Protein AF-A0A428RW57-F1 (afdb_monomer)

InterPro domains:
  IPR002110 Ankyrin repeat [PF12796] (314-396)
  IPR002110 Ankyrin repeat [PR01415] (310-325)
  IPR002110 Ankyrin repeat [PR01415] (358-372)
  IPR002110 Ankyrin repeat [PS50088] (309-341)
  IPR002110 Ankyrin repeat [PS50088] (342-374)
  IPR002110 Ankyrin repeat [SM00248] (273-304)
  IPR002110 Ankyrin repeat [SM00248] (309-338)
  IPR002110 Ankyrin repeat [SM00248] (342-371)
  IPR002110 Ankyrin repeat [SM00248] (376-405)
  IPR036770 Ankyrin repeat-containing domain superfamily [G3DSA:1.25.40.20] (219-417)
  IPR036770 Ankyrin repeat-containing domain superfamily [SSF48403] (271-395)
  IPR054471 GPI inositol-deacylase, winged helix domain [PF22939] (86-164)

Nearest PDB structures (foldseek):
  6zob-assembly1_D  TM=7.916E-01  e=6.480E-07  synthetic construct
  5y4e-assembly1_A  TM=6.966E-01  e=1.399E-05  Homo sapiens
  6urq-assembly2_B  TM=6.949E-01  e=9.694E-05  Homo sapiens
  5ybu-assembly1_A  TM=5.557E-01  e=2.043E-05  Homo sapiens
  6z4s-assembly1_AAA  TM=2.542E-01  e=5.034E-07  Rattus norvegicus

Foldseek 3Di:
DDPDDQDAAEQDDPPVPDDVVLVVLLFVLCVVQCPQPPLLNVLLSLVLSPDPDSVSNVVSSVVRDNDDLVSLLVQLLPADPVCLVLLLLLCLCQLQQLDFAFLVLSQQLSQQDFPDQARPPVPGDPDSCVSCVRCPSQWDADPVRTIHGNDNVSSVSLQDVSLCVDPSRNSSRDDLQASLVSLLSSLLSLLNHPVQQVAADPDLVRVVVVCVVNVNLLSSLQCSLVSVVSHDDDPSSVVSLVVCQDPSNVRSVRNSQLSNPPPDSVCSPPGDPPAHSLLVCLLSLVLVNNVVCCVVPLCPQLQAQRGPQRDGSLLSNLLVLNQSSNVVSVVSPRDQQDATNQRHGSLLSNLLNVNPSSNLSSVLSPHDQCRATNPPGDGSLRSNVVSVNNVSSCCSVVDDNVVSVVVVVVVPDDDDDDDDDDDDDDDDPPPPPDDDDDDSGDRPVVVVPPPPDNGNQWHHYPPDIDGDDDPPPDPDPDDDDDD

Sequence (483 aa):
MFVGSLSSITFRKSTKTSNADVHSLVSSSLSSKSTGSFQWAACQLDSLSHCRTIRGIKKSLETLPQGLSETYAKLLVQCSPTDVVLVRKIMTWLAFSSVPLTLHQLWEALAIEKGQKVIDGENRLRSPQDILLLGSSLLSASSDGHVALSHLSVRDYLVSSEIRNNPATAPYALDPSMSHKELAQDCLTYLLLSNLSAGPSDTEEEHLSRLEQFPLLQYATKYWFYHARKAAADDELRSLTMNLFAPDARDNFMSWVQVLNADSPFKWNVFPRHATPIYYAASLGLDEAVESLLALTWGEEINAPGSRFGGTPIHAAAIRGHVTIIKKLIAAGADPGKADFNKVTPLHSAASRRRMETIRVLLEHGAPREAKDGMDGKTPADWARLSGHEDVAKMIETFSEKAARDKEYEGGSRRGASPPETFSDSIPHTIDVWQPGVCFFPDFYEKRSGLDCSRIVGITVGEESCTFDNDFTSEEQDGGSAQ

Radius of gyration: 28.81 Å; Cα contacts (8 Å, |Δi|>4): 651; chains: 1; bounding box: 57×72×80 Å

Structure (mmCIF, N/CA/C/O backbone):
data_AF-A0A428RW57-F1
#
_entry.id   AF-A0A428RW57-F1
#
loop_
_atom_site.group_PDB
_atom_site.id
_atom_site.type_symbol
_atom_site.label_atom_id
_atom_site.label_alt_id
_atom_site.label_comp_id
_atom_site.label_asym_id
_atom_site.label_entity_id
_atom_site.label_seq_id
_atom_site.pdbx_PDB_ins_code
_atom_site.Cartn_x
_atom_site.Cartn_y
_atom_site.Cartn_z
_atom_site.occupancy
_atom_site.B_iso_or_equiv
_atom_site.auth_seq_id
_atom_site.auth_comp_id
_atom_site.auth_asym_id
_atom_site.auth_atom_id
_atom_site.pdbx_PDB_model_num
ATOM 1 N N . MET A 1 1 ? 17.774 -12.254 24.991 1.00 23.25 1 MET A N 1
ATOM 2 C CA . MET A 1 1 ? 17.488 -12.367 26.435 1.00 23.25 1 MET A CA 1
ATOM 3 C C . MET A 1 1 ? 16.978 -11.023 26.923 1.00 23.25 1 MET A C 1
ATOM 5 O O . MET A 1 1 ? 17.781 -10.130 27.138 1.00 23.25 1 MET A O 1
ATOM 9 N N . PHE A 1 2 ? 15.663 -10.850 27.027 1.00 20.45 2 PHE A N 1
ATOM 10 C CA . PHE A 1 2 ? 15.082 -9.751 27.796 1.00 20.45 2 PHE A CA 1
ATOM 11 C C . PHE A 1 2 ? 14.362 -10.386 28.978 1.00 20.45 2 PHE A C 1
ATOM 13 O O . PHE A 1 2 ? 13.513 -11.254 28.801 1.00 20.45 2 PHE A O 1
ATOM 20 N N . VAL A 1 3 ? 14.817 -10.020 30.171 1.00 21.48 3 VAL A N 1
ATOM 21 C CA . VAL A 1 3 ? 14.301 -10.467 31.462 1.00 21.48 3 VAL A CA 1
ATOM 22 C C . VAL A 1 3 ? 12.840 -10.028 31.571 1.00 21.48 3 VAL A C 1
ATOM 24 O O . VAL A 1 3 ? 12.530 -8.865 31.311 1.00 21.48 3 VAL A O 1
ATOM 27 N N . GLY A 1 4 ? 11.951 -10.965 31.913 1.00 23.03 4 GLY A N 1
ATOM 28 C CA . GLY A 1 4 ? 10.529 -10.700 32.116 1.00 23.03 4 GLY A CA 1
ATOM 29 C C . GLY A 1 4 ? 10.322 -9.574 33.128 1.00 23.03 4 GLY A C 1
ATOM 30 O O . GLY A 1 4 ? 10.855 -9.610 34.236 1.00 23.03 4 GLY A O 1
ATOM 31 N N . SER A 1 5 ? 9.575 -8.548 32.728 1.00 24.30 5 SER A N 1
ATOM 32 C CA . SER A 1 5 ? 9.225 -7.431 33.600 1.00 24.30 5 SER A CA 1
ATOM 33 C C . SER A 1 5 ? 8.150 -7.878 34.593 1.00 24.30 5 SER A C 1
ATOM 35 O O . SER A 1 5 ? 7.007 -8.138 34.217 1.00 24.30 5 SER A O 1
ATOM 37 N N . LEU A 1 6 ? 8.521 -7.961 35.874 1.00 26.30 6 LEU A N 1
ATOM 38 C CA . LEU A 1 6 ? 7.580 -8.036 36.991 1.00 26.30 6 LEU A CA 1
ATOM 39 C C . LEU A 1 6 ? 6.726 -6.763 36.986 1.00 26.30 6 LEU A C 1
ATOM 41 O O . LEU A 1 6 ? 7.201 -5.681 37.324 1.00 26.30 6 LEU A O 1
ATOM 45 N N . SER A 1 7 ? 5.472 -6.890 36.566 1.00 32.97 7 SER A N 1
ATOM 46 C CA . SER A 1 7 ? 4.526 -5.777 36.503 1.00 32.97 7 SER A CA 1
ATOM 47 C C . SER A 1 7 ? 3.666 -5.786 37.771 1.00 32.97 7 SER A C 1
ATOM 49 O O . SER A 1 7 ? 3.006 -6.788 38.043 1.00 32.97 7 SER A O 1
ATOM 51 N N . SER A 1 8 ? 3.658 -4.703 38.559 1.00 30.41 8 SER A N 1
ATOM 52 C CA . SER A 1 8 ? 2.696 -4.517 39.659 1.00 30.41 8 SER A CA 1
ATOM 53 C C . SER A 1 8 ? 1.572 -3.579 39.209 1.00 30.41 8 SER A C 1
ATOM 55 O O . SER A 1 8 ? 1.822 -2.557 38.566 1.00 30.41 8 SER A O 1
ATOM 57 N N . ILE A 1 9 ? 0.314 -3.928 39.502 1.00 38.72 9 ILE A N 1
ATOM 58 C CA . ILE A 1 9 ? -0.842 -3.070 39.200 1.00 38.72 9 ILE A CA 1
ATOM 59 C C . ILE A 1 9 ? -1.162 -2.263 40.459 1.00 38.72 9 ILE A C 1
ATOM 61 O O . ILE A 1 9 ? -1.437 -2.840 41.510 1.00 38.72 9 ILE A O 1
ATOM 65 N N . THR A 1 10 ? -1.115 -0.930 40.358 1.00 35.53 10 THR A N 1
ATOM 66 C CA . THR A 1 10 ? -1.382 -0.022 41.486 1.00 35.53 10 THR A CA 1
ATOM 67 C C . THR A 1 10 ? -2.718 0.694 41.297 1.00 35.53 10 THR A C 1
ATOM 69 O O . THR A 1 10 ? -2.858 1.544 40.418 1.00 35.53 10 THR A O 1
ATOM 72 N N . PHE A 1 11 ? -3.703 0.403 42.145 1.00 38.28 11 PHE A N 1
ATOM 73 C CA . PHE A 1 11 ? -4.992 1.097 42.144 1.00 38.28 11 PHE A CA 1
ATOM 74 C C . PHE A 1 11 ? -4.898 2.390 42.972 1.00 38.28 11 PHE A C 1
ATOM 76 O O . PHE A 1 11 ? -4.871 2.353 44.203 1.00 38.28 11 PHE A O 1
ATOM 83 N N . ARG A 1 12 ? -4.840 3.555 42.309 1.00 36.59 12 ARG A N 1
ATOM 84 C CA . ARG A 1 12 ? -4.810 4.883 42.955 1.00 36.59 12 ARG A CA 1
ATOM 85 C C . ARG A 1 12 ? -6.145 5.612 42.804 1.00 36.59 12 ARG A C 1
ATOM 87 O O . ARG A 1 12 ? -6.243 6.600 42.085 1.00 36.59 12 ARG A O 1
ATOM 94 N N . LYS A 1 13 ? -7.175 5.184 43.533 1.00 38.09 13 LYS A N 1
ATOM 95 C CA . LYS A 1 13 ? -8.258 6.105 43.909 1.00 38.09 13 LYS A CA 1
ATOM 96 C C . LYS A 1 13 ? -8.046 6.501 45.361 1.00 38.09 13 LYS A C 1
ATOM 98 O O . LYS A 1 13 ? -8.116 5.658 46.245 1.00 38.09 13 LYS A O 1
ATOM 103 N N . SER A 1 14 ? -7.772 7.787 45.598 1.00 37.53 14 SER A N 1
ATOM 104 C CA . SER A 1 14 ? -7.772 8.379 46.938 1.00 37.53 14 SER A CA 1
ATOM 105 C C . SER A 1 14 ? -9.204 8.360 47.472 1.00 37.53 14 SER A C 1
ATOM 107 O O . SER A 1 14 ? -9.959 9.324 47.359 1.00 37.53 14 SER A O 1
ATOM 109 N N . THR A 1 15 ? -9.625 7.225 48.018 1.00 35.81 15 THR A N 1
ATOM 110 C CA . THR A 1 15 ? -10.775 7.185 48.905 1.00 35.81 15 THR A CA 1
ATOM 111 C C . THR A 1 15 ? -10.292 7.713 50.245 1.00 35.81 15 THR A C 1
ATOM 113 O O . THR A 1 15 ? -9.759 6.975 51.063 1.00 35.81 15 THR A O 1
ATOM 116 N N . LYS A 1 16 ? -10.505 9.011 50.497 1.00 39.31 16 LYS A N 1
ATOM 117 C CA . LYS A 1 16 ? -10.389 9.601 51.846 1.00 39.31 16 LYS A CA 1
ATOM 118 C C . LYS A 1 16 ? -11.246 8.879 52.903 1.00 39.31 16 LYS A C 1
ATOM 120 O O . LYS A 1 16 ? -11.116 9.159 54.086 1.00 39.31 16 LYS A O 1
ATOM 125 N N . THR A 1 17 ? -12.094 7.937 52.503 1.00 39.84 17 THR A N 1
ATOM 126 C CA . THR A 1 17 ? -12.673 6.912 53.372 1.00 39.84 17 THR A CA 1
ATOM 127 C C . THR A 1 17 ? -11.888 5.611 53.213 1.00 39.84 17 THR A C 1
ATOM 129 O O . THR A 1 17 ? -12.220 4.782 52.364 1.00 39.84 17 THR A O 1
ATOM 132 N N . SER A 1 18 ? -10.834 5.472 54.016 1.00 45.38 18 SER A N 1
ATOM 133 C CA . SER A 1 18 ? -10.189 4.194 54.318 1.00 45.38 18 SER A CA 1
ATOM 134 C C . SER A 1 18 ? -11.254 3.221 54.819 1.00 45.38 18 SER A C 1
ATOM 136 O O . SER A 1 18 ? -11.881 3.453 55.851 1.00 45.38 18 SER A O 1
ATOM 138 N N . ASN A 1 19 ? -11.528 2.179 54.045 1.00 55.69 19 ASN A N 1
ATOM 139 C CA . ASN A 1 19 ? -12.364 1.075 54.484 1.00 55.69 19 ASN A CA 1
ATOM 140 C C . ASN A 1 19 ? -11.608 -0.194 54.099 1.00 55.69 19 ASN A C 1
ATOM 142 O O . ASN A 1 19 ? -11.785 -0.701 52.990 1.00 55.69 19 ASN A O 1
ATOM 146 N N . ALA A 1 20 ? -10.694 -0.628 54.974 1.00 56.47 20 ALA A N 1
ATOM 147 C CA . ALA A 1 20 ? -9.808 -1.782 54.776 1.00 56.47 20 ALA A CA 1
ATOM 148 C C . ALA A 1 20 ? -10.573 -3.031 54.289 1.00 56.47 20 ALA A C 1
ATOM 150 O O . ALA A 1 20 ? -10.102 -3.775 53.431 1.00 56.47 20 ALA A O 1
ATOM 151 N N . ASP A 1 21 ? -11.830 -3.179 54.717 1.00 62.31 21 ASP A N 1
ATOM 152 C CA . ASP A 1 21 ? -12.743 -4.238 54.283 1.00 62.31 21 ASP A CA 1
ATOM 153 C C . ASP A 1 21 ? -12.986 -4.263 52.766 1.00 62.31 21 ASP A C 1
ATOM 155 O O . ASP A 1 21 ? -13.125 -5.329 52.171 1.00 62.31 21 ASP A O 1
ATOM 159 N N . VAL A 1 22 ? -13.051 -3.101 52.108 1.00 65.62 22 VAL A N 1
ATOM 160 C CA . VAL A 1 22 ? -13.276 -3.017 50.655 1.00 65.62 22 VAL A CA 1
ATOM 161 C C . VAL A 1 22 ? -11.997 -3.357 49.892 1.00 65.62 22 VAL A C 1
ATOM 163 O O . VAL A 1 22 ? -12.073 -4.033 48.868 1.00 65.62 22 VAL A O 1
ATOM 166 N N . HIS A 1 23 ? -10.835 -2.939 50.399 1.00 65.19 23 HIS A N 1
ATOM 167 C CA . HIS A 1 23 ? -9.531 -3.252 49.808 1.00 65.19 23 HIS A CA 1
ATOM 168 C C . HIS A 1 23 ? -9.247 -4.759 49.864 1.00 65.19 23 HIS A C 1
ATOM 170 O O . HIS A 1 23 ? -8.972 -5.372 48.832 1.00 65.19 23 HIS A O 1
ATOM 176 N N . SER A 1 24 ? -9.442 -5.378 51.031 1.00 66.94 24 SER A N 1
ATOM 177 C CA . SER A 1 24 ? -9.320 -6.827 51.221 1.00 66.94 24 SER A CA 1
ATOM 178 C C . SER A 1 24 ? -10.312 -7.625 50.361 1.00 66.94 24 SER A C 1
ATOM 180 O O . SER A 1 24 ? -9.946 -8.627 49.736 1.00 66.94 24 SER A O 1
ATOM 182 N N . LEU A 1 25 ? -11.560 -7.154 50.234 1.00 72.69 25 LEU A N 1
ATOM 183 C CA . LEU A 1 25 ? -12.574 -7.797 49.391 1.00 72.69 25 LEU A CA 1
ATOM 184 C C . LEU A 1 25 ? -12.211 -7.755 47.896 1.00 72.69 25 LEU A C 1
ATOM 186 O O . LEU A 1 25 ? -12.390 -8.752 47.195 1.00 72.69 25 LEU A O 1
ATOM 190 N N . VAL A 1 26 ? -11.700 -6.622 47.400 1.00 72.44 26 VAL A N 1
ATOM 191 C CA . VAL A 1 26 ? -11.242 -6.484 46.006 1.00 72.44 26 VAL A CA 1
ATOM 192 C C . VAL A 1 26 ? -10.050 -7.403 45.749 1.00 72.44 26 VAL A C 1
ATOM 194 O O . VAL A 1 26 ? -10.078 -8.174 44.790 1.00 72.44 26 VAL A O 1
ATOM 197 N N . SER A 1 27 ? -9.043 -7.378 46.626 1.00 70.12 27 SER A N 1
ATOM 198 C CA . SER A 1 27 ? -7.843 -8.208 46.489 1.00 70.12 27 SER A CA 1
ATOM 199 C C . SER A 1 27 ? -8.184 -9.699 46.499 1.00 70.12 27 SER A C 1
ATOM 201 O O . SER A 1 27 ? -7.810 -10.409 45.569 1.00 70.12 27 SER A O 1
ATOM 203 N N . SER A 1 28 ? -8.966 -10.185 47.466 1.00 72.81 28 SER A N 1
ATOM 204 C CA . SER A 1 28 ? -9.358 -11.606 47.552 1.00 72.81 28 SER A CA 1
ATOM 205 C C . SER A 1 28 ? -10.211 -12.077 46.363 1.00 72.81 28 SER A C 1
ATOM 207 O O . SER A 1 28 ? -9.989 -13.164 45.818 1.00 72.81 28 SER A O 1
ATOM 209 N N . SER A 1 29 ? -11.148 -11.244 45.901 1.00 72.50 29 SER A N 1
ATOM 210 C CA . SER A 1 29 ? -12.029 -11.571 44.769 1.00 72.50 29 SER A CA 1
ATOM 211 C C . SER A 1 29 ? -11.280 -11.622 43.437 1.00 72.50 29 SER A C 1
ATOM 213 O O . SER A 1 29 ? -11.526 -12.514 42.627 1.00 72.50 29 SER A O 1
ATOM 215 N N . LEU A 1 30 ? -10.358 -10.684 43.195 1.00 72.88 30 LEU A N 1
ATOM 216 C CA . LEU A 1 30 ? -9.558 -10.674 41.969 1.00 72.88 30 LEU A CA 1
ATOM 217 C C . LEU A 1 30 ? -8.508 -11.785 41.975 1.00 72.88 30 LEU A C 1
ATOM 219 O O . LEU A 1 30 ? -8.297 -12.428 40.952 1.00 72.88 30 LEU A O 1
ATOM 223 N N . SER A 1 31 ? -7.896 -12.059 43.126 1.00 68.88 31 SER A N 1
ATOM 224 C CA . SER A 1 31 ? -6.871 -13.100 43.255 1.00 68.88 31 SER A CA 1
ATOM 225 C C . SER A 1 31 ? -7.439 -14.489 42.986 1.00 68.88 31 SER A C 1
ATOM 227 O O . SER A 1 31 ? -6.890 -15.225 42.171 1.00 68.88 31 SER A O 1
ATOM 229 N N . SER A 1 32 ? -8.588 -14.813 43.589 1.00 70.81 32 SER A N 1
ATOM 230 C CA . SER A 1 32 ? -9.246 -16.116 43.407 1.00 70.81 32 SER A CA 1
ATOM 231 C C . SER A 1 32 ? -9.741 -16.362 41.977 1.00 70.81 32 SER A C 1
ATOM 233 O O . SER A 1 32 ? -9.761 -17.507 41.534 1.00 70.81 32 SER A O 1
ATOM 235 N N . LYS A 1 33 ? -10.125 -15.308 41.242 1.00 68.19 33 LYS A N 1
ATOM 236 C CA . LYS A 1 33 ? -10.717 -15.419 39.896 1.00 68.19 33 LYS A CA 1
ATOM 237 C C . LYS A 1 33 ? -9.768 -15.113 38.740 1.00 68.19 33 LYS A C 1
ATOM 239 O O . LYS A 1 33 ? -10.091 -15.456 37.611 1.00 68.19 33 LYS A O 1
ATOM 244 N N . SER A 1 34 ? -8.615 -14.489 38.987 1.00 62.41 34 SER A N 1
ATOM 245 C CA . SER A 1 34 ? -7.706 -14.079 37.908 1.00 62.41 34 SER A CA 1
ATOM 246 C C . SER A 1 34 ? -7.081 -15.243 37.140 1.00 62.41 34 SER A C 1
ATOM 248 O O . SER A 1 34 ? -6.604 -15.017 36.032 1.00 62.41 34 SER A O 1
ATOM 250 N N . THR A 1 35 ? -7.037 -16.455 37.716 1.00 61.78 35 THR A N 1
ATOM 251 C CA . THR A 1 35 ? -6.386 -17.657 37.146 1.00 61.78 35 THR A CA 1
ATOM 252 C C . THR A 1 35 ? -5.013 -17.364 36.512 1.00 61.78 35 THR A C 1
ATOM 254 O O . THR A 1 35 ? -4.658 -17.939 35.487 1.00 61.78 35 THR A O 1
ATOM 257 N N . GLY A 1 36 ? -4.248 -16.417 37.073 1.00 60.56 36 GLY A N 1
ATOM 258 C CA . GLY A 1 36 ? -2.941 -15.993 36.553 1.00 60.56 36 GLY A CA 1
ATOM 259 C C . GLY A 1 36 ? -2.960 -15.018 35.361 1.00 60.56 36 GLY A C 1
ATOM 260 O O . GLY A 1 36 ? -1.891 -14.625 34.900 1.00 60.56 36 GLY A O 1
ATOM 261 N N . SER A 1 37 ? -4.130 -14.587 34.877 1.00 62.62 37 SER A N 1
ATOM 262 C CA . SER A 1 37 ? -4.285 -13.626 33.777 1.00 62.62 37 SER A CA 1
ATOM 263 C C . SER A 1 37 ? -4.137 -12.177 34.254 1.00 62.62 37 SER A C 1
ATOM 265 O O . SER A 1 37 ? -5.065 -11.575 34.804 1.00 62.62 37 SER A O 1
ATOM 267 N N . PHE A 1 38 ? -2.966 -11.588 33.994 1.00 63.19 38 PHE A N 1
ATOM 268 C CA . PHE A 1 38 ? -2.662 -10.191 34.325 1.00 63.19 38 PHE A CA 1
ATOM 269 C C . PHE A 1 38 ? -3.622 -9.195 33.661 1.00 63.19 38 PHE A C 1
ATOM 271 O O . PHE A 1 38 ? -4.115 -8.273 34.312 1.00 63.19 38 PHE A O 1
ATOM 278 N N . GLN A 1 39 ? -3.947 -9.415 32.384 1.00 64.31 39 GLN A N 1
ATOM 279 C CA . GLN A 1 39 ? -4.822 -8.519 31.629 1.00 64.31 39 GLN A CA 1
ATOM 280 C C . GLN A 1 39 ? -6.263 -8.536 32.154 1.00 64.31 39 GLN A C 1
ATOM 282 O O . GLN A 1 39 ? -6.918 -7.495 32.181 1.00 64.31 39 GLN A O 1
ATOM 287 N N . TRP A 1 40 ? -6.748 -9.691 32.623 1.00 71.38 40 TRP A N 1
ATOM 288 C CA . TRP A 1 40 ? -8.080 -9.790 33.215 1.00 71.38 40 TRP A CA 1
ATOM 289 C C . TRP A 1 40 ? -8.160 -8.917 34.467 1.00 71.38 40 TRP A C 1
ATOM 291 O O . TRP A 1 40 ? -9.046 -8.068 34.564 1.00 71.38 40 TRP A O 1
ATOM 301 N N . ALA A 1 41 ? -7.188 -9.054 35.377 1.00 65.31 41 ALA A N 1
ATOM 302 C CA . ALA A 1 41 ? -7.140 -8.278 36.613 1.00 65.31 41 ALA A CA 1
ATOM 303 C C . ALA A 1 41 ? -7.018 -6.768 36.346 1.00 65.31 41 ALA A C 1
ATOM 305 O O . ALA A 1 41 ? -7.700 -5.980 37.001 1.00 65.31 41 ALA A O 1
ATOM 306 N N . ALA A 1 42 ? -6.217 -6.366 35.353 1.00 64.81 42 ALA A N 1
ATOM 307 C CA . ALA A 1 42 ? -6.090 -4.969 34.941 1.00 64.81 42 ALA A CA 1
ATOM 308 C C . ALA A 1 42 ? -7.427 -4.378 34.454 1.00 64.81 42 ALA A C 1
ATOM 310 O O . ALA A 1 42 ? -7.841 -3.325 34.940 1.00 64.81 42 ALA A O 1
ATOM 311 N N . CYS A 1 43 ? -8.146 -5.075 33.563 1.00 65.75 43 CYS A N 1
ATOM 312 C CA . CYS A 1 43 ? -9.460 -4.635 33.079 1.00 65.75 43 CYS A CA 1
ATOM 313 C C . CYS A 1 43 ? -10.506 -4.554 34.204 1.00 65.75 43 CYS A C 1
ATOM 315 O O . CYS A 1 43 ? -11.323 -3.628 34.226 1.00 65.75 43 CYS A O 1
ATOM 317 N N . GLN A 1 44 ? -10.482 -5.494 35.158 1.00 72.06 44 GLN A N 1
ATOM 318 C CA . GLN A 1 44 ? -11.394 -5.450 36.305 1.00 72.06 44 GLN A CA 1
ATOM 319 C C . GLN A 1 44 ? -11.076 -4.279 37.235 1.00 72.06 44 GLN A C 1
ATOM 321 O O . GLN A 1 44 ? -11.988 -3.581 37.671 1.00 72.06 44 GLN A O 1
ATOM 326 N N . LEU A 1 45 ? -9.796 -4.024 37.518 1.00 70.62 45 LEU A N 1
ATOM 327 C CA . LEU A 1 45 ? -9.383 -2.890 38.344 1.00 70.62 45 LEU A CA 1
ATOM 328 C C . LEU A 1 45 ? -9.768 -1.559 37.702 1.00 70.62 45 LEU A C 1
ATOM 330 O O . LEU A 1 45 ? -10.266 -0.682 38.406 1.00 70.62 45 LEU A O 1
ATOM 334 N N . ASP A 1 46 ? -9.620 -1.421 36.386 1.00 68.19 46 ASP A N 1
ATOM 335 C CA . ASP A 1 46 ? -10.076 -0.222 35.685 1.00 68.19 46 ASP A CA 1
ATOM 336 C C . ASP A 1 46 ? -11.607 -0.069 35.743 1.00 68.19 46 ASP A C 1
ATOM 338 O O . ASP A 1 46 ? -12.119 0.997 36.087 1.00 68.19 46 ASP A O 1
ATOM 342 N N . SER A 1 47 ? -12.361 -1.154 35.548 1.00 69.19 47 SER A N 1
ATOM 343 C CA . SER A 1 47 ? -13.828 -1.148 35.685 1.00 69.19 47 SER A CA 1
ATOM 344 C C . SER A 1 47 ? -14.280 -0.740 37.097 1.00 69.19 47 SER A C 1
ATOM 346 O O . SER A 1 47 ? -15.185 0.081 37.275 1.00 69.19 47 SER A O 1
ATOM 348 N N . LEU A 1 48 ? -13.614 -1.260 38.133 1.00 72.19 48 LEU A N 1
ATOM 349 C CA . LEU A 1 48 ? -13.860 -0.887 39.529 1.00 72.19 48 LEU A CA 1
ATOM 350 C C . LEU A 1 48 ? -13.450 0.562 39.813 1.00 72.19 48 LEU A C 1
ATOM 352 O O . LEU A 1 48 ? -14.092 1.234 40.624 1.00 72.19 48 LEU A O 1
ATOM 356 N N . SER A 1 49 ? -12.432 1.074 39.115 1.00 67.44 49 SER A N 1
ATOM 357 C CA . SER A 1 49 ? -12.002 2.468 39.218 1.00 67.44 49 SER A CA 1
ATOM 358 C C . SER A 1 49 ? -13.114 3.427 38.795 1.00 67.44 49 SER A C 1
ATOM 360 O O . SER A 1 49 ? -13.218 4.513 39.355 1.00 67.44 49 SER A O 1
ATOM 362 N N . HIS A 1 50 ? -14.031 3.022 37.917 1.00 67.56 50 HIS A N 1
ATOM 363 C CA . HIS A 1 50 ? -15.158 3.851 37.487 1.00 67.56 50 HIS A CA 1
ATOM 364 C C . HIS A 1 50 ? -16.346 3.836 38.467 1.00 67.56 50 HIS A C 1
ATOM 366 O O . HIS A 1 50 ? -17.216 4.712 38.413 1.00 67.56 50 HIS A O 1
ATOM 372 N N . CYS A 1 51 ? -16.369 2.921 39.444 1.00 70.00 51 CYS A N 1
ATOM 373 C CA . CYS A 1 51 ? -17.412 2.886 40.466 1.00 70.00 51 CYS A CA 1
ATOM 374 C C . CYS A 1 51 ? -17.342 4.123 41.384 1.00 70.00 51 CYS A C 1
ATOM 376 O O . CYS A 1 51 ? -16.289 4.493 41.913 1.00 70.00 51 CYS A O 1
ATOM 378 N N . ARG A 1 52 ? -18.495 4.777 41.595 1.00 71.81 52 ARG A N 1
ATOM 379 C CA . ARG A 1 52 ? -18.621 5.977 42.450 1.00 71.81 52 ARG A CA 1
ATOM 380 C C . ARG A 1 52 ? -19.044 5.671 43.890 1.00 71.81 52 ARG A C 1
ATOM 382 O O . ARG A 1 52 ? -18.956 6.546 44.741 1.00 71.81 52 ARG A O 1
ATOM 389 N N . THR A 1 53 ? -19.514 4.453 44.172 1.00 75.25 53 THR A N 1
ATOM 390 C CA . THR A 1 53 ? -20.003 4.049 45.501 1.00 75.25 53 THR A CA 1
ATOM 391 C C . THR A 1 53 ? -19.488 2.665 45.891 1.00 75.25 53 THR A C 1
ATOM 393 O O . THR A 1 53 ? -19.301 1.804 45.032 1.00 75.25 53 THR A O 1
ATOM 396 N N . ILE A 1 54 ? -19.340 2.418 47.198 1.00 72.31 54 ILE A N 1
ATOM 397 C CA . ILE A 1 54 ? -18.948 1.104 47.745 1.00 72.31 54 ILE A CA 1
ATOM 398 C C . ILE A 1 54 ? -19.960 0.017 47.351 1.00 72.31 54 ILE A C 1
ATOM 400 O O . ILE A 1 54 ? -19.580 -1.107 47.035 1.00 72.31 54 ILE A O 1
ATOM 404 N N . ARG A 1 55 ? -21.256 0.353 47.306 1.00 75.50 55 ARG A N 1
ATOM 405 C CA . ARG A 1 55 ? -22.302 -0.566 46.832 1.00 75.50 55 ARG A CA 1
ATOM 406 C C . ARG A 1 55 ? -22.104 -0.936 45.356 1.00 75.50 55 ARG A C 1
ATOM 408 O O . ARG A 1 55 ? -22.305 -2.090 44.999 1.00 75.50 55 ARG A O 1
ATOM 415 N N . GLY A 1 56 ? -21.681 0.016 44.521 1.00 72.56 56 GLY A N 1
ATOM 416 C CA . GLY A 1 56 ? -21.337 -0.232 43.116 1.00 72.56 56 GLY A CA 1
ATOM 417 C C . GLY A 1 56 ? -20.110 -1.131 42.946 1.00 72.56 56 GLY A C 1
ATOM 418 O O . GLY A 1 56 ? -20.125 -2.012 42.089 1.00 72.56 56 GLY A O 1
ATOM 419 N N . ILE A 1 57 ? -19.099 -0.969 43.808 1.00 74.50 57 ILE A N 1
ATOM 420 C CA . ILE A 1 57 ? -17.918 -1.848 43.854 1.00 74.50 57 ILE A CA 1
ATOM 421 C C . ILE A 1 57 ? -18.343 -3.278 44.209 1.00 74.50 57 ILE A C 1
ATOM 423 O O . ILE A 1 57 ? -18.054 -4.196 43.451 1.00 74.50 57 ILE A O 1
ATOM 427 N N . LYS A 1 58 ? -19.096 -3.469 45.304 1.00 76.75 58 LYS A N 1
ATOM 428 C CA . LYS A 1 58 ? -19.579 -4.799 45.727 1.00 76.75 58 LYS A CA 1
ATOM 429 C C . LYS A 1 58 ? -20.409 -5.487 44.639 1.00 76.75 58 LYS A C 1
ATOM 431 O O . LYS A 1 58 ? -20.135 -6.631 44.300 1.00 76.75 58 LYS A O 1
ATOM 436 N N . LYS A 1 59 ? -21.342 -4.759 44.018 1.00 79.12 59 LYS A N 1
ATOM 437 C CA . LYS A 1 59 ? -22.156 -5.283 42.911 1.00 79.12 59 LYS A CA 1
ATOM 438 C C . LYS A 1 59 ? -21.308 -5.683 41.695 1.00 79.12 59 LYS A C 1
ATOM 440 O O . LYS A 1 59 ? -21.576 -6.708 41.083 1.00 79.12 59 LYS A O 1
ATOM 445 N N . SER A 1 60 ? -20.276 -4.906 41.358 1.00 75.06 60 SER A N 1
ATOM 446 C CA . SER A 1 60 ? -19.371 -5.248 40.249 1.00 75.06 60 SER A CA 1
ATOM 447 C C . SER A 1 60 ? -18.521 -6.484 40.551 1.00 75.06 60 SER A C 1
ATOM 449 O O . SER A 1 60 ? -18.302 -7.295 39.653 1.00 75.06 60 SER A O 1
ATOM 451 N N . LEU A 1 61 ? -18.094 -6.662 41.809 1.00 77.94 61 LEU A N 1
ATOM 452 C CA . LEU A 1 61 ? -17.367 -7.854 42.267 1.00 77.94 61 LEU A CA 1
ATOM 453 C C . LEU A 1 61 ? -18.229 -9.132 42.209 1.00 77.94 61 LEU A C 1
ATOM 455 O O . LEU A 1 61 ? -17.722 -10.214 41.905 1.00 77.94 61 LEU A O 1
ATOM 459 N N . GLU A 1 62 ? -19.538 -9.017 42.446 1.00 77.56 62 GLU A N 1
ATOM 460 C CA . GLU A 1 62 ? -20.489 -10.131 42.310 1.00 77.56 62 GLU A CA 1
ATOM 461 C C . GLU A 1 62 ? -20.654 -10.573 40.843 1.00 77.56 62 GLU A C 1
ATOM 463 O O . GLU A 1 62 ? -20.751 -11.767 40.567 1.00 77.56 62 GLU A O 1
ATOM 468 N N . THR A 1 63 ? -20.610 -9.635 39.889 1.00 73.69 63 THR A N 1
ATOM 469 C CA . THR A 1 63 ? -20.814 -9.891 38.449 1.00 73.69 63 THR A CA 1
ATOM 470 C C . THR A 1 63 ? -19.518 -10.008 37.634 1.00 73.69 63 THR A C 1
ATOM 472 O O . THR A 1 63 ? -19.520 -9.735 36.428 1.00 73.69 63 THR A O 1
ATOM 475 N N . LEU A 1 64 ? -18.398 -10.374 38.267 1.00 73.62 64 LEU A N 1
ATOM 476 C CA . LEU A 1 64 ? -17.101 -10.479 37.588 1.00 73.62 64 LEU A CA 1
ATOM 477 C C . LEU A 1 64 ? -17.138 -11.509 36.442 1.00 73.62 64 LEU A C 1
ATOM 479 O O . LEU A 1 64 ? -17.639 -12.616 36.649 1.00 73.62 64 LEU A O 1
ATOM 483 N N . PRO A 1 65 ? -16.611 -11.168 35.252 1.00 75.56 65 PRO A N 1
ATOM 484 C CA . PRO A 1 65 ? -16.504 -12.098 34.131 1.00 75.56 65 PRO A CA 1
ATOM 485 C C . PRO A 1 65 ? -15.581 -13.278 34.450 1.00 75.56 65 PRO A C 1
ATOM 487 O O . PRO A 1 65 ? -14.567 -13.102 35.120 1.00 75.56 65 PRO A O 1
ATOM 490 N N . GLN A 1 66 ? -15.902 -14.464 33.93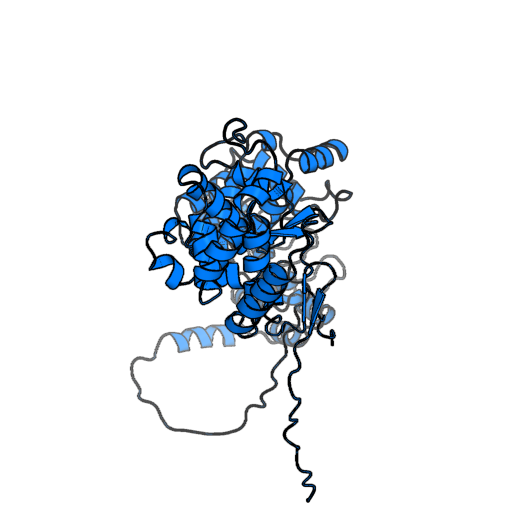6 1.00 70.69 66 GLN A N 1
ATOM 491 C CA . GLN A 1 66 ? -15.144 -15.698 34.175 1.00 70.69 66 GLN A CA 1
ATOM 492 C C . GLN A 1 66 ? -13.819 -15.762 33.401 1.00 70.69 66 GLN A C 1
ATOM 494 O O . GLN A 1 66 ? -12.945 -16.543 33.760 1.00 70.69 66 GLN A O 1
ATOM 499 N N . GLY A 1 67 ? -13.648 -14.937 32.362 1.00 75.19 67 GLY A N 1
ATOM 500 C CA . GLY A 1 67 ? -12.437 -14.916 31.540 1.00 75.19 67 GLY A CA 1
ATOM 501 C C . GLY A 1 67 ? -12.268 -13.637 30.720 1.00 75.19 67 GLY A C 1
ATOM 502 O O . GLY A 1 67 ? -13.070 -12.699 30.809 1.00 75.19 67 GLY A O 1
ATOM 503 N N . LEU A 1 68 ? -11.198 -13.587 29.920 1.00 78.25 68 LEU A N 1
ATOM 504 C CA . LEU A 1 68 ? -10.860 -12.432 29.078 1.00 78.25 68 LEU A CA 1
ATOM 505 C C . LEU A 1 68 ? -11.929 -12.158 28.015 1.00 78.25 68 LEU A C 1
ATOM 507 O O . LEU A 1 68 ? -12.343 -11.012 27.874 1.00 78.25 68 LEU A O 1
ATOM 511 N N . SER A 1 69 ? -12.451 -13.192 27.349 1.00 81.19 69 SER A N 1
ATOM 512 C CA . SER A 1 69 ? -13.517 -13.044 26.349 1.00 81.19 69 SER A CA 1
ATOM 513 C C . SER A 1 69 ? -14.765 -12.365 26.922 1.00 81.19 69 SER A C 1
ATOM 515 O O . SER A 1 69 ? -15.251 -11.386 26.364 1.00 81.19 69 SER A O 1
ATOM 517 N N . GLU A 1 70 ? -15.252 -12.809 28.088 1.00 81.94 70 GLU A N 1
ATOM 518 C CA . GLU A 1 70 ? -16.415 -12.187 28.740 1.00 81.94 70 GLU A CA 1
ATOM 519 C C . GLU A 1 70 ? -16.094 -10.766 29.242 1.00 81.94 70 GLU A C 1
ATOM 521 O O . GLU A 1 70 ? -16.963 -9.895 29.256 1.00 81.94 70 GLU A O 1
ATOM 526 N N . THR A 1 71 ? -14.836 -10.501 29.608 1.00 83.88 71 THR A N 1
ATOM 527 C CA . THR A 1 71 ? -14.371 -9.152 29.965 1.00 83.88 71 THR A CA 1
ATOM 528 C C . THR A 1 71 ? -14.456 -8.212 28.768 1.00 83.88 71 THR A C 1
ATOM 530 O O . THR A 1 71 ? -15.055 -7.144 28.870 1.00 83.88 71 THR A O 1
ATOM 533 N N . TYR A 1 72 ? -13.919 -8.622 27.620 1.00 87.50 72 TYR A N 1
ATOM 534 C CA . TYR A 1 72 ? -13.978 -7.836 26.391 1.00 87.50 72 TYR A CA 1
ATOM 535 C C . TYR A 1 72 ? -15.412 -7.670 25.896 1.00 87.50 72 TYR A C 1
ATOM 537 O O . TYR A 1 72 ? -15.797 -6.566 25.522 1.00 87.50 72 TYR A O 1
ATOM 545 N N . ALA A 1 73 ? -16.233 -8.720 25.981 1.00 86.38 73 ALA A N 1
ATOM 546 C CA . ALA A 1 73 ? -17.655 -8.648 25.666 1.00 86.38 73 ALA A CA 1
ATOM 547 C C . ALA A 1 73 ? -18.374 -7.585 26.508 1.00 86.38 73 ALA A C 1
ATOM 549 O O . ALA A 1 73 ? -19.093 -6.752 25.962 1.00 86.38 73 ALA A O 1
ATOM 550 N N . LYS A 1 74 ? -18.149 -7.576 27.830 1.00 85.56 74 LYS A N 1
ATOM 551 C CA . LYS A 1 74 ? -18.743 -6.579 28.733 1.00 85.56 74 LYS A CA 1
ATOM 552 C C . LYS A 1 74 ? -18.305 -5.159 28.385 1.00 85.56 74 LYS A C 1
ATOM 554 O O . LYS A 1 74 ? -19.151 -4.273 28.398 1.00 85.56 74 LYS A O 1
ATOM 559 N N . LEU A 1 75 ? -17.029 -4.948 28.061 1.00 85.75 75 LEU A N 1
ATOM 560 C CA . LEU A 1 75 ? -16.514 -3.630 27.677 1.00 85.75 75 LEU A CA 1
ATOM 561 C C . LEU A 1 75 ? -17.115 -3.140 26.351 1.00 85.75 75 LEU A C 1
ATOM 563 O O . LEU A 1 75 ? -17.530 -1.991 26.267 1.00 85.75 75 LEU A O 1
ATOM 567 N N . LEU A 1 76 ? -17.243 -4.011 25.346 1.00 88.25 76 LEU A N 1
ATOM 568 C CA . LEU A 1 76 ? -17.851 -3.653 24.057 1.00 88.25 76 LEU A CA 1
ATOM 569 C C . LEU A 1 76 ? -19.348 -3.329 24.184 1.00 88.25 76 LEU A C 1
ATOM 571 O O . LEU A 1 76 ? -19.826 -2.374 23.584 1.00 88.25 76 LEU A O 1
ATOM 575 N N . VAL A 1 77 ? -20.092 -4.088 24.994 1.00 87.75 77 VAL A N 1
ATOM 576 C CA . VAL A 1 77 ? -21.544 -3.888 25.183 1.00 87.75 77 VAL A CA 1
ATOM 577 C C . VAL A 1 77 ? -21.866 -2.629 26.003 1.00 87.75 77 VAL A C 1
ATOM 579 O O . VAL A 1 77 ? -22.993 -2.142 25.966 1.00 87.75 77 VAL A O 1
ATOM 582 N N . GLN A 1 78 ? -20.896 -2.070 26.733 1.00 84.88 78 GLN A N 1
ATOM 583 C CA . GLN A 1 78 ? -21.070 -0.792 27.436 1.00 84.88 78 GLN A CA 1
ATOM 584 C C . GLN A 1 78 ? -21.098 0.418 26.491 1.00 84.88 78 GLN A C 1
ATOM 586 O O . GLN A 1 78 ? -21.547 1.490 26.903 1.00 84.88 78 GLN A O 1
ATOM 591 N N . CYS A 1 79 ? -20.642 0.268 25.245 1.00 83.62 79 CYS A N 1
ATOM 592 C CA . CYS A 1 79 ? -20.694 1.330 24.248 1.00 83.62 79 CYS A CA 1
ATOM 593 C C . CYS A 1 79 ? -22.145 1.661 23.856 1.00 83.62 79 CYS A C 1
ATOM 595 O O . CYS A 1 79 ? -23.012 0.787 23.791 1.00 83.62 79 CYS A O 1
ATOM 597 N N . SER A 1 80 ? -22.410 2.934 23.547 1.00 85.69 80 SER A N 1
ATOM 598 C CA . SER A 1 80 ? -23.716 3.349 23.025 1.00 85.69 80 SER A CA 1
ATOM 599 C C . SER A 1 80 ? -24.007 2.648 21.688 1.00 85.69 80 SER A C 1
ATOM 601 O O . SER A 1 80 ? -23.098 2.535 20.860 1.00 85.69 80 SER A O 1
ATOM 603 N N . PRO A 1 81 ? -25.264 2.249 21.400 1.00 84.56 81 PRO A N 1
ATOM 604 C CA . PRO A 1 81 ? -25.643 1.686 20.102 1.00 84.56 81 PRO A CA 1
ATOM 605 C C . PRO A 1 81 ? -25.299 2.590 18.908 1.00 84.56 81 PRO A C 1
ATOM 607 O O . PRO A 1 81 ? -25.040 2.094 17.814 1.00 84.56 81 PRO A O 1
ATOM 610 N N . THR A 1 82 ? -25.266 3.911 19.117 1.00 86.81 82 THR A N 1
ATOM 611 C CA . THR A 1 82 ? -24.865 4.902 18.103 1.00 86.81 82 THR A CA 1
ATOM 612 C C . THR A 1 82 ? -23.392 4.802 17.726 1.00 86.81 82 THR A C 1
ATOM 614 O O . THR A 1 82 ? -23.021 5.129 16.602 1.00 86.81 82 THR A O 1
ATOM 617 N N . ASP A 1 83 ? -22.557 4.315 18.643 1.00 89.75 83 ASP A N 1
ATOM 618 C CA . ASP A 1 83 ? -21.102 4.367 18.521 1.00 89.75 83 ASP A CA 1
ATOM 619 C C . ASP A 1 83 ? -20.528 3.049 17.992 1.00 89.75 83 ASP A C 1
ATOM 621 O O . ASP A 1 83 ? -19.343 2.971 17.682 1.00 89.75 83 ASP A O 1
ATOM 625 N N . VAL A 1 84 ? -21.360 2.009 17.847 1.00 91.62 84 VAL A N 1
ATOM 626 C CA . VAL A 1 84 ? -20.963 0.658 17.413 1.00 91.62 84 VAL A CA 1
ATOM 627 C C . VAL A 1 84 ? -20.147 0.699 16.122 1.00 91.62 84 VAL A C 1
ATOM 629 O O . VAL A 1 84 ? -19.086 0.084 16.043 1.00 91.62 84 VAL A O 1
ATOM 632 N N . VAL A 1 85 ? -20.616 1.443 15.113 1.00 91.56 85 VAL A N 1
ATOM 633 C CA . VAL A 1 85 ? -19.932 1.548 13.813 1.00 91.56 85 VAL A CA 1
ATOM 634 C C . VAL A 1 85 ? -18.556 2.193 13.970 1.00 91.56 85 VAL A C 1
ATOM 636 O O . VAL A 1 85 ? -17.576 1.700 13.412 1.00 91.56 85 VAL A O 1
ATOM 639 N N . LEU A 1 86 ? -18.472 3.257 14.767 1.00 92.50 86 LEU A N 1
ATOM 640 C CA . LEU A 1 86 ? -17.235 3.995 14.985 1.00 92.50 86 LEU A CA 1
ATOM 641 C C . LEU A 1 86 ? -16.232 3.187 15.814 1.00 92.50 86 LEU A C 1
ATOM 643 O O . LEU A 1 86 ? -15.065 3.095 15.443 1.00 92.50 86 LEU A O 1
ATOM 647 N N . VAL A 1 87 ? -16.684 2.537 16.888 1.00 94.06 87 VAL A N 1
ATOM 648 C CA . VAL A 1 87 ? -15.863 1.638 17.710 1.00 94.06 87 VAL A CA 1
ATOM 649 C C . VAL A 1 87 ? -15.372 0.457 16.876 1.00 94.06 87 VAL A C 1
ATOM 651 O O . VAL A 1 87 ? -14.188 0.137 16.932 1.00 94.06 87 VAL A O 1
ATOM 654 N N . ARG A 1 88 ? -16.219 -0.150 16.032 1.00 95.31 88 ARG A N 1
ATOM 655 C CA . ARG A 1 88 ? -15.779 -1.197 15.095 1.00 95.31 88 ARG A CA 1
ATOM 656 C C . ARG A 1 88 ? -14.683 -0.679 14.162 1.00 95.31 88 ARG A C 1
ATOM 658 O O . ARG A 1 88 ? -13.681 -1.369 13.978 1.00 95.31 88 ARG A O 1
ATOM 665 N N . LYS A 1 89 ? -14.829 0.532 13.613 1.00 95.44 89 LYS A N 1
ATOM 666 C CA . LYS A 1 89 ? -13.815 1.154 12.744 1.00 95.44 89 LYS A CA 1
ATOM 667 C C . LYS A 1 89 ? -12.505 1.423 13.502 1.00 95.44 89 LYS A C 1
ATOM 669 O O . LYS A 1 89 ? -11.441 1.079 12.994 1.00 95.44 89 LYS A O 1
ATOM 674 N N . ILE A 1 90 ? -12.569 1.923 14.743 1.00 95.44 90 ILE A N 1
ATOM 675 C CA . ILE A 1 90 ? -11.406 2.087 15.641 1.00 95.44 90 ILE A CA 1
ATOM 676 C C . ILE A 1 90 ? -10.680 0.752 15.828 1.00 95.44 90 ILE A C 1
ATOM 678 O O . ILE A 1 90 ? -9.471 0.665 15.610 1.00 95.44 90 ILE A O 1
ATOM 682 N N . MET A 1 91 ? -11.419 -0.297 16.196 1.00 95.44 91 MET A N 1
ATOM 683 C CA . MET A 1 91 ? -10.850 -1.625 16.428 1.00 95.44 91 MET A CA 1
ATOM 684 C C . MET A 1 91 ? -10.252 -2.213 15.150 1.00 95.44 91 MET A C 1
ATOM 686 O O . MET A 1 91 ? -9.180 -2.806 15.200 1.00 95.44 91 MET A O 1
ATOM 690 N N . THR A 1 92 ? -10.894 -1.995 14.002 1.00 96.38 92 THR A N 1
ATOM 691 C CA . THR A 1 92 ? -10.411 -2.439 12.687 1.00 96.38 92 THR A CA 1
ATOM 692 C C . THR A 1 92 ? -9.055 -1.821 12.359 1.00 96.38 92 THR A C 1
ATOM 694 O O . THR A 1 92 ? -8.094 -2.543 12.090 1.00 96.38 92 THR A O 1
ATOM 697 N N . TRP A 1 93 ? -8.934 -0.498 12.472 1.00 96.38 93 TRP A N 1
ATOM 698 C CA . TRP A 1 93 ? -7.669 0.193 12.240 1.00 96.38 93 TRP A CA 1
ATOM 699 C C . TRP A 1 93 ? -6.587 -0.239 13.233 1.00 96.38 93 TRP A C 1
ATOM 701 O O . TRP A 1 93 ? -5.481 -0.575 12.817 1.00 96.38 93 TRP A O 1
ATOM 711 N N . LEU A 1 94 ? -6.881 -0.324 14.530 1.00 93.25 94 LEU A N 1
ATOM 712 C CA . LEU A 1 94 ? -5.870 -0.695 15.529 1.00 93.25 94 LEU A CA 1
ATOM 713 C C . LEU A 1 94 ? -5.436 -2.167 15.465 1.00 93.25 94 LEU A C 1
ATOM 715 O O . LEU A 1 94 ? -4.292 -2.475 15.810 1.00 93.25 94 LEU A O 1
ATOM 719 N N . ALA A 1 95 ? -6.321 -3.064 15.026 1.00 92.00 95 ALA A N 1
ATOM 720 C CA . ALA A 1 95 ? -6.039 -4.492 14.898 1.00 92.00 95 ALA A CA 1
ATOM 721 C C . ALA A 1 95 ? -5.260 -4.846 13.623 1.00 92.00 95 ALA A C 1
ATOM 723 O O . ALA A 1 95 ? -4.497 -5.814 13.636 1.00 92.00 95 ALA A O 1
ATOM 724 N N . PHE A 1 96 ? -5.467 -4.107 12.527 1.00 93.62 96 PHE A N 1
ATOM 725 C CA . PHE A 1 96 ? -4.954 -4.476 11.201 1.00 93.62 96 PHE A CA 1
ATOM 726 C C . PHE A 1 96 ? -3.972 -3.479 10.591 1.00 93.62 96 PHE A C 1
ATOM 728 O O . PHE A 1 96 ? -3.441 -3.758 9.514 1.00 93.62 96 PHE A O 1
ATOM 735 N N . SER A 1 97 ? -3.682 -2.356 11.258 1.00 90.12 97 SER A N 1
ATOM 736 C CA . SER A 1 97 ? -2.632 -1.448 10.793 1.00 90.12 97 SER A CA 1
ATOM 737 C C . SER A 1 97 ? -1.259 -2.115 10.817 1.00 90.12 97 SER A C 1
ATOM 739 O O . SER A 1 97 ? -0.895 -2.795 11.776 1.00 90.12 97 SER A O 1
ATOM 741 N N . SER A 1 98 ? -0.470 -1.899 9.764 1.00 82.56 98 SER A N 1
ATOM 742 C CA . SER A 1 98 ? 0.862 -2.502 9.620 1.00 82.56 98 SER A CA 1
ATOM 743 C C . SER A 1 98 ? 1.885 -1.931 10.600 1.00 82.56 98 SER A C 1
ATOM 745 O O . SER A 1 98 ? 2.862 -2.598 10.934 1.00 82.56 98 SER A O 1
ATOM 747 N N . VAL A 1 99 ? 1.662 -0.694 11.047 1.00 85.19 99 VAL A N 1
ATOM 748 C CA . VAL A 1 99 ? 2.472 0.016 12.040 1.00 85.19 99 VAL A CA 1
ATOM 749 C C . VAL A 1 99 ? 1.563 0.690 13.069 1.00 85.19 99 VAL A C 1
ATOM 751 O O . VAL A 1 99 ? 0.406 0.973 12.748 1.00 85.19 99 VAL A O 1
ATOM 754 N N . PRO A 1 100 ? 2.059 0.961 14.290 1.00 85.06 100 PRO A N 1
ATOM 755 C CA . PRO A 1 100 ? 1.320 1.739 15.274 1.00 85.06 100 PRO A CA 1
ATOM 756 C C . PRO A 1 100 ? 0.909 3.091 14.701 1.00 85.06 100 PRO A C 1
ATOM 758 O O . PRO A 1 100 ? 1.723 3.779 14.085 1.00 85.06 100 PRO A O 1
ATOM 761 N N . LEU A 1 101 ? -0.345 3.468 14.925 1.00 88.25 101 LEU A N 1
ATOM 762 C CA . LEU A 1 101 ? -0.869 4.763 14.515 1.00 88.25 101 LEU A CA 1
ATOM 763 C C . LEU A 1 101 ? -0.720 5.767 15.647 1.00 88.25 101 LEU A C 1
ATOM 765 O O . LEU A 1 101 ? -0.885 5.426 16.821 1.00 88.25 101 LEU A O 1
ATOM 769 N N . THR A 1 102 ? -0.482 7.025 15.299 1.00 92.25 102 THR A N 1
ATOM 770 C CA . THR A 1 102 ? -0.694 8.118 16.247 1.00 92.25 102 THR A CA 1
ATOM 771 C C . THR A 1 102 ? -2.188 8.348 16.465 1.00 92.25 102 THR A C 1
ATOM 773 O O . THR A 1 102 ? -3.022 8.038 15.608 1.00 92.25 102 THR A O 1
ATOM 776 N N . LEU A 1 103 ? -2.543 8.946 17.604 1.00 91.69 103 LEU A N 1
ATOM 777 C CA . LEU A 1 103 ? -3.931 9.318 17.894 1.00 91.69 103 LEU A CA 1
ATOM 778 C C . 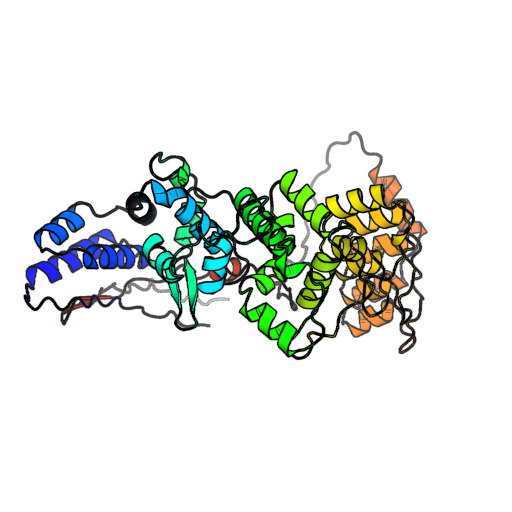LEU A 1 103 ? -4.527 10.221 16.794 1.00 91.69 103 LEU A C 1
ATOM 780 O O . LEU A 1 103 ? -5.690 10.063 16.435 1.00 91.69 103 LEU A O 1
ATOM 784 N N . HIS A 1 104 ? -3.721 11.120 16.216 1.00 92.31 104 HIS A N 1
ATOM 785 C CA . HIS A 1 104 ? -4.142 12.022 15.138 1.00 92.31 104 HIS A CA 1
ATOM 786 C C . HIS A 1 104 ? -4.337 11.301 13.798 1.00 92.31 104 HIS A C 1
ATOM 788 O O . HIS A 1 104 ? -5.300 11.595 13.095 1.00 92.31 104 HIS A O 1
ATOM 794 N N . GLN A 1 105 ? -3.474 10.334 13.469 1.00 94.44 105 GLN A N 1
ATOM 795 C CA . GLN A 1 105 ? -3.636 9.495 12.276 1.00 94.44 105 GLN A CA 1
ATOM 796 C C . GLN A 1 105 ? -4.930 8.694 12.332 1.00 94.44 105 GLN A C 1
ATOM 798 O O . GLN A 1 105 ? -5.705 8.700 11.379 1.00 94.44 105 GLN A O 1
ATOM 803 N N . LEU A 1 106 ? -5.190 8.037 13.466 1.00 95.06 106 LEU A N 1
ATOM 804 C CA . LEU A 1 106 ? -6.424 7.286 13.647 1.00 95.06 106 LEU A CA 1
ATOM 805 C C . LEU A 1 106 ? -7.642 8.216 13.605 1.00 95.06 106 LEU A C 1
ATOM 807 O O . LEU A 1 106 ? -8.608 7.924 12.915 1.00 95.06 106 LEU A O 1
ATOM 811 N N . TRP A 1 107 ? -7.583 9.363 14.282 1.00 94.25 107 TRP A N 1
ATOM 812 C CA . TRP A 1 107 ? -8.654 10.362 14.260 1.00 94.25 107 TRP A CA 1
ATOM 813 C C . TRP A 1 107 ? -9.025 10.825 12.853 1.00 94.25 107 TRP A C 1
ATOM 815 O O . TRP A 1 107 ? -10.203 10.987 12.541 1.00 94.25 107 TRP A O 1
ATOM 825 N N . GLU A 1 108 ? -8.030 11.013 11.996 1.00 93.69 108 GLU A N 1
ATOM 826 C CA . GLU A 1 108 ? -8.260 11.351 10.602 1.00 93.69 108 GLU A CA 1
ATOM 827 C C . GLU A 1 108 ? -8.811 10.176 9.789 1.00 93.69 108 GLU A C 1
ATOM 829 O O . GLU A 1 108 ? -9.770 10.353 9.043 1.00 93.69 108 GLU A O 1
ATOM 834 N N . ALA A 1 109 ? -8.282 8.967 9.989 1.00 95.00 109 ALA A N 1
ATOM 835 C CA . ALA A 1 109 ? -8.767 7.762 9.322 1.00 95.00 109 ALA A CA 1
ATOM 836 C C . ALA A 1 109 ? -10.258 7.490 9.584 1.00 95.00 109 ALA A C 1
ATOM 838 O O . ALA A 1 109 ? -11.008 7.074 8.696 1.00 95.00 109 ALA A O 1
ATOM 839 N N . LEU A 1 110 ? -10.721 7.765 10.806 1.00 94.44 110 LEU A N 1
ATOM 840 C CA . LEU A 1 110 ? -12.123 7.590 11.178 1.00 94.44 110 LEU A CA 1
ATOM 841 C C . LEU A 1 110 ? -13.059 8.531 10.410 1.00 94.44 110 LEU A C 1
ATOM 843 O O . LEU A 1 110 ? -14.176 8.114 10.115 1.00 94.44 110 LEU A O 1
ATOM 847 N N . ALA A 1 111 ? -12.587 9.719 10.022 1.00 93.44 111 ALA A N 1
ATOM 848 C CA . ALA A 1 111 ? -13.351 10.729 9.284 1.00 93.44 111 ALA A CA 1
ATOM 849 C C . ALA A 1 111 ? -13.441 10.470 7.768 1.00 93.44 111 ALA A C 1
ATOM 851 O O . ALA A 1 111 ? -14.070 11.239 7.045 1.00 93.44 111 ALA A O 1
ATOM 852 N N . ILE A 1 112 ? -12.794 9.414 7.265 1.00 93.31 112 ILE A N 1
ATOM 853 C CA . ILE A 1 112 ? -12.863 9.051 5.848 1.00 93.31 112 ILE A CA 1
ATOM 854 C C . ILE A 1 112 ? -14.218 8.414 5.547 1.00 93.31 112 ILE A C 1
ATOM 856 O O . ILE A 1 112 ? -14.580 7.395 6.145 1.00 93.31 112 ILE A O 1
ATOM 860 N N . GLU A 1 113 ? -14.916 8.980 4.568 1.00 89.75 113 GLU A N 1
ATOM 861 C CA . GLU A 1 113 ? -16.154 8.445 4.017 1.00 89.75 113 GLU A CA 1
ATOM 862 C C . GLU A 1 113 ? -15.958 8.032 2.559 1.00 89.75 113 GLU A C 1
ATOM 864 O O . GLU A 1 113 ? -15.455 8.795 1.731 1.00 89.75 113 GLU A O 1
ATOM 869 N N . LYS A 1 114 ? -16.366 6.804 2.233 1.00 86.75 114 LYS A N 1
ATOM 870 C CA . LYS A 1 114 ? -16.215 6.254 0.883 1.00 86.75 114 LYS A CA 1
ATOM 871 C C . LYS A 1 114 ? -17.026 7.071 -0.121 1.00 86.75 114 LYS A C 1
ATOM 873 O O . LYS A 1 114 ? -18.162 7.454 0.143 1.00 86.75 114 LYS A O 1
ATOM 878 N N . GLY A 1 115 ? -16.431 7.323 -1.284 1.00 83.94 115 GLY A N 1
ATOM 879 C CA . GLY A 1 115 ? -17.044 8.110 -2.357 1.00 83.94 115 GLY A CA 1
ATOM 880 C C . GLY A 1 115 ? -16.965 9.630 -2.171 1.00 83.94 115 GLY A C 1
ATOM 881 O O . GLY A 1 115 ? -17.266 10.357 -3.118 1.00 83.94 115 GLY A O 1
ATOM 882 N N . GLN A 1 116 ? -16.517 10.123 -1.012 1.00 87.81 116 GLN A N 1
ATOM 883 C CA . GLN A 1 116 ? -16.278 11.549 -0.799 1.00 87.81 116 GLN A CA 1
ATOM 884 C C . GLN A 1 116 ? -14.880 11.957 -1.277 1.00 87.81 116 GLN A C 1
ATOM 886 O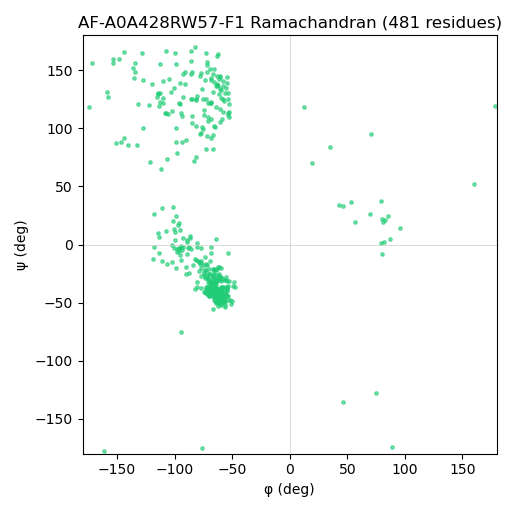 O . GLN A 1 116 ? -13.921 11.192 -1.198 1.00 87.81 116 GLN A O 1
ATOM 891 N N . LYS A 1 117 ? -14.765 13.193 -1.777 1.00 88.00 117 LYS A N 1
ATOM 892 C CA . LYS A 1 117 ? -13.487 13.794 -2.212 1.00 88.00 117 LYS A CA 1
ATOM 893 C C . LYS A 1 117 ? -12.889 14.761 -1.189 1.00 88.00 117 LYS A C 1
ATOM 895 O O . LYS A 1 117 ? -11.807 15.291 -1.416 1.00 88.00 117 LYS A O 1
ATOM 900 N N . VAL A 1 118 ? -13.581 15.002 -0.081 1.00 89.88 118 VAL A N 1
ATOM 901 C CA . VAL A 1 118 ? -13.152 15.882 1.011 1.00 89.88 118 VAL A CA 1
ATOM 902 C C . VAL A 1 118 ? -13.409 15.148 2.322 1.00 89.88 118 VAL A C 1
ATOM 904 O O . VAL A 1 118 ? -14.336 14.344 2.403 1.00 89.88 118 VAL A O 1
ATOM 907 N N . ILE A 1 119 ? -12.582 15.402 3.337 1.00 85.75 119 ILE A N 1
ATOM 908 C CA . ILE A 1 119 ? -12.823 14.885 4.687 1.00 85.75 119 ILE A CA 1
ATOM 909 C C . ILE A 1 119 ? -14.058 15.587 5.249 1.00 85.75 119 ILE A C 1
ATOM 911 O O . ILE A 1 119 ? -14.078 16.817 5.335 1.00 85.75 119 ILE A O 1
ATOM 915 N N . ASP A 1 120 ? -15.063 14.810 5.642 1.00 78.44 120 ASP A N 1
ATOM 916 C CA . ASP A 1 120 ? -16.266 15.353 6.258 1.00 78.44 120 ASP A CA 1
ATOM 917 C C . ASP A 1 120 ? -15.928 15.909 7.650 1.00 78.44 120 ASP A C 1
ATOM 919 O O . ASP A 1 120 ? -15.632 15.174 8.595 1.00 78.44 120 ASP A O 1
ATOM 923 N N . GLY A 1 121 ? -15.929 17.238 7.767 1.00 78.88 121 GLY A N 1
ATOM 924 C CA . GLY A 1 121 ? -15.683 17.927 9.029 1.00 78.88 121 GLY A CA 1
ATOM 925 C C . GLY A 1 121 ? -16.850 17.839 10.016 1.00 78.88 121 GLY A C 1
ATOM 926 O O . GLY A 1 121 ? -16.622 18.003 11.212 1.00 78.88 121 GLY A O 1
ATOM 927 N N . GLU A 1 122 ? -18.071 17.575 9.546 1.00 79.94 122 GLU A N 1
ATOM 928 C CA . GLU A 1 122 ? -19.278 17.489 10.375 1.00 79.94 122 GLU A CA 1
ATOM 929 C C . GLU A 1 122 ? -19.406 16.115 11.041 1.00 79.94 122 GLU A C 1
ATOM 931 O O . GLU A 1 122 ? -19.754 16.036 12.221 1.00 79.94 122 GLU A O 1
ATOM 936 N N . ASN A 1 123 ? -19.041 15.045 10.328 1.00 74.81 123 ASN A N 1
ATOM 937 C CA . ASN A 1 123 ? -19.042 13.673 10.855 1.00 74.81 123 ASN A CA 1
ATOM 938 C C . ASN A 1 123 ? -17.735 13.276 11.571 1.00 74.81 123 ASN A C 1
ATOM 940 O O . ASN A 1 123 ? -17.624 12.177 12.126 1.00 74.81 123 ASN A O 1
ATOM 944 N N . ARG A 1 124 ? -16.736 14.165 11.612 1.00 87.75 124 ARG A N 1
ATOM 945 C CA . ARG A 1 124 ? -15.472 13.943 12.326 1.00 87.75 124 ARG A CA 1
ATOM 946 C C . ARG A 1 124 ? -15.654 14.047 13.842 1.00 87.75 124 ARG A C 1
ATOM 948 O O . ARG A 1 124 ? -16.344 14.923 14.358 1.00 87.75 124 ARG A O 1
ATOM 955 N N . LEU A 1 125 ? -14.954 13.185 14.585 1.00 89.44 125 LEU A N 1
ATOM 956 C CA . LEU A 1 125 ? -14.854 13.301 16.045 1.00 89.44 125 LEU A CA 1
ATOM 957 C C . LEU A 1 125 ? -14.347 14.694 16.448 1.00 89.44 125 LEU A C 1
ATOM 959 O O . LEU A 1 125 ? -13.405 15.207 15.845 1.00 89.44 125 LEU A O 1
ATOM 963 N N . ARG A 1 126 ? -14.916 15.285 17.505 1.00 88.88 126 ARG A N 1
ATOM 964 C CA . ARG A 1 126 ? -14.536 16.634 17.964 1.00 88.88 126 ARG A CA 1
ATOM 965 C C . ARG A 1 126 ? -13.096 16.704 18.449 1.00 88.88 126 ARG A C 1
ATOM 967 O O . ARG A 1 126 ? -12.433 17.716 18.243 1.00 88.88 126 ARG A O 1
ATOM 974 N N . SER A 1 127 ? -12.634 15.649 19.111 1.00 90.31 127 SER A N 1
ATOM 975 C CA . SER A 1 127 ? -11.268 15.551 19.600 1.00 90.31 127 SER A CA 1
ATOM 976 C C . SER A 1 127 ? -10.672 14.171 19.309 1.00 90.31 127 SER A C 1
ATOM 978 O O . SER A 1 127 ? -11.367 13.164 19.468 1.00 90.31 127 SER A O 1
ATOM 980 N N . PRO A 1 128 ? -9.369 14.077 18.979 1.00 88.88 128 PRO A N 1
ATOM 981 C CA . PRO A 1 128 ? -8.667 12.799 18.939 1.00 88.88 128 PRO A CA 1
ATOM 982 C C . PRO A 1 128 ? -8.788 12.016 20.257 1.00 88.88 128 PRO A C 1
ATOM 984 O O . PRO A 1 128 ? -8.841 10.790 20.235 1.00 88.88 128 PRO A O 1
ATOM 987 N N . GLN A 1 129 ? -8.884 12.692 21.412 1.00 89.25 129 GLN A N 1
ATOM 988 C CA . GLN A 1 129 ? -9.025 12.023 22.715 1.00 89.25 129 GLN A CA 1
ATOM 989 C C . GLN A 1 129 ? -10.347 11.255 22.867 1.00 89.25 129 GLN A C 1
ATOM 991 O O . GLN A 1 129 ? -10.395 10.305 23.652 1.00 89.25 129 GLN A O 1
ATOM 996 N N . ASP A 1 130 ? -11.381 11.590 22.088 1.00 90.81 130 ASP A N 1
ATOM 997 C CA . ASP A 1 130 ? -12.662 10.875 22.111 1.00 90.81 130 ASP A CA 1
ATOM 998 C C . ASP A 1 130 ? -12.493 9.399 21.704 1.00 90.81 130 ASP A C 1
ATOM 1000 O O . ASP A 1 130 ? -13.237 8.542 22.172 1.00 90.81 130 ASP A O 1
ATOM 1004 N N . ILE A 1 131 ? -11.454 9.063 20.927 1.00 91.25 131 ILE A N 1
ATOM 1005 C CA . ILE A 1 131 ? -11.105 7.676 20.578 1.00 91.25 131 ILE A CA 1
ATOM 1006 C C . ILE A 1 131 ? -10.795 6.850 21.829 1.00 91.25 131 ILE A C 1
ATOM 1008 O O . ILE A 1 131 ? -11.236 5.707 21.943 1.00 91.25 131 ILE A O 1
ATOM 1012 N N . LEU A 1 132 ? -10.042 7.418 22.775 1.00 88.19 132 LEU A N 1
ATOM 1013 C CA . LEU A 1 132 ? -9.666 6.724 24.008 1.00 88.19 132 LEU A CA 1
ATOM 1014 C C . LEU A 1 132 ? -10.873 6.551 24.935 1.00 88.19 132 LEU A C 1
ATOM 1016 O O . LEU A 1 132 ? -10.974 5.539 25.620 1.00 88.19 132 LEU A O 1
ATOM 1020 N N . LEU A 1 133 ? -11.811 7.502 24.917 1.00 86.00 133 LEU A N 1
ATOM 1021 C CA . LEU A 1 133 ? -13.072 7.388 25.653 1.00 86.00 133 LEU A CA 1
ATOM 1022 C C . LEU A 1 133 ? -13.965 6.288 25.065 1.00 86.00 133 LEU A C 1
ATOM 1024 O O . LEU A 1 133 ? -14.501 5.476 25.814 1.00 86.00 133 LEU A O 1
ATOM 1028 N N . LEU A 1 134 ? -14.079 6.232 23.735 1.00 86.12 134 LEU A N 1
ATOM 1029 C CA . LEU A 1 134 ? -14.868 5.225 23.020 1.00 86.12 134 LEU A CA 1
ATOM 1030 C C . LEU A 1 134 ? -14.287 3.815 23.155 1.00 86.12 134 LEU A C 1
ATOM 1032 O O . LEU A 1 134 ? -15.028 2.844 23.285 1.00 86.12 134 LEU A O 1
ATOM 1036 N N . GLY A 1 135 ? -12.961 3.696 23.116 1.00 80.31 135 GLY A N 1
ATOM 1037 C CA . GLY A 1 135 ? -12.267 2.421 23.238 1.00 80.31 135 GLY A CA 1
ATOM 1038 C C . GLY A 1 135 ? -12.033 1.955 24.677 1.00 80.31 135 GLY A C 1
ATOM 1039 O O . GLY A 1 135 ? -11.809 0.765 24.893 1.00 80.31 135 GLY A O 1
ATOM 1040 N N . SER A 1 136 ? -12.139 2.849 25.666 1.00 79.62 136 SER A N 1
ATOM 1041 C CA . SER A 1 136 ? -11.986 2.565 27.101 1.00 79.62 136 SER A CA 1
ATOM 1042 C C . SER A 1 136 ? -10.745 1.703 27.418 1.00 79.62 136 SER A C 1
ATOM 1044 O O . SER A 1 136 ? -9.671 1.922 26.857 1.00 79.62 136 SER A O 1
ATOM 1046 N N . SER A 1 137 ? -10.875 0.692 28.284 1.00 80.56 137 SER A N 1
ATOM 1047 C CA . SER A 1 137 ? -9.799 -0.217 28.708 1.00 80.56 137 SER A CA 1
ATOM 1048 C C . SER A 1 137 ? -9.301 -1.164 27.601 1.00 80.56 137 SER A C 1
ATOM 1050 O O . SER A 1 137 ? -8.337 -1.911 27.804 1.00 80.56 137 SER A O 1
ATOM 1052 N N . LEU A 1 138 ? -9.955 -1.187 26.433 1.00 84.56 138 LEU A N 1
ATOM 1053 C CA . LEU A 1 138 ? -9.509 -1.984 25.285 1.00 84.56 138 LEU A CA 1
ATOM 1054 C C . LEU A 1 138 ? -8.356 -1.316 24.537 1.00 84.56 138 LEU A C 1
ATOM 1056 O O . LEU A 1 138 ? -7.693 -1.981 23.742 1.00 84.56 138 LEU A O 1
ATOM 1060 N N . LEU A 1 139 ? -8.103 -0.028 24.787 1.00 85.50 139 LEU A N 1
ATOM 1061 C CA . LEU A 1 139 ? -7.041 0.732 24.143 1.00 85.50 139 LEU A CA 1
ATOM 1062 C C . LEU A 1 139 ? -5.954 1.128 25.137 1.00 85.50 139 LEU A C 1
ATOM 1064 O O . LEU A 1 139 ? -6.175 1.264 26.337 1.00 85.50 139 LEU A O 1
ATOM 1068 N N . SER A 1 140 ? -4.761 1.342 24.603 1.00 81.06 140 SER A N 1
ATOM 1069 C CA . SER A 1 140 ? -3.644 1.952 25.310 1.00 81.06 140 SER A CA 1
ATOM 1070 C C . SER A 1 140 ? -3.100 3.107 24.481 1.00 81.06 140 SER A C 1
ATOM 1072 O O . SER A 1 140 ? -3.029 3.019 23.253 1.00 81.06 140 SER A O 1
ATOM 1074 N N . ALA A 1 141 ? -2.724 4.186 25.160 1.00 82.00 141 ALA A N 1
ATOM 1075 C CA . ALA A 1 141 ? -1.997 5.297 24.570 1.00 82.00 141 ALA A CA 1
ATOM 1076 C C . ALA A 1 141 ? -0.589 5.333 25.166 1.00 82.00 141 ALA A C 1
ATOM 1078 O O . ALA A 1 141 ? -0.416 5.269 26.384 1.00 82.00 141 ALA A O 1
ATOM 1079 N N . SER A 1 142 ? 0.411 5.414 24.299 1.00 78.31 142 SER A N 1
ATOM 1080 C CA . SER A 1 142 ? 1.810 5.557 24.678 1.00 78.31 142 SER A CA 1
ATOM 1081 C C . SER A 1 142 ? 2.160 7.034 24.891 1.00 78.31 142 SER A C 1
ATOM 1083 O O . SER A 1 142 ? 1.486 7.934 24.383 1.00 78.31 142 SER A O 1
ATOM 1085 N N . SER A 1 143 ? 3.222 7.300 25.655 1.00 77.06 143 SER A N 1
ATOM 1086 C CA . SER A 1 143 ? 3.685 8.660 25.969 1.00 77.06 143 SER A CA 1
ATOM 1087 C C . SER A 1 143 ? 4.140 9.450 24.739 1.00 77.06 143 SER A C 1
ATOM 1089 O O . SER A 1 143 ? 4.160 10.675 24.770 1.00 77.06 143 SER A O 1
ATOM 1091 N N . ASP A 1 144 ? 4.482 8.753 23.660 1.00 74.56 144 ASP A N 1
ATOM 1092 C CA . ASP A 1 144 ? 4.854 9.303 22.356 1.00 74.56 144 ASP A CA 1
ATOM 1093 C C . ASP A 1 144 ? 3.645 9.561 21.431 1.00 74.56 144 ASP A C 1
ATOM 1095 O O . ASP A 1 144 ? 3.820 9.947 20.278 1.00 74.56 144 ASP A O 1
ATOM 1099 N N . GLY A 1 145 ? 2.414 9.374 21.923 1.00 80.62 145 GLY A N 1
ATOM 1100 C CA . GLY A 1 145 ? 1.181 9.692 21.198 1.00 80.62 145 GLY A CA 1
ATOM 1101 C C . GLY A 1 145 ? 0.653 8.578 20.290 1.00 80.62 145 GLY A C 1
ATOM 1102 O O . GLY A 1 145 ? -0.344 8.796 19.591 1.00 80.62 145 GLY A O 1
ATOM 1103 N N . HIS A 1 146 ? 1.275 7.395 20.303 1.00 86.25 146 HIS A N 1
ATOM 1104 C CA . HIS A 1 146 ? 0.761 6.215 19.604 1.00 86.25 146 HIS A CA 1
ATOM 1105 C C . HIS A 1 146 ? -0.390 5.554 20.360 1.00 86.25 146 HIS A C 1
ATOM 1107 O O . HIS A 1 146 ? -0.420 5.536 21.591 1.00 86.25 146 HIS A O 1
ATOM 1113 N N . VAL A 1 147 ? -1.319 4.972 19.606 1.00 86.44 147 VAL A N 1
ATOM 1114 C CA . VAL A 1 147 ? -2.471 4.234 20.126 1.00 86.44 147 VAL A CA 1
ATOM 1115 C C . VAL A 1 147 ? -2.412 2.803 19.624 1.00 86.44 147 VAL A C 1
ATOM 1117 O O . VAL A 1 147 ? -2.108 2.544 18.460 1.00 86.44 147 VAL A O 1
ATOM 1120 N N . ALA A 1 148 ? -2.717 1.868 20.512 1.00 86.88 148 ALA A N 1
ATOM 1121 C CA . ALA A 1 148 ? -2.789 0.450 20.202 1.00 86.88 148 ALA A CA 1
ATOM 1122 C C . ALA A 1 148 ? -3.912 -0.209 21.000 1.00 86.88 148 ALA A C 1
ATOM 1124 O O . ALA A 1 148 ? -4.393 0.340 21.996 1.00 86.88 148 ALA A O 1
ATOM 1125 N N . LEU A 1 149 ? -4.286 -1.424 20.603 1.00 84.94 149 LEU A N 1
ATOM 1126 C CA . LEU A 1 149 ? -5.052 -2.299 21.486 1.00 84.94 149 LEU A CA 1
ATOM 1127 C C . LEU A 1 149 ? -4.256 -2.527 22.777 1.00 84.94 149 LEU A C 1
ATOM 1129 O O . LEU A 1 149 ? -3.033 -2.680 22.739 1.00 84.94 149 LEU A O 1
ATOM 1133 N N . SER A 1 150 ? -4.942 -2.549 23.917 1.00 81.19 150 SER A N 1
ATOM 1134 C CA . SER A 1 150 ? -4.301 -2.702 25.226 1.00 81.19 150 SER A CA 1
ATOM 1135 C C . SER A 1 150 ? -3.578 -4.042 25.365 1.00 81.19 150 SER A C 1
ATOM 1137 O O . SER A 1 150 ? -2.570 -4.126 26.065 1.00 81.19 150 SER A O 1
ATOM 1139 N N . HIS A 1 151 ? -4.045 -5.076 24.659 1.00 77.81 151 HIS A N 1
ATOM 1140 C CA . HIS A 1 151 ? -3.386 -6.373 24.579 1.00 77.81 151 HIS A CA 1
ATOM 1141 C C . HIS A 1 151 ? -3.717 -7.107 23.271 1.00 77.81 151 HIS A C 1
ATOM 1143 O O . HIS A 1 151 ? -4.766 -6.875 22.669 1.00 77.81 151 HIS A O 1
ATOM 1149 N N . LEU A 1 152 ? -2.848 -8.034 22.848 1.00 73.81 152 LEU A N 1
ATOM 1150 C CA . LEU A 1 152 ? -3.030 -8.790 21.602 1.00 73.81 152 LEU A CA 1
ATOM 1151 C C . LEU A 1 152 ? -4.265 -9.701 21.638 1.00 73.81 152 LEU A C 1
ATOM 1153 O O . LEU A 1 152 ? -4.985 -9.802 20.653 1.00 73.81 152 LEU A O 1
ATOM 1157 N N . SER A 1 153 ? -4.586 -10.236 22.816 1.00 81.25 153 SER A N 1
ATOM 1158 C CA . SER A 1 153 ? -5.796 -11.036 23.048 1.00 81.25 153 SER A CA 1
ATOM 1159 C C . SER A 1 153 ? -7.103 -10.288 22.767 1.00 81.25 153 SER A C 1
ATOM 1161 O O . SER A 1 153 ? -8.128 -10.928 22.552 1.00 81.25 153 SER A O 1
ATOM 1163 N N . VAL A 1 154 ? -7.096 -8.946 22.744 1.00 86.44 154 VAL A N 1
ATOM 1164 C CA . VAL A 1 154 ? -8.259 -8.164 22.292 1.00 86.44 154 VAL A CA 1
ATOM 1165 C C . VAL A 1 154 ? -8.499 -8.418 20.806 1.00 86.44 154 VAL A C 1
ATOM 1167 O O . VAL A 1 154 ? -9.627 -8.687 20.405 1.00 86.44 154 VAL A O 1
ATOM 1170 N N . ARG A 1 155 ? -7.436 -8.394 19.990 1.00 89.12 155 ARG A N 1
ATOM 1171 C CA . ARG A 1 155 ? -7.513 -8.729 18.564 1.00 89.12 155 ARG A CA 1
ATOM 1172 C C . ARG A 1 155 ? -7.972 -10.167 18.373 1.00 89.12 155 ARG A C 1
ATOM 1174 O O . ARG A 1 155 ? -8.875 -10.385 17.574 1.00 89.12 155 ARG A O 1
ATOM 1181 N N . ASP A 1 156 ? -7.403 -11.108 19.126 1.00 87.19 156 ASP A N 1
ATOM 1182 C CA . ASP A 1 156 ? -7.758 -12.530 19.030 1.00 87.19 156 ASP A CA 1
ATOM 1183 C C . ASP A 1 156 ? -9.247 -12.751 19.319 1.00 87.19 156 ASP A C 1
ATOM 1185 O O . ASP A 1 156 ? -9.933 -13.453 18.576 1.00 87.19 156 ASP A O 1
ATOM 1189 N N . TYR A 1 157 ? -9.783 -12.071 20.337 1.00 91.00 157 TYR A N 1
ATOM 1190 C CA . TYR A 1 157 ? -11.212 -12.094 20.631 1.00 91.00 157 TYR A CA 1
ATOM 1191 C C . TYR A 1 157 ? -12.053 -11.472 19.506 1.00 91.00 157 TYR A C 1
ATOM 1193 O O . TYR A 1 157 ? -13.031 -12.087 19.079 1.00 91.00 157 TYR A O 1
ATOM 1201 N N . LEU A 1 158 ? -11.663 -10.304 18.980 1.00 93.50 158 LEU A N 1
ATOM 1202 C CA . LEU A 1 158 ? -12.373 -9.608 17.895 1.00 93.50 158 LEU A CA 1
ATOM 1203 C C . LEU A 1 158 ? -12.455 -10.431 16.600 1.00 93.50 158 LEU A C 1
ATOM 1205 O O . LEU A 1 158 ? -13.424 -10.288 15.857 1.00 93.50 158 LEU A O 1
ATOM 1209 N N . VAL A 1 159 ? -11.477 -11.302 16.330 1.00 93.56 159 VAL A N 1
ATOM 1210 C CA . VAL A 1 159 ? -11.481 -12.193 15.154 1.00 93.56 159 VAL A CA 1
ATOM 1211 C C . VAL A 1 159 ? -12.014 -13.598 15.448 1.00 93.56 159 VAL A C 1
ATOM 1213 O O . VAL A 1 159 ? -12.108 -14.410 14.526 1.00 93.56 159 VAL A O 1
ATOM 1216 N N . SER A 1 160 ? -12.364 -13.908 16.698 1.00 93.25 160 SER A N 1
ATOM 1217 C CA . SER A 1 160 ? -12.790 -15.247 17.124 1.00 93.25 160 SER A CA 1
ATOM 1218 C C . SER A 1 160 ? -14.195 -15.626 16.631 1.00 93.25 160 SER A C 1
ATOM 1220 O O . SER A 1 160 ? -15.000 -14.796 16.209 1.00 93.25 160 SER A O 1
ATOM 1222 N N . SER A 1 161 ? -14.536 -16.914 16.706 1.00 91.50 161 SER A N 1
ATOM 1223 C CA . SER A 1 161 ? -15.929 -17.358 16.562 1.00 91.50 161 SER A CA 1
ATOM 1224 C C . SER A 1 161 ? -16.791 -16.982 17.771 1.00 91.50 161 SER A C 1
ATOM 1226 O O . SER A 1 161 ? -18.000 -16.831 17.623 1.00 91.50 161 SER A O 1
ATOM 1228 N N . GLU A 1 162 ? -16.192 -16.807 18.954 1.00 91.06 162 GLU A N 1
ATOM 1229 C CA . GLU A 1 162 ? -16.914 -16.478 20.191 1.00 91.06 162 GLU A CA 1
ATOM 1230 C C . GLU A 1 162 ? -17.660 -15.149 20.063 1.00 91.06 162 GLU A C 1
ATOM 1232 O O . GLU A 1 162 ? -18.860 -15.086 20.334 1.00 91.06 162 GLU A O 1
ATOM 1237 N N . ILE A 1 163 ? -16.978 -14.109 19.568 1.00 93.94 163 ILE A N 1
ATOM 1238 C CA . ILE A 1 163 ? -17.586 -12.788 19.385 1.00 93.94 163 ILE A CA 1
ATOM 1239 C C . ILE A 1 163 ? -18.715 -12.810 18.345 1.00 93.94 163 ILE A C 1
ATOM 1241 O O . ILE A 1 163 ? -19.714 -12.114 18.524 1.00 93.94 163 ILE A O 1
ATOM 1245 N N . ARG A 1 164 ? -18.585 -13.639 17.295 1.00 92.69 164 ARG A N 1
ATOM 1246 C CA . ARG A 1 164 ? -19.587 -13.807 16.226 1.00 92.69 164 ARG A CA 1
ATOM 1247 C C . ARG A 1 164 ? -20.839 -14.538 16.703 1.00 92.69 164 ARG A C 1
ATOM 1249 O O . ARG A 1 164 ? -21.937 -14.206 16.271 1.00 92.69 164 ARG A O 1
ATOM 1256 N N . ASN A 1 165 ? -20.677 -15.513 17.593 1.00 92.50 165 ASN A N 1
ATOM 1257 C CA . ASN A 1 165 ? -21.781 -16.324 18.104 1.00 92.50 165 ASN A CA 1
ATOM 1258 C C . ASN A 1 165 ? -22.620 -15.598 19.165 1.00 92.50 165 ASN A C 1
ATOM 1260 O O . ASN A 1 165 ? -23.734 -16.028 19.458 1.00 92.50 165 ASN A O 1
ATOM 1264 N N . ASN A 1 166 ? -22.107 -14.510 19.744 1.00 91.81 166 ASN A N 1
ATOM 1265 C CA . ASN A 1 166 ? -22.834 -13.691 20.704 1.00 91.81 166 ASN A CA 1
ATOM 1266 C C . ASN A 1 166 ? -23.523 -12.504 19.997 1.00 91.81 166 ASN A C 1
ATOM 1268 O O . ASN A 1 166 ? -22.832 -11.582 19.559 1.00 91.81 166 ASN A O 1
ATOM 1272 N N . PRO A 1 167 ? -24.870 -12.450 19.943 1.00 91.81 167 PRO A N 1
ATOM 1273 C CA . PRO A 1 167 ? -25.598 -11.390 19.240 1.00 91.81 167 PRO A CA 1
ATOM 1274 C C . PRO A 1 167 ? -25.289 -9.970 19.727 1.00 91.81 167 PRO A C 1
ATOM 1276 O O . PRO A 1 167 ? -25.363 -9.029 18.942 1.00 91.81 167 PRO A O 1
ATOM 1279 N N . ALA A 1 168 ? -24.935 -9.804 21.005 1.00 90.19 168 ALA A N 1
ATOM 1280 C CA . ALA A 1 168 ? -24.631 -8.494 21.576 1.00 90.19 168 ALA A CA 1
ATOM 1281 C C . ALA A 1 168 ? -23.269 -7.950 21.114 1.00 90.19 168 ALA A C 1
ATOM 1283 O O . ALA A 1 168 ? -23.078 -6.739 21.060 1.00 90.19 168 ALA A O 1
ATOM 1284 N N . THR A 1 169 ? -22.325 -8.834 20.776 1.00 93.00 169 THR A N 1
ATOM 1285 C CA . THR A 1 169 ? -20.962 -8.454 20.371 1.00 93.00 169 THR A CA 1
ATOM 1286 C C . THR A 1 169 ? -20.663 -8.712 18.899 1.00 93.00 169 THR A C 1
ATOM 1288 O O . THR A 1 169 ? -19.692 -8.167 18.383 1.00 93.00 169 THR A O 1
ATOM 1291 N N . ALA A 1 170 ? -21.499 -9.488 18.206 1.00 93.69 170 ALA A N 1
ATOM 1292 C CA . ALA A 1 170 ? -21.363 -9.793 16.786 1.00 93.69 170 ALA A CA 1
ATOM 1293 C C . ALA A 1 170 ? -21.149 -8.555 15.888 1.00 93.69 170 ALA A C 1
ATOM 1295 O O . ALA A 1 170 ? -20.338 -8.651 14.968 1.00 93.69 170 ALA A O 1
ATOM 1296 N N . PRO A 1 171 ? -21.756 -7.375 16.153 1.00 95.12 171 PRO A N 1
ATOM 1297 C CA . PRO A 1 171 ? -21.483 -6.162 15.374 1.00 95.12 171 PRO A CA 1
ATOM 1298 C C . PRO A 1 171 ? -20.031 -5.657 15.418 1.00 95.12 171 PRO A C 1
ATOM 1300 O O . PRO A 1 171 ? -19.635 -4.883 14.549 1.00 95.12 171 PRO A O 1
ATOM 1303 N N . TYR A 1 172 ? -19.243 -6.070 16.415 1.00 94.94 172 TYR A N 1
ATOM 1304 C CA . TYR A 1 172 ? -17.827 -5.714 16.569 1.00 94.94 172 TYR A CA 1
ATOM 1305 C C . TYR A 1 172 ? -16.879 -6.778 16.011 1.00 94.94 172 TYR A C 1
ATOM 1307 O O . TYR A 1 172 ? -15.666 -6.573 16.021 1.00 94.94 172 TYR A O 1
ATOM 1315 N N . ALA A 1 173 ? -17.409 -7.919 15.563 1.00 96.00 173 ALA A N 1
ATOM 1316 C CA . ALA A 1 173 ? -16.603 -8.996 15.022 1.00 96.00 173 ALA A CA 1
ATOM 1317 C C . ALA A 1 173 ? -15.861 -8.537 13.764 1.00 96.00 173 ALA A C 1
ATOM 1319 O O . ALA A 1 173 ? -16.437 -7.899 12.882 1.00 96.00 173 ALA A O 1
ATOM 1320 N N . LEU A 1 174 ? -14.587 -8.902 13.680 1.00 96.44 174 LEU A N 1
ATOM 1321 C CA . LEU A 1 174 ? -13.710 -8.548 12.577 1.00 96.44 174 LEU A CA 1
ATOM 1322 C C . LEU A 1 174 ? -13.378 -9.787 11.747 1.00 96.44 174 LEU A C 1
ATOM 1324 O O . LEU A 1 174 ? -13.147 -10.882 12.273 1.00 96.44 174 LEU A O 1
ATOM 1328 N N . ASP A 1 175 ? -13.339 -9.595 10.435 1.00 95.88 175 ASP A N 1
ATOM 1329 C CA . ASP A 1 175 ? -12.797 -10.563 9.491 1.00 95.88 175 ASP A CA 1
ATOM 1330 C C . ASP A 1 175 ? -11.488 -10.006 8.920 1.00 95.88 175 ASP A C 1
ATOM 1332 O O . ASP A 1 175 ? -11.505 -8.895 8.391 1.00 95.88 175 ASP A O 1
ATOM 1336 N N . PRO A 1 176 ? -10.361 -10.739 8.986 1.00 93.06 176 PRO A N 1
ATOM 1337 C CA . PRO A 1 176 ? -9.080 -10.230 8.508 1.00 93.06 176 PRO A CA 1
ATOM 1338 C C . PRO A 1 176 ? -9.095 -9.718 7.065 1.00 93.06 176 PRO A C 1
ATOM 1340 O O . PRO A 1 176 ? -8.560 -8.643 6.792 1.00 93.06 176 PRO A O 1
ATOM 1343 N N . SER A 1 177 ? -9.720 -10.455 6.144 1.00 93.81 177 SER A N 1
ATOM 1344 C CA . SER A 1 177 ? -9.735 -10.097 4.723 1.00 93.81 177 SER A CA 1
ATOM 1345 C C . SER A 1 177 ? -10.612 -8.871 4.453 1.00 93.81 177 SER A C 1
ATOM 1347 O O . SER A 1 177 ? -10.229 -7.992 3.678 1.00 93.81 177 SER A O 1
ATOM 1349 N N . MET A 1 178 ? -11.746 -8.752 5.149 1.00 95.88 178 MET A N 1
ATOM 1350 C CA . MET A 1 178 ? -12.620 -7.580 5.063 1.00 95.88 178 MET A CA 1
ATOM 1351 C C . MET A 1 178 ? -12.015 -6.361 5.756 1.00 95.88 178 MET A C 1
ATOM 1353 O O . MET A 1 178 ? -12.125 -5.255 5.240 1.00 95.88 178 MET A O 1
ATOM 1357 N N . SER A 1 179 ? -11.320 -6.539 6.878 1.00 96.06 179 SER A N 1
ATOM 1358 C CA . SER A 1 179 ? -10.628 -5.450 7.568 1.00 96.06 179 SER A CA 1
ATOM 1359 C C . SER A 1 179 ? -9.484 -4.881 6.726 1.00 96.06 179 SER A C 1
ATOM 1361 O O . SER A 1 179 ? -9.368 -3.665 6.593 1.00 96.06 179 SER A O 1
ATOM 1363 N N . HIS A 1 180 ? -8.675 -5.733 6.085 1.00 96.38 180 HIS A N 1
ATOM 1364 C CA . HIS A 1 180 ? -7.676 -5.269 5.117 1.00 96.38 180 HIS A CA 1
ATOM 1365 C C . HIS A 1 180 ? -8.326 -4.551 3.928 1.00 96.38 180 HIS A C 1
ATOM 1367 O O . HIS A 1 180 ? -7.820 -3.520 3.489 1.00 96.38 180 HIS A O 1
ATOM 1373 N N . LYS A 1 181 ? -9.473 -5.034 3.446 1.00 96.81 181 LYS A N 1
ATOM 1374 C CA . LYS A 1 181 ? -10.238 -4.335 2.412 1.00 96.81 181 LYS A CA 1
ATOM 1375 C C . LYS A 1 181 ? -10.654 -2.928 2.848 1.00 96.81 181 LYS A C 1
ATOM 1377 O O . LYS A 1 181 ? -10.402 -1.981 2.110 1.00 96.81 181 LYS A O 1
ATOM 1382 N N . GLU A 1 182 ? -11.247 -2.787 4.034 1.00 96.38 182 GLU A N 1
ATOM 1383 C CA . GLU A 1 182 ? -11.671 -1.490 4.575 1.00 96.38 182 GLU A CA 1
ATOM 1384 C C . GLU A 1 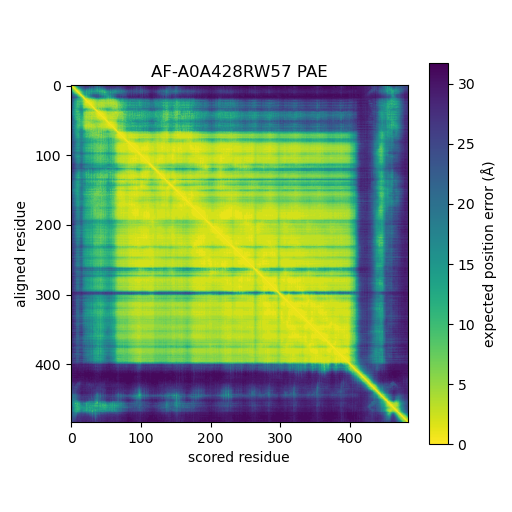182 ? -10.491 -0.510 4.676 1.00 96.38 182 GLU A C 1
ATOM 1386 O O . GLU A 1 182 ? -10.581 0.597 4.153 1.00 96.38 182 GLU A O 1
ATOM 1391 N N . LEU A 1 183 ? -9.348 -0.935 5.233 1.00 97.38 183 LEU A N 1
ATOM 1392 C CA . LEU A 1 183 ? -8.147 -0.090 5.327 1.00 97.38 183 LEU A CA 1
ATOM 1393 C C . LEU A 1 183 ? -7.615 0.322 3.947 1.00 97.38 183 LEU A C 1
ATOM 1395 O O . LEU A 1 183 ? -7.194 1.464 3.766 1.00 97.38 183 LEU A O 1
ATOM 1399 N N . ALA A 1 184 ? -7.616 -0.590 2.972 1.00 97.62 184 ALA A N 1
ATOM 1400 C CA . ALA A 1 184 ? -7.176 -0.290 1.612 1.00 97.62 184 ALA A CA 1
ATOM 1401 C C . ALA A 1 184 ? -8.091 0.741 0.933 1.00 97.62 184 ALA A C 1
ATOM 1403 O O . ALA A 1 184 ? -7.596 1.700 0.340 1.00 97.62 184 ALA A O 1
ATOM 1404 N N . GLN A 1 185 ? -9.410 0.564 1.053 1.00 97.50 185 GLN A N 1
ATOM 1405 C CA . GLN A 1 185 ? -10.407 1.485 0.505 1.00 97.50 185 GLN A CA 1
ATOM 1406 C C . GLN A 1 185 ? -10.324 2.864 1.171 1.00 97.50 185 GLN A C 1
ATOM 1408 O O . GLN A 1 185 ? -10.327 3.872 0.465 1.00 97.50 185 GLN A O 1
ATOM 1413 N N . ASP A 1 186 ? -10.185 2.921 2.498 1.00 96.81 186 ASP A N 1
ATOM 1414 C CA . ASP A 1 186 ? -10.022 4.179 3.230 1.00 96.81 186 ASP A CA 1
ATOM 1415 C C . ASP A 1 186 ? -8.739 4.899 2.782 1.00 96.81 186 ASP A C 1
ATOM 1417 O O . ASP A 1 186 ? -8.774 6.080 2.442 1.00 96.81 186 ASP A O 1
ATOM 1421 N N . CYS A 1 187 ? -7.608 4.187 2.694 1.00 97.94 187 CYS A N 1
ATOM 1422 C CA . CYS A 1 187 ? -6.345 4.779 2.252 1.00 97.94 187 CYS A CA 1
ATOM 1423 C C . CYS A 1 187 ? -6.411 5.288 0.805 1.00 97.94 187 CYS A C 1
ATOM 1425 O O . CYS A 1 187 ? -5.904 6.368 0.518 1.00 97.94 187 CYS A O 1
ATOM 1427 N N . LEU A 1 188 ? -7.026 4.541 -0.116 1.00 97.75 188 LEU A N 1
ATOM 1428 C CA . LEU A 1 188 ? -7.184 4.981 -1.505 1.00 97.75 188 LEU A CA 1
ATOM 1429 C C . LEU A 1 188 ? -8.130 6.175 -1.627 1.00 97.75 188 LEU A C 1
ATOM 1431 O O . LEU A 1 188 ? -7.815 7.122 -2.343 1.00 97.75 188 LEU A O 1
ATOM 1435 N N . THR A 1 189 ? -9.245 6.166 -0.894 1.00 96.94 189 THR A N 1
ATOM 1436 C CA . THR A 1 189 ? -10.164 7.312 -0.816 1.00 96.94 189 THR A CA 1
ATOM 1437 C C . THR A 1 189 ? -9.422 8.550 -0.318 1.00 96.94 189 THR A C 1
ATOM 1439 O O . THR A 1 189 ? -9.527 9.620 -0.910 1.00 96.94 189 THR A O 1
ATOM 1442 N N . TYR A 1 190 ? -8.584 8.383 0.706 1.00 96.69 190 TYR A N 1
ATOM 1443 C CA . TYR A 1 190 ? -7.754 9.448 1.255 1.00 96.69 190 TYR A CA 1
ATOM 1444 C C . TYR A 1 190 ? -6.733 10.005 0.247 1.00 96.69 190 TYR A C 1
ATOM 1446 O O . TYR A 1 190 ? -6.542 11.214 0.153 1.00 96.69 190 TYR A O 1
ATOM 1454 N N . LEU A 1 191 ? -6.097 9.148 -0.559 1.00 96.94 191 LEU A N 1
ATOM 1455 C CA . LEU A 1 191 ? -5.167 9.582 -1.613 1.00 96.94 191 LEU A CA 1
ATOM 1456 C C . LEU A 1 191 ? -5.874 10.282 -2.791 1.00 96.94 191 LEU A C 1
ATOM 1458 O O . LEU A 1 191 ? -5.247 11.049 -3.525 1.00 96.94 191 LEU A O 1
ATOM 1462 N N . LEU A 1 192 ? -7.177 10.046 -2.959 1.00 96.62 192 LEU A N 1
ATOM 1463 C CA . LEU A 1 192 ? -8.027 10.626 -4.003 1.00 96.62 192 LEU A CA 1
ATOM 1464 C C . LEU A 1 192 ? -8.754 11.912 -3.572 1.00 96.62 192 LEU A C 1
ATOM 1466 O O . LEU A 1 192 ? -9.564 12.442 -4.337 1.00 96.62 192 LEU A O 1
ATOM 1470 N N . LEU A 1 193 ? -8.467 12.438 -2.378 1.00 94.81 193 LEU A N 1
ATOM 1471 C CA . LEU A 1 193 ? -9.037 13.704 -1.922 1.00 94.81 193 LEU A CA 1
ATOM 1472 C C . LEU A 1 193 ? -8.649 14.861 -2.858 1.00 94.81 193 LEU A C 1
ATOM 1474 O O . LEU A 1 193 ? -7.520 14.937 -3.351 1.00 94.81 193 LEU A O 1
ATOM 1478 N N . SER A 1 194 ? -9.563 15.812 -3.062 1.00 92.25 194 SER A N 1
ATOM 1479 C CA . SER A 1 194 ? -9.336 16.984 -3.920 1.00 92.25 194 SER A CA 1
ATOM 1480 C C . SER A 1 194 ? -8.210 17.878 -3.411 1.00 92.25 194 SER A C 1
ATOM 1482 O O . SER A 1 194 ? -7.546 18.549 -4.186 1.00 92.25 194 SER A O 1
ATOM 1484 N N . ASN A 1 195 ? -7.933 17.872 -2.109 1.00 87.12 195 ASN A N 1
ATOM 1485 C CA . ASN A 1 195 ? -6.825 18.643 -1.551 1.00 87.12 195 ASN A CA 1
ATOM 1486 C C . ASN A 1 195 ? -5.447 18.136 -2.014 1.00 87.12 195 ASN A C 1
ATOM 1488 O O . ASN A 1 195 ? -4.478 18.887 -1.976 1.00 87.12 195 ASN A O 1
ATOM 1492 N N . LEU A 1 196 ? -5.356 16.881 -2.468 1.00 88.69 196 LEU A N 1
ATOM 1493 C CA . LEU A 1 196 ? -4.132 16.291 -3.016 1.00 88.69 196 LEU A CA 1
ATOM 1494 C C . LEU A 1 196 ? -4.052 16.405 -4.548 1.00 88.69 196 LEU A C 1
ATOM 1496 O O . LEU A 1 196 ? -3.041 16.005 -5.133 1.00 88.69 196 LEU A O 1
ATOM 1500 N N . SER A 1 197 ? -5.077 16.977 -5.193 1.00 92.31 197 SER A N 1
ATOM 1501 C CA . SER A 1 197 ? -5.143 17.138 -6.649 1.00 92.31 197 SER A CA 1
ATOM 1502 C C . SER A 1 197 ? -4.352 18.339 -7.172 1.00 92.31 197 SER A C 1
ATOM 1504 O O . SER A 1 197 ? -4.377 18.594 -8.366 1.00 92.31 197 SER A O 1
ATOM 1506 N N . ALA A 1 198 ? -3.667 19.094 -6.306 1.00 91.88 198 ALA A N 1
ATOM 1507 C CA . ALA A 1 198 ? -2.753 20.161 -6.725 1.00 91.88 198 ALA A CA 1
ATOM 1508 C C . ALA A 1 198 ? -1.430 19.621 -7.307 1.00 91.88 198 ALA A C 1
ATOM 1510 O O . ALA A 1 198 ? -0.653 20.380 -7.876 1.00 91.88 198 ALA A O 1
ATOM 1511 N N . GLY A 1 199 ? -1.173 18.318 -7.163 1.00 93.56 199 GLY A N 1
ATOM 1512 C CA . GLY A 1 199 ? 0.050 17.678 -7.630 1.00 93.56 199 GLY A CA 1
ATOM 1513 C C . GLY A 1 199 ? 1.179 17.701 -6.593 1.00 93.56 199 GLY A C 1
ATOM 1514 O O . GLY A 1 199 ? 0.978 18.078 -5.430 1.00 93.56 199 GLY A O 1
ATOM 1515 N N . PRO A 1 200 ? 2.381 17.234 -6.972 1.00 94.94 200 PRO A N 1
ATOM 1516 C CA . PRO A 1 200 ? 3.546 17.244 -6.096 1.00 94.94 200 PRO A CA 1
ATOM 1517 C C . PRO A 1 200 ? 3.826 18.643 -5.553 1.00 94.94 200 PRO A C 1
ATOM 1519 O O . PRO A 1 200 ? 3.672 19.616 -6.277 1.00 94.94 200 PRO A O 1
ATOM 1522 N N . SER A 1 201 ? 4.287 18.729 -4.310 1.00 94.69 201 SER A N 1
ATOM 1523 C CA . SER A 1 201 ? 4.773 19.987 -3.749 1.00 94.69 201 SER A CA 1
ATOM 1524 C C . SER A 1 201 ? 5.955 20.523 -4.547 1.00 94.69 201 SER A C 1
ATOM 1526 O O . SER A 1 201 ? 6.785 19.730 -5.008 1.00 94.69 201 SER A O 1
ATOM 1528 N N . ASP A 1 202 ? 6.044 21.846 -4.657 1.00 93.50 202 ASP A N 1
ATOM 1529 C CA . ASP A 1 202 ? 7.113 22.554 -5.369 1.00 93.50 202 ASP A CA 1
ATOM 1530 C C . ASP A 1 202 ? 8.212 23.077 -4.436 1.00 93.50 202 ASP A C 1
ATOM 1532 O O . ASP A 1 202 ? 9.337 23.317 -4.886 1.00 93.50 202 ASP A O 1
ATOM 1536 N N . THR A 1 203 ? 7.922 23.217 -3.137 1.00 94.75 203 THR A N 1
ATOM 1537 C CA . THR A 1 203 ? 8.904 23.597 -2.109 1.00 94.75 203 THR A CA 1
ATOM 1538 C C . THR A 1 203 ? 8.900 22.642 -0.915 1.00 94.75 203 THR A C 1
ATOM 1540 O O . THR A 1 203 ? 7.974 21.850 -0.720 1.00 94.75 203 THR A O 1
ATOM 1543 N N . GLU A 1 204 ? 9.957 22.714 -0.101 1.00 93.88 204 GLU A N 1
ATOM 1544 C CA . GLU A 1 204 ? 10.074 21.912 1.120 1.00 93.88 204 GLU A CA 1
ATOM 1545 C C . GLU A 1 204 ? 8.999 22.292 2.135 1.00 93.88 204 GLU A C 1
ATOM 1547 O O . GLU A 1 204 ? 8.371 21.424 2.732 1.00 93.88 204 GLU A O 1
ATOM 1552 N N . GLU A 1 205 ? 8.748 23.589 2.288 1.00 94.19 205 GLU A N 1
ATOM 1553 C CA . GLU A 1 205 ? 7.757 24.126 3.214 1.00 94.19 205 GLU A CA 1
ATOM 1554 C C . GLU A 1 205 ? 6.351 23.652 2.849 1.00 94.19 205 GLU A C 1
ATOM 1556 O O . GLU A 1 205 ? 5.584 23.263 3.727 1.00 94.19 205 GLU A O 1
ATOM 1561 N N . GLU A 1 206 ? 6.021 23.629 1.556 1.00 93.94 206 GLU A N 1
ATOM 1562 C CA . GLU A 1 206 ? 4.739 23.117 1.080 1.00 93.94 206 GLU A CA 1
ATOM 1563 C C . GLU A 1 206 ? 4.611 21.610 1.346 1.00 93.94 206 GLU A C 1
ATOM 1565 O O . GLU A 1 206 ? 3.567 21.149 1.811 1.00 93.94 206 GLU A O 1
ATOM 1570 N N . HIS A 1 207 ? 5.684 20.843 1.118 1.00 93.12 207 HIS A N 1
ATOM 1571 C CA . HIS A 1 207 ? 5.704 19.409 1.396 1.00 93.12 207 HIS A CA 1
ATOM 1572 C C . HIS A 1 207 ? 5.519 19.110 2.888 1.00 93.12 207 HIS A C 1
ATOM 1574 O O . HIS A 1 207 ? 4.694 18.273 3.255 1.00 93.12 207 HIS A O 1
ATOM 1580 N N . LEU A 1 208 ? 6.255 19.804 3.759 1.00 93.25 208 LEU A N 1
ATOM 1581 C CA . LEU A 1 208 ? 6.138 19.664 5.210 1.00 93.25 208 LEU A CA 1
ATOM 1582 C C . LEU A 1 208 ? 4.747 20.079 5.693 1.00 93.25 208 LEU A C 1
ATOM 1584 O O . LEU A 1 208 ? 4.109 19.324 6.424 1.00 93.25 208 LEU A O 1
ATOM 1588 N N . SER A 1 209 ? 4.235 21.215 5.212 1.00 93.88 209 SER A N 1
ATOM 1589 C CA . SER A 1 209 ? 2.890 21.679 5.556 1.00 93.88 209 SER A CA 1
ATOM 1590 C C . SER A 1 209 ? 1.819 20.681 5.121 1.00 93.88 209 SER A C 1
ATOM 1592 O O . SER A 1 209 ? 0.878 20.420 5.864 1.00 93.88 209 SER A O 1
ATOM 1594 N N . ARG A 1 210 ? 1.981 20.043 3.957 1.00 93.38 210 ARG A N 1
ATOM 1595 C CA . ARG A 1 210 ? 1.092 18.968 3.504 1.00 93.38 210 ARG A CA 1
ATOM 1596 C C . ARG A 1 210 ? 1.120 17.770 4.453 1.00 93.38 210 ARG A C 1
ATOM 1598 O O . ARG A 1 210 ? 0.064 17.253 4.795 1.00 93.38 210 ARG A O 1
ATOM 1605 N N . LEU A 1 211 ? 2.295 17.330 4.903 1.00 91.75 211 LEU A N 1
ATOM 1606 C CA . LEU A 1 211 ? 2.404 16.222 5.861 1.00 91.75 211 LEU A CA 1
ATOM 1607 C C . LEU A 1 211 ? 1.786 16.556 7.229 1.00 91.75 211 LEU A C 1
ATOM 1609 O O . LEU A 1 211 ? 1.250 15.667 7.885 1.00 91.75 211 LEU A O 1
ATOM 1613 N N . GLU A 1 212 ? 1.840 17.820 7.647 1.00 92.31 212 GLU A N 1
ATOM 1614 C CA . GLU A 1 212 ? 1.201 18.297 8.878 1.00 92.31 212 GLU A CA 1
ATOM 1615 C C . GLU A 1 212 ? -0.325 18.402 8.748 1.00 92.31 212 GLU A C 1
ATOM 1617 O O . GLU A 1 212 ? -1.049 18.027 9.670 1.00 92.31 212 GLU A O 1
ATOM 1622 N N . GLN A 1 213 ? -0.819 18.890 7.606 1.00 92.50 213 GLN A N 1
ATOM 1623 C CA . GLN A 1 213 ? -2.253 19.028 7.325 1.00 92.50 213 GLN A CA 1
ATOM 1624 C C . GLN A 1 213 ? -2.947 17.680 7.108 1.00 92.50 213 GLN A C 1
ATOM 1626 O O . GLN A 1 213 ? -4.131 17.554 7.416 1.00 92.50 213 GLN A O 1
ATOM 1631 N N . PHE A 1 214 ? -2.206 16.685 6.612 1.00 94.00 214 PHE A N 1
ATOM 1632 C CA . PHE A 1 214 ? -2.695 15.345 6.295 1.00 94.00 214 PHE A CA 1
ATOM 1633 C C . PHE A 1 214 ? -1.933 14.262 7.093 1.00 94.00 214 PHE A C 1
ATOM 1635 O O . PHE A 1 214 ? -1.136 13.515 6.511 1.00 94.00 214 PHE A O 1
ATOM 1642 N N . PRO A 1 215 ? -2.143 14.156 8.424 1.00 93.25 215 PRO A N 1
ATOM 1643 C CA . PRO A 1 215 ? -1.467 13.191 9.299 1.00 93.25 215 PRO A CA 1
ATOM 1644 C C . PRO A 1 215 ? -1.432 11.738 8.796 1.00 93.25 215 PRO A C 1
ATOM 1646 O O . PRO A 1 215 ? -0.442 11.028 9.015 1.00 93.25 215 PRO A O 1
ATOM 1649 N N . LEU A 1 216 ? -2.495 11.269 8.133 1.00 95.44 216 LEU A N 1
ATOM 1650 C CA . LEU A 1 216 ? -2.599 9.904 7.609 1.00 95.44 216 LEU A CA 1
ATOM 1651 C C . LEU A 1 216 ? -1.856 9.704 6.276 1.00 95.44 216 LEU A C 1
ATOM 1653 O O . LEU A 1 216 ? -1.600 8.563 5.890 1.00 95.44 216 LEU A O 1
ATOM 1657 N N . LEU A 1 217 ? -1.446 10.770 5.580 1.00 95.50 217 LEU A N 1
ATOM 1658 C CA . LEU A 1 217 ? -0.908 10.705 4.214 1.00 95.50 217 LEU A CA 1
ATOM 1659 C C . LEU A 1 217 ? 0.276 9.750 4.070 1.00 95.50 217 LEU A C 1
ATOM 1661 O O . LEU A 1 217 ? 0.325 8.964 3.121 1.00 95.50 217 LEU A O 1
ATOM 1665 N N . GLN A 1 218 ? 1.215 9.772 5.017 1.00 92.56 218 GLN A N 1
ATOM 1666 C CA . GLN A 1 218 ? 2.373 8.875 4.984 1.00 92.56 218 GLN A CA 1
ATOM 1667 C C . GLN A 1 218 ? 1.973 7.410 5.157 1.00 92.56 218 GLN A C 1
ATOM 1669 O O . GLN A 1 218 ? 2.544 6.539 4.496 1.00 92.56 218 GLN A O 1
ATOM 1674 N N . TYR A 1 219 ? 1.001 7.139 6.031 1.00 94.44 219 TYR A N 1
ATOM 1675 C CA . TYR A 1 219 ? 0.487 5.793 6.237 1.00 94.44 219 TYR A CA 1
ATOM 1676 C C . TYR A 1 219 ? -0.241 5.316 4.977 1.00 94.44 219 TYR A C 1
ATOM 1678 O O . TYR A 1 219 ? 0.143 4.306 4.386 1.00 94.44 219 TYR A O 1
ATOM 1686 N N . ALA A 1 220 ? -1.227 6.087 4.511 1.00 96.88 220 ALA A N 1
ATOM 1687 C CA . ALA A 1 220 ? -2.013 5.754 3.331 1.00 96.88 220 ALA A CA 1
ATOM 1688 C C . ALA A 1 220 ? -1.103 5.475 2.130 1.00 96.88 220 ALA A C 1
ATOM 1690 O O . ALA A 1 220 ? -1.195 4.415 1.521 1.00 96.88 220 ALA A O 1
ATOM 1691 N N . THR A 1 221 ? -0.131 6.354 1.877 1.00 94.56 221 THR A N 1
ATOM 1692 C CA . THR A 1 221 ? 0.840 6.233 0.781 1.00 94.56 221 THR A CA 1
ATOM 1693 C C . THR A 1 221 ? 1.642 4.932 0.816 1.00 94.56 221 THR A C 1
ATOM 1695 O O . THR A 1 221 ? 1.866 4.328 -0.237 1.00 94.56 221 THR A O 1
ATOM 1698 N N . LYS A 1 222 ? 2.088 4.505 2.005 1.00 90.94 222 LYS A N 1
ATOM 1699 C CA . LYS A 1 222 ? 3.006 3.369 2.179 1.00 90.94 222 LYS A CA 1
ATOM 1700 C C . LYS A 1 222 ? 2.301 2.027 2.353 1.00 90.94 222 LYS A C 1
ATOM 1702 O O . LYS A 1 222 ? 2.920 1.013 2.050 1.00 90.94 222 LYS A O 1
ATOM 1707 N N . TYR A 1 223 ? 1.057 2.001 2.832 1.00 93.81 223 TYR A N 1
ATOM 1708 C CA . TYR A 1 223 ? 0.409 0.758 3.269 1.00 93.81 223 TYR A CA 1
ATOM 1709 C C . TYR A 1 223 ? -0.866 0.392 2.495 1.00 93.81 223 TYR A C 1
ATOM 1711 O O . TYR A 1 223 ? -1.285 -0.762 2.577 1.00 93.81 223 TYR A O 1
ATOM 1719 N N . TRP A 1 224 ? -1.461 1.279 1.684 1.00 96.62 224 TRP A N 1
ATOM 1720 C CA . TRP A 1 224 ? -2.715 0.962 0.971 1.00 96.62 224 TRP A CA 1
ATOM 1721 C C . TRP A 1 224 ? -2.624 -0.322 0.130 1.00 96.62 224 TRP A C 1
ATOM 1723 O O . TRP A 1 224 ? -3.496 -1.182 0.208 1.00 96.62 224 TRP A O 1
ATOM 1733 N N . PHE A 1 225 ? -1.530 -0.501 -0.618 1.00 93.25 225 PHE A N 1
ATOM 1734 C CA . PHE A 1 225 ? -1.323 -1.660 -1.492 1.00 93.25 225 PHE A CA 1
ATOM 1735 C C . PHE A 1 225 ? -0.986 -2.932 -0.709 1.00 93.25 225 PHE A C 1
ATOM 1737 O O . PHE A 1 225 ? -1.239 -4.039 -1.179 1.00 93.25 225 PHE A O 1
ATOM 1744 N N . TYR A 1 226 ? -0.416 -2.791 0.491 1.00 91.75 226 TYR A N 1
ATOM 1745 C CA . TYR A 1 226 ? -0.213 -3.912 1.399 1.00 91.75 226 TYR A CA 1
ATOM 1746 C C . TYR A 1 226 ? -1.562 -4.460 1.865 1.00 91.75 226 TYR A C 1
ATOM 1748 O O . TYR A 1 226 ? -1.807 -5.663 1.772 1.00 91.75 226 TYR A O 1
ATOM 1756 N N . HIS A 1 227 ? -2.458 -3.567 2.295 1.00 94.88 227 HIS A N 1
ATOM 1757 C CA . HIS A 1 227 ? -3.817 -3.942 2.661 1.00 94.88 227 HIS A CA 1
ATOM 1758 C C . HIS A 1 227 ? -4.589 -4.488 1.454 1.00 94.88 227 HIS A C 1
ATOM 1760 O O . HIS A 1 227 ? -5.203 -5.541 1.575 1.00 94.88 227 HIS A O 1
ATOM 1766 N N . ALA A 1 228 ? -4.470 -3.867 0.276 1.00 94.94 228 ALA A N 1
ATOM 1767 C CA . ALA A 1 228 ? -5.150 -4.326 -0.936 1.00 94.94 228 ALA A CA 1
ATOM 1768 C C . ALA A 1 228 ? -4.772 -5.766 -1.324 1.00 94.94 228 ALA A C 1
ATOM 1770 O O . ALA A 1 228 ? -5.630 -6.543 -1.718 1.00 94.94 228 ALA A O 1
ATOM 1771 N N . ARG A 1 229 ? -3.505 -6.165 -1.148 1.00 90.75 229 ARG A N 1
ATOM 1772 C CA . ARG A 1 229 ? -3.047 -7.537 -1.436 1.00 90.75 229 ARG A CA 1
ATOM 1773 C C . ARG A 1 229 ? -3.526 -8.587 -0.431 1.00 90.75 229 ARG A C 1
ATOM 1775 O O . ARG A 1 229 ? -3.512 -9.771 -0.755 1.00 90.75 229 ARG A O 1
ATOM 1782 N N . LYS A 1 230 ? -3.884 -8.174 0.787 1.00 90.12 230 LYS A N 1
ATOM 1783 C CA . LYS A 1 230 ? -4.462 -9.042 1.830 1.00 90.12 230 LYS A CA 1
ATOM 1784 C C . LYS A 1 230 ? -5.995 -8.992 1.858 1.00 90.12 230 LYS A C 1
ATOM 1786 O O . LYS A 1 230 ? -6.614 -9.757 2.596 1.00 90.12 230 LYS A O 1
ATOM 1791 N N . ALA A 1 231 ? -6.594 -8.075 1.105 1.00 93.25 231 ALA A N 1
ATOM 1792 C CA . ALA A 1 231 ? -8.029 -7.881 1.044 1.00 93.25 231 ALA A CA 1
ATOM 1793 C C . ALA A 1 231 ? -8.717 -9.022 0.287 1.00 93.25 231 ALA A C 1
ATOM 1795 O O . ALA A 1 231 ? -8.129 -9.665 -0.582 1.00 93.25 231 ALA A O 1
ATOM 1796 N N . ALA A 1 232 ? -9.992 -9.246 0.596 1.00 84.62 232 ALA A N 1
ATOM 1797 C CA . ALA A 1 232 ? -10.850 -10.027 -0.284 1.00 84.62 232 ALA A CA 1
ATOM 1798 C C . ALA A 1 232 ? -11.069 -9.298 -1.621 1.00 84.62 232 ALA A C 1
ATOM 1800 O O . ALA A 1 232 ? -11.070 -8.066 -1.661 1.00 84.62 232 ALA A O 1
ATOM 1801 N N . ALA A 1 233 ? -11.294 -10.067 -2.690 1.00 89.25 233 ALA A N 1
ATOM 1802 C CA . ALA A 1 233 ? -11.634 -9.526 -4.003 1.00 89.25 233 ALA A CA 1
ATOM 1803 C C . ALA A 1 233 ? -12.885 -8.638 -3.912 1.00 89.25 233 ALA A C 1
ATOM 1805 O O . ALA A 1 233 ? -13.894 -9.033 -3.322 1.00 89.25 233 ALA A O 1
ATOM 1806 N N . ASP A 1 234 ? -12.800 -7.431 -4.468 1.00 94.56 234 ASP A N 1
ATOM 1807 C CA . ASP A 1 234 ? -13.826 -6.406 -4.318 1.00 94.56 234 ASP A CA 1
ATOM 1808 C C . ASP A 1 234 ? -13.758 -5.380 -5.456 1.00 94.56 234 ASP A C 1
ATOM 1810 O O . ASP A 1 234 ? -12.708 -4.792 -5.734 1.00 94.56 234 ASP A O 1
ATOM 1814 N N . ASP A 1 235 ? -14.897 -5.160 -6.114 1.00 94.62 235 ASP A N 1
ATOM 1815 C CA . ASP A 1 235 ? -14.993 -4.275 -7.277 1.00 94.62 235 ASP A CA 1
ATOM 1816 C C . ASP A 1 235 ? -14.780 -2.799 -6.933 1.00 94.62 235 ASP A C 1
ATOM 1818 O O . ASP A 1 235 ? -14.220 -2.057 -7.741 1.00 94.62 235 ASP A O 1
ATOM 1822 N N . GLU A 1 236 ? -15.185 -2.361 -5.740 1.00 95.12 236 GLU A N 1
ATOM 1823 C CA . GLU A 1 236 ? -14.991 -0.982 -5.290 1.00 95.12 236 GLU A CA 1
ATOM 1824 C C . GLU A 1 236 ? -13.504 -0.714 -5.024 1.00 95.12 236 GLU A C 1
ATOM 1826 O O . GLU A 1 236 ? -12.969 0.295 -5.481 1.00 95.12 236 GLU A O 1
ATOM 1831 N N . LEU A 1 237 ? -12.799 -1.638 -4.365 1.00 96.12 237 LEU A N 1
ATOM 1832 C CA . LEU A 1 237 ? -11.353 -1.543 -4.154 1.00 96.12 237 LEU A CA 1
ATOM 1833 C C . LEU A 1 237 ? -10.589 -1.521 -5.487 1.00 96.12 237 LEU A C 1
ATOM 1835 O O . LEU A 1 237 ? -9.671 -0.711 -5.672 1.00 96.12 237 LEU A O 1
ATOM 1839 N N . ARG A 1 238 ? -10.995 -2.371 -6.438 1.00 95.50 238 ARG A N 1
ATOM 1840 C CA . ARG A 1 238 ? -10.450 -2.378 -7.801 1.00 95.50 238 ARG A CA 1
ATOM 1841 C C . ARG A 1 238 ? -10.712 -1.047 -8.506 1.00 95.50 238 ARG A C 1
ATOM 1843 O O . ARG A 1 238 ? -9.789 -0.476 -9.085 1.00 95.50 238 ARG A O 1
ATOM 1850 N N . SER A 1 239 ? -11.929 -0.512 -8.409 1.00 96.44 239 SER A N 1
ATOM 1851 C CA . SER A 1 239 ? -12.288 0.790 -8.977 1.00 96.44 239 SER A CA 1
ATOM 1852 C C . SER A 1 239 ? -11.474 1.928 -8.367 1.00 96.44 239 SER A C 1
ATOM 1854 O O . SER A 1 239 ? -10.960 2.753 -9.113 1.00 96.44 239 SER A O 1
ATOM 1856 N N . LEU A 1 240 ? -11.313 1.979 -7.043 1.00 97.31 240 LEU A N 1
ATOM 1857 C CA . LEU A 1 240 ? -10.515 3.004 -6.364 1.00 97.31 240 LEU A CA 1
ATOM 1858 C C . LEU A 1 240 ? -9.041 2.942 -6.778 1.00 97.31 240 LEU A C 1
ATOM 1860 O O . LEU A 1 240 ? -8.426 3.976 -7.037 1.00 97.31 240 LEU A O 1
ATOM 1864 N N . THR A 1 241 ? -8.491 1.731 -6.899 1.00 97.75 241 THR A N 1
ATOM 1865 C CA . THR A 1 241 ? -7.123 1.521 -7.394 1.00 97.75 241 THR A CA 1
ATOM 1866 C C . THR A 1 241 ? -6.965 2.077 -8.809 1.00 97.75 241 THR A C 1
ATOM 1868 O O . THR A 1 241 ? -6.025 2.820 -9.084 1.00 97.75 241 THR A O 1
ATOM 1871 N N . MET A 1 242 ? -7.910 1.768 -9.702 1.00 97.00 242 MET A N 1
ATOM 1872 C CA . MET A 1 242 ? -7.881 2.268 -11.077 1.00 97.00 242 MET A CA 1
ATOM 1873 C C . MET A 1 242 ? -8.144 3.772 -11.169 1.00 97.00 242 MET A C 1
ATOM 1875 O O . MET A 1 242 ? -7.540 4.423 -12.013 1.00 97.00 242 MET A O 1
ATOM 1879 N N . ASN A 1 243 ? -8.958 4.346 -10.280 1.00 96.38 243 ASN A N 1
ATOM 1880 C CA . ASN A 1 243 ? -9.169 5.791 -10.201 1.00 96.38 243 ASN A CA 1
ATOM 1881 C C . ASN A 1 243 ? -7.872 6.525 -9.846 1.00 96.38 243 ASN A C 1
ATOM 1883 O O . ASN A 1 243 ? -7.584 7.544 -10.459 1.00 96.38 243 ASN A O 1
ATOM 1887 N N . LEU A 1 244 ? -7.057 5.999 -8.921 1.00 97.31 244 LEU A N 1
ATOM 1888 C CA . LEU A 1 244 ? -5.734 6.567 -8.618 1.00 97.31 244 LEU A CA 1
ATOM 1889 C C . LEU A 1 244 ? -4.785 6.501 -9.824 1.00 97.31 244 LEU A C 1
ATOM 1891 O O . LEU A 1 244 ? -3.899 7.337 -9.961 1.00 97.31 244 LEU A O 1
ATOM 1895 N N . PHE A 1 245 ? -4.957 5.509 -10.694 1.00 96.06 245 PHE A N 1
ATOM 1896 C CA . PHE A 1 245 ? -4.147 5.313 -11.896 1.00 96.06 245 PHE A CA 1
ATOM 1897 C C . PHE A 1 245 ? -4.726 5.967 -13.156 1.00 96.06 245 PHE A C 1
ATOM 1899 O O . PHE A 1 245 ? -4.090 5.911 -14.209 1.00 96.06 245 PHE A O 1
ATOM 1906 N N . ALA A 1 246 ? -5.897 6.595 -13.063 1.00 94.50 246 ALA A N 1
ATOM 1907 C CA . ALA A 1 246 ? -6.548 7.235 -14.192 1.00 94.50 246 ALA A CA 1
ATOM 1908 C C . ALA A 1 246 ? -5.813 8.527 -14.606 1.00 94.50 246 ALA A C 1
ATOM 1910 O O . ALA A 1 246 ? -5.291 9.239 -13.740 1.00 94.50 246 ALA A O 1
ATOM 1911 N N . PRO A 1 247 ? -5.820 8.889 -15.904 1.00 92.62 247 PRO A N 1
ATOM 1912 C CA . PRO A 1 247 ? -5.261 10.158 -16.380 1.00 92.62 247 PRO A CA 1
ATOM 1913 C C . PRO A 1 247 ? -5.843 11.380 -15.655 1.00 92.62 247 PRO A C 1
ATOM 1915 O O . PRO A 1 247 ? -5.116 12.309 -15.318 1.00 92.62 247 PRO A O 1
ATOM 1918 N N . ASP A 1 248 ? -7.136 11.346 -15.341 1.00 93.25 248 ASP A N 1
ATOM 1919 C CA . ASP A 1 248 ? -7.866 12.427 -14.671 1.00 93.25 248 ASP A CA 1
ATOM 1920 C C . ASP A 1 248 ? -7.381 12.669 -13.230 1.00 93.25 248 ASP A C 1
ATOM 1922 O O . ASP A 1 248 ? -7.538 13.761 -12.690 1.00 93.25 248 ASP A O 1
ATOM 1926 N N . ALA A 1 249 ? -6.777 11.654 -12.602 1.00 95.44 249 ALA A N 1
ATOM 1927 C CA . ALA A 1 249 ? -6.209 11.715 -11.257 1.00 95.44 249 ALA A CA 1
ATOM 1928 C C . ALA A 1 249 ? -4.678 11.859 -11.281 1.00 95.44 249 ALA A C 1
ATOM 1930 O O . ALA A 1 249 ? -4.007 11.542 -10.295 1.00 95.44 249 ALA A O 1
ATOM 1931 N N . ARG A 1 250 ? -4.100 12.322 -12.401 1.00 95.19 250 ARG A N 1
ATOM 1932 C CA . ARG A 1 250 ? -2.644 12.399 -12.586 1.00 95.19 250 ARG A CA 1
ATOM 1933 C C . ARG A 1 250 ? -1.943 13.176 -11.476 1.00 95.19 250 ARG A C 1
ATOM 1935 O O . ARG A 1 250 ? -0.879 12.753 -11.026 1.00 95.19 250 ARG A O 1
ATOM 1942 N N . ASP A 1 251 ? -2.538 14.266 -11.016 1.00 96.50 251 ASP A N 1
ATOM 1943 C CA . ASP A 1 251 ? -1.957 15.091 -9.962 1.00 96.50 251 ASP A CA 1
ATOM 1944 C C . ASP A 1 251 ? -1.989 14.384 -8.603 1.00 96.50 251 ASP A C 1
ATOM 1946 O O . ASP A 1 251 ? -0.961 14.321 -7.929 1.00 96.50 251 ASP A O 1
ATOM 1950 N N . ASN A 1 252 ? -3.102 13.733 -8.243 1.00 96.88 252 ASN A N 1
ATOM 1951 C CA . ASN A 1 252 ? -3.176 12.865 -7.060 1.00 96.88 252 ASN A CA 1
ATOM 1952 C C . ASN A 1 252 ? -2.128 11.746 -7.118 1.00 96.88 252 ASN A C 1
ATOM 1954 O O . ASN A 1 252 ? -1.409 11.504 -6.145 1.00 96.88 252 ASN A O 1
ATOM 1958 N N . PHE A 1 253 ? -2.001 11.089 -8.272 1.00 97.25 253 PHE A N 1
ATOM 1959 C CA . PHE A 1 253 ? -1.002 10.051 -8.497 1.00 97.25 253 PHE A CA 1
ATOM 1960 C C . PHE A 1 253 ? 0.419 10.582 -8.298 1.00 97.25 253 PHE A C 1
ATOM 1962 O O . PHE A 1 253 ? 1.228 9.953 -7.620 1.00 97.25 253 PHE A O 1
ATOM 1969 N N . MET A 1 254 ? 0.738 11.748 -8.859 1.00 96.00 254 MET A N 1
ATOM 1970 C CA . MET A 1 254 ? 2.072 12.330 -8.752 1.00 96.00 254 MET A CA 1
ATOM 1971 C C . MET A 1 254 ? 2.374 12.836 -7.335 1.00 96.00 254 MET A C 1
ATOM 1973 O O . MET A 1 254 ? 3.497 12.647 -6.860 1.00 96.00 254 MET A O 1
ATOM 1977 N N . SER A 1 255 ? 1.384 13.384 -6.623 1.00 95.69 255 SER A N 1
ATOM 1978 C CA . SER A 1 255 ? 1.465 13.673 -5.183 1.00 95.69 255 SER A CA 1
ATOM 1979 C C . SER A 1 255 ? 1.813 12.417 -4.387 1.00 95.69 255 SER A C 1
ATOM 1981 O O . SER A 1 255 ? 2.749 12.418 -3.585 1.00 95.69 255 SER A O 1
ATOM 1983 N N . TRP A 1 256 ? 1.098 11.319 -4.644 1.00 96.31 256 TRP A N 1
ATOM 1984 C CA . TRP A 1 256 ? 1.363 10.026 -4.020 1.00 96.31 256 TRP A CA 1
ATOM 1985 C C . TRP A 1 256 ? 2.773 9.513 -4.347 1.00 96.31 256 TRP A C 1
ATOM 1987 O O . TRP A 1 256 ? 3.497 9.096 -3.445 1.00 96.31 256 TRP A O 1
ATOM 1997 N N . VAL A 1 257 ? 3.213 9.608 -5.606 1.00 94.94 257 VAL A N 1
ATOM 1998 C CA . VAL A 1 257 ? 4.567 9.222 -6.035 1.00 94.94 257 VAL A CA 1
ATOM 1999 C C . VAL A 1 257 ? 5.645 10.013 -5.293 1.00 94.94 257 VAL A C 1
ATOM 2001 O O . VAL A 1 257 ? 6.630 9.408 -4.856 1.00 94.94 257 VAL A O 1
ATOM 2004 N N . GLN A 1 258 ? 5.476 11.329 -5.132 1.00 94.19 258 GLN A N 1
ATOM 2005 C CA . GLN A 1 258 ? 6.417 12.174 -4.395 1.00 94.19 258 GLN A CA 1
ATOM 2006 C C . GLN A 1 258 ? 6.546 11.709 -2.942 1.00 94.19 258 GLN A C 1
ATOM 2008 O O . GLN A 1 258 ? 7.652 11.425 -2.487 1.00 94.19 258 GLN A O 1
ATOM 2013 N N . VAL A 1 259 ? 5.422 11.559 -2.235 1.00 92.94 259 VAL A N 1
ATOM 2014 C CA . VAL A 1 259 ? 5.421 11.137 -0.825 1.00 92.94 259 VAL A CA 1
ATOM 2015 C C . VAL A 1 259 ? 5.948 9.706 -0.669 1.00 92.94 259 VAL A C 1
ATOM 2017 O O . VAL A 1 259 ? 6.677 9.415 0.277 1.00 92.94 259 VAL A O 1
ATOM 2020 N N . LEU A 1 260 ? 5.637 8.807 -1.608 1.00 91.00 260 LEU A N 1
ATOM 2021 C CA . LEU A 1 260 ? 6.081 7.411 -1.566 1.00 91.00 260 LEU A CA 1
ATOM 2022 C C . LEU A 1 260 ? 7.602 7.280 -1.699 1.00 91.00 260 LEU A C 1
ATOM 2024 O O . LEU A 1 260 ? 8.189 6.383 -1.101 1.00 91.00 260 LEU A O 1
ATOM 2028 N N . ASN A 1 261 ? 8.224 8.145 -2.504 1.00 87.62 261 ASN A N 1
ATOM 2029 C CA . ASN A 1 261 ? 9.663 8.114 -2.786 1.00 87.62 261 ASN A CA 1
ATOM 2030 C C . ASN A 1 261 ? 10.478 9.043 -1.871 1.00 87.62 261 ASN A C 1
ATOM 2032 O O . ASN A 1 261 ? 11.706 9.061 -1.964 1.00 87.62 261 ASN A O 1
ATOM 2036 N N . ALA A 1 262 ? 9.816 9.789 -0.984 1.00 84.31 262 ALA A N 1
ATOM 2037 C CA . ALA A 1 262 ? 10.469 10.592 0.035 1.00 84.31 262 ALA A CA 1
ATOM 2038 C C . ALA A 1 262 ? 10.999 9.684 1.162 1.00 84.31 262 ALA A C 1
ATOM 2040 O O . ALA A 1 262 ? 10.266 9.262 2.059 1.00 84.31 262 ALA A O 1
ATOM 2041 N N . ASP A 1 263 ? 12.298 9.380 1.117 1.00 68.88 263 ASP A N 1
ATOM 2042 C CA . ASP A 1 263 ? 12.984 8.596 2.158 1.00 68.88 263 ASP A CA 1
ATOM 2043 C C . ASP A 1 263 ? 13.163 9.389 3.465 1.00 68.88 263 ASP A C 1
ATOM 2045 O O . ASP A 1 263 ? 13.226 8.822 4.555 1.00 68.88 263 ASP A O 1
ATOM 2049 N N . SER A 1 264 ? 13.261 10.714 3.355 1.00 69.88 264 SER A N 1
ATOM 2050 C CA . SER A 1 264 ? 13.320 11.651 4.473 1.00 69.88 264 SER A CA 1
ATOM 2051 C C . SER A 1 264 ? 12.662 12.975 4.078 1.00 69.88 264 SER A C 1
ATOM 2053 O O . SER A 1 264 ? 12.581 13.266 2.880 1.00 69.88 264 SER A O 1
ATOM 2055 N N . PRO A 1 265 ? 12.245 13.807 5.052 1.00 66.00 265 PRO A N 1
ATOM 2056 C CA . PRO A 1 265 ? 11.659 15.114 4.757 1.00 66.00 265 PRO A CA 1
ATOM 2057 C C . PRO A 1 265 ? 12.570 15.983 3.880 1.00 66.00 265 PRO A C 1
ATOM 2059 O O . PRO A 1 265 ? 12.104 16.594 2.935 1.00 66.00 265 PRO A O 1
ATOM 2062 N N . PHE A 1 266 ? 13.889 15.910 4.081 1.00 72.56 266 PHE A N 1
ATOM 2063 C CA . PHE A 1 266 ? 14.895 16.652 3.306 1.00 72.56 266 PHE A CA 1
ATOM 2064 C C . PHE A 1 266 ? 15.184 16.076 1.905 1.00 72.56 266 PHE A C 1
ATOM 2066 O O . PHE A 1 266 ? 16.001 16.616 1.163 1.00 72.56 266 PHE A O 1
ATOM 2073 N N . LYS A 1 267 ? 14.564 14.947 1.537 1.00 83.62 267 LYS A N 1
ATOM 2074 C CA . LYS A 1 267 ? 14.664 14.311 0.209 1.00 83.62 267 LYS A CA 1
ATOM 2075 C C . LYS A 1 267 ? 13.307 14.249 -0.500 1.00 83.62 267 LYS A C 1
ATOM 2077 O O . LYS A 1 267 ? 13.090 13.393 -1.356 1.00 83.62 267 LYS A O 1
ATOM 2082 N N . TRP A 1 268 ? 12.406 15.172 -0.166 1.00 87.38 268 TRP A N 1
ATOM 2083 C CA . TRP A 1 268 ? 11.047 15.257 -0.705 1.00 87.38 268 TRP A CA 1
ATOM 2084 C C . TRP A 1 268 ? 10.990 15.465 -2.229 1.00 87.38 268 TRP A C 1
ATOM 2086 O O . TRP A 1 268 ? 10.060 15.010 -2.891 1.00 87.38 268 TRP A O 1
ATOM 2096 N N . ASN A 1 269 ? 11.988 16.131 -2.818 1.00 88.94 269 ASN A N 1
ATOM 2097 C CA . ASN A 1 269 ? 12.010 16.468 -4.246 1.00 88.94 269 ASN A CA 1
ATOM 2098 C C . ASN A 1 269 ? 12.627 15.377 -5.137 1.00 88.94 269 ASN A C 1
ATOM 2100 O O . ASN A 1 269 ? 12.645 15.519 -6.365 1.00 88.94 269 ASN A O 1
ATOM 2104 N N . VAL A 1 270 ? 13.118 14.286 -4.542 1.00 87.50 270 VAL A N 1
ATOM 2105 C CA . VAL A 1 270 ? 13.799 13.211 -5.261 1.00 87.50 270 VAL A CA 1
ATOM 2106 C C . VAL A 1 270 ? 12.784 12.121 -5.617 1.00 87.50 270 VAL A C 1
ATOM 2108 O O . VAL A 1 270 ? 12.611 11.147 -4.896 1.00 87.50 270 VAL A O 1
ATOM 2111 N N . PHE A 1 271 ? 12.123 12.226 -6.767 1.00 87.62 271 PHE A N 1
ATOM 2112 C CA . PHE A 1 271 ? 11.144 11.230 -7.234 1.00 87.62 271 PHE A CA 1
ATOM 2113 C C . PHE A 1 271 ? 11.037 11.226 -8.770 1.00 87.62 271 PHE A C 1
ATOM 2115 O O . PHE A 1 271 ? 11.475 12.183 -9.416 1.00 87.62 271 PHE A O 1
ATOM 2122 N N . PRO A 1 272 ? 10.524 10.148 -9.395 1.00 87.25 272 PRO A N 1
ATOM 2123 C CA . PRO A 1 272 ? 10.396 10.093 -10.850 1.00 87.25 272 PRO A CA 1
ATOM 2124 C C . PRO A 1 272 ? 9.319 11.057 -11.360 1.00 87.25 272 PRO A C 1
ATOM 2126 O O . PRO A 1 272 ? 8.153 10.930 -11.005 1.00 87.25 272 PRO A O 1
ATOM 2129 N N . ARG A 1 273 ? 9.700 11.991 -12.242 1.00 87.06 273 ARG A N 1
ATOM 2130 C CA . ARG A 1 273 ? 8.773 12.965 -12.857 1.00 87.06 273 ARG A CA 1
ATOM 2131 C C . ARG A 1 273 ? 7.914 12.369 -13.979 1.00 87.06 273 ARG A C 1
ATOM 2133 O O . ARG A 1 273 ? 6.841 12.884 -14.269 1.00 87.06 273 ARG A O 1
ATOM 2140 N N . HIS A 1 274 ? 8.351 11.250 -14.554 1.00 83.06 274 HIS A N 1
ATOM 2141 C CA . HIS A 1 274 ? 7.636 10.506 -15.596 1.00 83.06 274 HIS A CA 1
ATOM 2142 C C . HIS A 1 274 ? 7.114 9.156 -15.085 1.00 83.06 274 HIS A C 1
ATOM 2144 O O . HIS A 1 274 ? 7.051 8.188 -15.828 1.00 83.06 274 HIS A O 1
ATOM 2150 N N . ALA A 1 275 ? 6.759 9.073 -13.799 1.00 89.81 275 ALA A N 1
ATOM 2151 C CA . ALA A 1 275 ? 6.173 7.871 -13.214 1.00 89.81 275 ALA A CA 1
ATOM 2152 C C . ALA A 1 275 ? 4.944 7.399 -14.006 1.00 89.81 275 ALA A C 1
ATOM 2154 O O . ALA A 1 275 ? 4.033 8.199 -14.236 1.00 89.81 275 ALA A O 1
ATOM 2155 N N . THR A 1 276 ? 4.895 6.115 -14.363 1.00 92.50 276 THR A N 1
ATOM 2156 C CA . THR A 1 276 ? 3.748 5.504 -15.050 1.00 92.50 276 THR A CA 1
ATOM 2157 C C . THR A 1 276 ? 2.941 4.630 -14.088 1.00 92.50 276 THR A C 1
ATOM 2159 O O . THR A 1 276 ? 3.530 3.947 -13.239 1.00 92.50 276 THR A O 1
ATOM 2162 N N . PRO A 1 277 ? 1.601 4.603 -14.195 1.00 95.38 277 PRO A N 1
ATOM 2163 C CA . PRO A 1 277 ? 0.776 3.753 -13.342 1.00 95.38 277 PRO A CA 1
ATOM 2164 C C . PRO A 1 277 ? 1.151 2.272 -13.426 1.00 95.38 277 PRO A C 1
ATOM 2166 O O . PRO A 1 277 ? 1.271 1.607 -12.398 1.00 95.38 277 PRO A O 1
ATOM 2169 N N . ILE A 1 278 ? 1.439 1.766 -14.630 1.00 95.19 278 ILE A N 1
ATOM 2170 C CA . ILE A 1 278 ? 1.804 0.359 -14.839 1.00 95.19 278 ILE A CA 1
ATOM 2171 C C . ILE A 1 278 ? 3.129 -0.020 -14.162 1.00 95.19 278 ILE A C 1
ATOM 2173 O O . ILE A 1 278 ? 3.241 -1.120 -13.620 1.00 95.19 278 ILE A O 1
ATOM 2177 N N . TYR A 1 279 ? 4.109 0.891 -14.100 1.00 94.38 279 TYR A N 1
ATOM 2178 C CA . TYR A 1 279 ? 5.346 0.662 -13.348 1.00 94.38 279 TYR A CA 1
ATOM 2179 C C . TYR A 1 279 ? 5.064 0.471 -11.855 1.00 94.38 279 TYR A C 1
ATOM 2181 O O . TYR A 1 279 ? 5.601 -0.445 -11.226 1.00 94.38 279 TYR A O 1
ATOM 2189 N N . TYR A 1 280 ? 4.210 1.318 -11.275 1.00 94.81 280 TYR A N 1
ATOM 2190 C CA . TYR A 1 280 ? 3.872 1.226 -9.859 1.00 94.81 280 TYR A CA 1
ATOM 2191 C C . TYR A 1 280 ? 2.969 0.026 -9.568 1.00 94.81 280 TYR A C 1
ATOM 2193 O O . TYR A 1 280 ? 3.258 -0.706 -8.627 1.00 94.81 280 TYR A O 1
ATOM 2201 N N . ALA A 1 281 ? 1.964 -0.266 -10.395 1.00 96.06 281 ALA A N 1
ATOM 2202 C CA . ALA A 1 281 ? 1.160 -1.483 -10.269 1.00 96.06 281 ALA A CA 1
ATOM 2203 C C . ALA A 1 281 ? 2.043 -2.746 -10.281 1.00 96.06 281 ALA A C 1
ATOM 2205 O O . ALA A 1 281 ? 1.905 -3.617 -9.416 1.00 96.06 281 ALA A O 1
ATOM 2206 N N . ALA A 1 282 ? 3.027 -2.790 -11.189 1.00 95.25 282 ALA A N 1
ATOM 2207 C CA . ALA A 1 282 ? 3.999 -3.871 -11.269 1.00 95.25 282 ALA A CA 1
ATOM 2208 C C . ALA A 1 282 ? 4.921 -3.934 -10.043 1.00 95.25 282 ALA A C 1
ATOM 2210 O O . ALA A 1 282 ? 5.141 -5.013 -9.505 1.00 95.25 282 ALA A O 1
ATOM 2211 N N . SER A 1 283 ? 5.428 -2.796 -9.558 1.00 92.56 283 SER A N 1
ATOM 2212 C CA . SER A 1 283 ? 6.265 -2.721 -8.347 1.00 92.56 283 SER A CA 1
ATOM 2213 C C . SER A 1 283 ? 5.515 -3.198 -7.107 1.00 92.56 283 SER A C 1
ATOM 2215 O O . SER A 1 283 ? 6.072 -3.897 -6.260 1.00 92.56 283 SER A O 1
ATOM 2217 N N . LEU A 1 284 ? 4.245 -2.822 -6.983 1.00 90.94 284 LEU A N 1
ATOM 2218 C CA . LEU A 1 284 ? 3.439 -3.081 -5.797 1.00 90.94 284 LEU A CA 1
ATOM 2219 C C . LEU A 1 284 ? 2.851 -4.494 -5.766 1.00 90.94 284 LEU A C 1
ATOM 2221 O O . LEU A 1 284 ? 2.446 -4.940 -4.695 1.00 90.94 284 LEU A O 1
ATOM 2225 N N . GLY A 1 285 ? 2.885 -5.231 -6.879 1.00 92.38 285 GLY A N 1
ATOM 2226 C CA . GLY A 1 285 ? 2.342 -6.588 -6.944 1.00 92.38 285 GLY A CA 1
ATOM 2227 C C . GLY A 1 285 ? 0.821 -6.604 -7.102 1.00 92.38 285 GLY A C 1
ATOM 2228 O O . GLY A 1 285 ? 0.159 -7.413 -6.460 1.00 92.38 285 GLY A O 1
ATOM 2229 N N . LEU A 1 286 ? 0.267 -5.661 -7.871 1.00 94.31 286 LEU A N 1
ATOM 2230 C CA . LEU A 1 286 ? -1.175 -5.507 -8.083 1.00 94.31 286 LEU A CA 1
ATOM 2231 C C . LEU A 1 286 ? -1.589 -6.175 -9.399 1.00 94.31 286 LEU A C 1
ATOM 2233 O O . LEU A 1 286 ? -1.756 -5.504 -10.416 1.00 94.31 286 LEU A O 1
ATOM 2237 N N . ASP A 1 287 ? -1.723 -7.502 -9.380 1.00 93.75 287 ASP A N 1
ATOM 2238 C CA . ASP A 1 287 ? -1.999 -8.329 -10.562 1.00 93.75 287 ASP A CA 1
ATOM 2239 C C . ASP A 1 287 ? -3.200 -7.848 -11.396 1.00 93.75 287 ASP A C 1
ATOM 2241 O O . ASP A 1 287 ? -3.057 -7.645 -12.601 1.00 93.75 287 ASP A O 1
ATOM 2245 N N . GLU A 1 288 ? -4.354 -7.616 -10.767 1.00 93.50 288 GLU A N 1
ATOM 2246 C CA . GLU A 1 288 ? -5.578 -7.173 -11.458 1.00 93.50 288 GLU A CA 1
ATOM 2247 C C . GLU A 1 288 ? -5.455 -5.755 -12.036 1.00 93.50 288 GLU A C 1
ATOM 2249 O O . GLU A 1 288 ? -5.982 -5.459 -13.113 1.00 93.50 288 GLU A O 1
ATOM 2254 N N . ALA A 1 289 ? -4.733 -4.866 -11.344 1.00 95.00 289 ALA A N 1
ATOM 2255 C CA . ALA A 1 289 ? -4.484 -3.512 -11.830 1.00 95.00 289 ALA A CA 1
ATOM 2256 C C . ALA A 1 289 ? -3.553 -3.534 -13.050 1.00 95.00 289 ALA A C 1
ATOM 2258 O O . ALA A 1 289 ? -3.796 -2.813 -14.012 1.00 95.00 289 ALA A O 1
ATOM 2259 N N . VAL A 1 290 ? -2.523 -4.392 -13.048 1.00 95.50 290 VAL A N 1
ATOM 2260 C CA . VAL A 1 290 ? -1.653 -4.592 -14.219 1.00 95.50 290 VAL A CA 1
ATOM 2261 C C . VAL A 1 290 ? -2.460 -5.103 -15.410 1.00 95.50 290 VAL A C 1
ATOM 2263 O O . VAL A 1 290 ? -2.334 -4.546 -16.495 1.00 95.50 290 VAL A O 1
ATOM 2266 N N . GLU A 1 291 ? -3.312 -6.113 -15.222 1.00 93.94 291 GLU A N 1
ATOM 2267 C CA . GLU A 1 291 ? -4.175 -6.628 -16.295 1.00 93.94 291 GLU A CA 1
ATOM 2268 C C . GLU A 1 291 ? -5.100 -5.545 -16.859 1.00 93.94 291 GLU A C 1
ATOM 2270 O O . GLU A 1 291 ? -5.175 -5.361 -18.075 1.00 93.94 291 GLU A O 1
ATOM 2275 N N . SER A 1 292 ? -5.746 -4.780 -15.977 1.00 93.94 292 SER A N 1
ATOM 2276 C CA . SER A 1 292 ? -6.643 -3.689 -16.367 1.00 93.94 292 SER A CA 1
ATOM 2277 C C . SER A 1 292 ? -5.903 -2.595 -17.147 1.00 93.94 292 SER A C 1
ATOM 2279 O O . SER A 1 292 ? -6.379 -2.139 -18.183 1.00 93.94 292 SER A O 1
ATOM 2281 N N . LEU A 1 293 ? -4.711 -2.196 -16.693 1.00 94.44 293 LEU A N 1
ATOM 2282 C CA . LEU A 1 293 ? -3.887 -1.188 -17.367 1.00 94.44 293 LEU A CA 1
ATOM 2283 C C . LEU A 1 293 ? -3.380 -1.666 -18.732 1.00 94.44 293 LEU A C 1
ATOM 2285 O O . LEU A 1 293 ? -3.389 -0.889 -19.687 1.00 94.44 293 LEU A O 1
ATOM 2289 N N . LEU A 1 294 ? -2.974 -2.934 -18.850 1.00 92.94 294 LEU A N 1
ATOM 2290 C CA . LEU A 1 294 ? -2.560 -3.524 -20.127 1.00 92.94 294 LEU A CA 1
ATOM 2291 C C . LEU A 1 294 ? -3.711 -3.540 -21.141 1.00 92.94 294 LEU A C 1
ATOM 2293 O O . LEU A 1 294 ? -3.496 -3.230 -22.312 1.00 92.94 294 LEU A O 1
ATOM 2297 N N . ALA A 1 295 ? -4.933 -3.836 -20.689 1.00 90.44 295 ALA A N 1
ATOM 2298 C CA . ALA A 1 295 ? -6.120 -3.817 -21.539 1.00 90.44 295 ALA A CA 1
ATOM 2299 C C . ALA A 1 295 ? -6.490 -2.404 -22.031 1.00 90.44 295 ALA A C 1
ATOM 2301 O O . ALA A 1 295 ? -6.958 -2.256 -23.160 1.00 90.44 295 ALA A O 1
ATOM 2302 N N . LEU A 1 296 ? -6.270 -1.369 -21.212 1.00 86.75 296 LEU A N 1
ATOM 2303 C CA . LEU A 1 296 ? -6.609 0.023 -21.540 1.00 86.75 296 LEU A CA 1
ATOM 2304 C C . LEU A 1 296 ? -5.573 0.719 -22.434 1.00 86.75 296 LEU A C 1
ATOM 2306 O O . LEU A 1 296 ? -5.947 1.524 -23.279 1.00 86.75 296 LEU A O 1
ATOM 2310 N N . THR A 1 297 ? -4.283 0.438 -22.243 1.00 70.44 297 THR A N 1
ATOM 2311 C CA . THR A 1 297 ? -3.182 1.210 -22.859 1.00 70.44 297 THR A CA 1
ATOM 2312 C C . THR A 1 297 ? -2.606 0.587 -24.132 1.00 70.44 297 THR A C 1
ATOM 2314 O O . THR A 1 297 ? -1.708 1.168 -24.734 1.00 70.44 297 THR A O 1
ATOM 2317 N N . TRP A 1 298 ? -3.069 -0.607 -24.528 1.00 62.03 298 TRP A N 1
ATOM 2318 C CA . TRP A 1 298 ? -2.615 -1.342 -25.726 1.00 62.03 298 TRP A CA 1
ATOM 2319 C C . TRP A 1 298 ? -1.080 -1.396 -25.880 1.00 62.03 298 TRP A C 1
ATOM 2321 O O . TRP A 1 298 ? -0.541 -1.419 -26.984 1.00 62.03 298 TRP A O 1
ATOM 2331 N N . GLY A 1 299 ? -0.358 -1.438 -24.757 1.00 64.12 299 GLY A N 1
ATOM 2332 C CA . GLY A 1 299 ? 1.093 -1.599 -24.735 1.00 64.12 299 GLY A CA 1
ATOM 2333 C C . GLY A 1 299 ? 1.924 -0.328 -24.956 1.00 64.12 299 GLY A C 1
ATOM 2334 O O . GLY A 1 299 ? 3.149 -0.434 -24.927 1.00 64.12 299 GLY A O 1
ATOM 2335 N N . GLU A 1 300 ? 1.331 0.864 -25.109 1.00 72.25 300 GLU A N 1
ATOM 2336 C CA . GLU A 1 300 ? 2.097 2.107 -25.350 1.00 72.25 300 GLU A CA 1
ATOM 2337 C C . GLU A 1 300 ? 3.097 2.417 -24.220 1.00 72.25 300 GLU A C 1
ATOM 2339 O O . GLU A 1 300 ? 4.227 2.841 -24.468 1.00 72.25 300 GLU A O 1
ATOM 2344 N N . GLU A 1 301 ? 2.725 2.121 -22.971 1.00 83.06 301 GLU A N 1
ATOM 2345 C CA . GLU A 1 301 ? 3.567 2.365 -21.794 1.00 83.06 301 GLU A CA 1
ATOM 2346 C C . GLU A 1 301 ? 4.319 1.123 -21.290 1.00 83.06 301 GLU A C 1
ATOM 2348 O O . GLU A 1 301 ? 5.017 1.183 -20.275 1.00 83.06 301 GLU A O 1
ATOM 2353 N N . ILE A 1 302 ? 4.216 -0.020 -21.974 1.00 90.06 302 ILE A N 1
ATOM 2354 C CA . ILE A 1 302 ? 4.673 -1.303 -21.416 1.00 90.06 302 ILE A CA 1
ATOM 2355 C C . ILE A 1 302 ? 6.191 -1.366 -21.182 1.00 90.06 302 ILE A C 1
ATOM 2357 O O . ILE A 1 302 ? 6.668 -2.066 -20.289 1.00 90.06 302 ILE A O 1
ATOM 2361 N N . ASN A 1 303 ? 6.944 -0.578 -21.951 1.00 91.94 303 ASN A N 1
ATOM 2362 C CA . ASN A 1 303 ? 8.388 -0.393 -21.816 1.00 91.94 303 ASN A CA 1
ATOM 2363 C C . ASN A 1 303 ? 8.761 1.042 -21.402 1.00 91.94 303 ASN A C 1
ATOM 2365 O O . ASN A 1 303 ? 9.939 1.405 -21.457 1.00 91.94 303 ASN A O 1
ATOM 2369 N N . ALA A 1 304 ? 7.782 1.870 -21.021 1.00 91.31 304 ALA A N 1
ATOM 2370 C CA . ALA A 1 304 ? 8.033 3.249 -20.631 1.00 91.31 304 ALA A CA 1
ATOM 2371 C C . ALA A 1 304 ? 8.808 3.315 -19.300 1.00 91.31 304 ALA A C 1
ATOM 2373 O O . ALA A 1 304 ? 8.585 2.496 -18.399 1.00 91.31 304 ALA A O 1
ATOM 2374 N N . PRO A 1 305 ? 9.730 4.282 -19.153 1.00 89.44 305 PRO A N 1
ATOM 2375 C CA . PRO A 1 305 ? 10.457 4.483 -17.909 1.00 89.44 305 PRO A CA 1
ATOM 2376 C C . PRO A 1 305 ? 9.509 4.986 -16.814 1.00 89.44 305 PRO A C 1
ATOM 2378 O O . PRO A 1 305 ? 8.908 6.042 -16.962 1.00 89.44 305 PRO A O 1
ATOM 2381 N N . GLY A 1 306 ? 9.410 4.263 -15.697 1.00 85.12 306 GLY A N 1
ATOM 2382 C CA . GLY A 1 306 ? 8.599 4.662 -14.537 1.00 85.12 306 GLY A CA 1
ATOM 2383 C C . GLY A 1 306 ? 9.407 4.996 -13.278 1.00 85.12 306 GLY A C 1
ATOM 2384 O O . GLY A 1 306 ? 8.849 5.497 -12.302 1.00 85.12 306 GLY A O 1
ATOM 2385 N N . SER A 1 307 ? 10.722 4.749 -13.291 1.00 85.94 307 SER A N 1
ATOM 2386 C CA . SER A 1 307 ? 11.644 5.041 -12.183 1.00 85.94 307 SER A CA 1
ATOM 2387 C C . SER A 1 307 ? 12.559 6.237 -12.478 1.00 85.94 307 SER A C 1
ATOM 2389 O O . SER A 1 307 ? 12.707 6.653 -13.626 1.00 85.94 307 SER A O 1
ATOM 2391 N N . ARG A 1 308 ? 13.238 6.770 -11.447 1.00 85.06 308 ARG A N 1
ATOM 2392 C CA . ARG A 1 308 ? 14.220 7.868 -11.609 1.00 85.06 308 ARG A CA 1
ATOM 2393 C C . ARG A 1 308 ? 15.382 7.501 -12.535 1.00 85.06 308 ARG A C 1
ATOM 2395 O O . ARG A 1 308 ? 15.962 8.382 -13.155 1.00 85.06 308 ARG A O 1
ATOM 2402 N N . PHE A 1 309 ? 15.712 6.215 -12.611 1.00 87.06 309 PHE A N 1
ATOM 2403 C CA . PHE A 1 309 ? 16.793 5.695 -13.445 1.00 87.06 309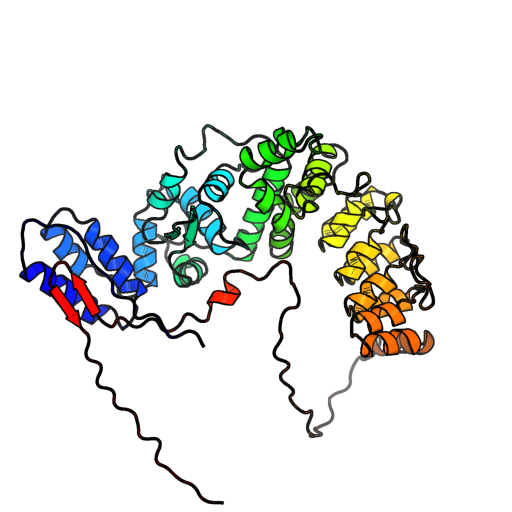 PHE A CA 1
ATOM 2404 C C . PHE A 1 309 ? 16.280 5.105 -14.757 1.00 87.06 309 PHE A C 1
ATOM 2406 O O . PHE A 1 309 ? 17.033 4.451 -15.459 1.00 87.06 309 PHE A O 1
ATOM 2413 N N . GLY A 1 310 ? 15.009 5.319 -15.103 1.00 88.69 310 GLY A N 1
ATOM 2414 C CA . GLY A 1 310 ? 14.452 4.831 -16.362 1.00 88.69 310 GLY A CA 1
ATOM 2415 C C . GLY A 1 310 ? 14.047 3.359 -16.349 1.00 88.69 310 GLY A C 1
ATOM 2416 O O . GLY A 1 310 ? 13.903 2.753 -17.405 1.00 88.69 310 GLY A O 1
ATOM 2417 N N . GLY A 1 311 ? 13.859 2.773 -15.165 1.00 92.25 311 GLY A N 1
ATOM 2418 C CA . GLY A 1 311 ? 13.413 1.389 -15.033 1.00 92.25 311 GLY A CA 1
ATOM 2419 C C . GLY A 1 311 ? 12.008 1.194 -15.609 1.00 92.25 311 GLY A C 1
ATOM 2420 O O . GLY A 1 311 ? 11.112 1.999 -15.356 1.00 92.25 311 GLY A O 1
ATOM 2421 N N . THR A 1 312 ? 11.823 0.112 -16.359 1.00 95.06 312 THR A N 1
ATOM 2422 C CA . THR A 1 312 ? 10.535 -0.315 -16.939 1.00 95.06 312 THR A CA 1
ATOM 2423 C C . THR A 1 312 ? 9.674 -1.091 -15.929 1.00 95.06 312 THR A C 1
ATOM 2425 O O . THR A 1 312 ? 10.180 -1.495 -14.875 1.00 95.06 312 THR A O 1
ATOM 2428 N N . PRO A 1 313 ? 8.390 -1.370 -16.222 1.00 95.62 313 PRO A N 1
ATOM 2429 C CA . PRO A 1 313 ? 7.542 -2.200 -15.362 1.00 95.62 313 PRO A CA 1
ATOM 2430 C C . PRO A 1 313 ? 8.138 -3.581 -15.036 1.00 95.62 313 PRO A C 1
ATOM 2432 O O . PRO A 1 313 ? 8.020 -4.039 -13.898 1.00 95.62 313 PRO A O 1
ATOM 2435 N N . ILE A 1 314 ? 8.860 -4.217 -15.974 1.00 97.38 314 ILE A N 1
ATOM 2436 C CA . ILE A 1 314 ? 9.562 -5.481 -15.687 1.00 97.38 314 ILE A CA 1
ATOM 2437 C C . ILE A 1 314 ? 10.670 -5.265 -14.649 1.00 97.38 314 ILE A C 1
ATOM 2439 O O . ILE A 1 314 ? 10.800 -6.099 -13.760 1.00 97.38 314 ILE A O 1
ATOM 2443 N N . HIS A 1 315 ? 11.426 -4.158 -14.673 1.00 94.19 315 HIS A N 1
ATOM 2444 C CA . HIS A 1 315 ? 12.423 -3.885 -13.622 1.00 94.19 315 HIS A CA 1
ATOM 2445 C C . HIS A 1 315 ? 11.775 -3.830 -12.236 1.00 94.19 315 HIS A C 1
ATOM 2447 O O . HIS A 1 315 ? 12.260 -4.455 -11.288 1.00 94.19 315 HIS A O 1
ATOM 2453 N N . ALA A 1 316 ? 10.655 -3.109 -12.134 1.00 91.38 316 ALA A N 1
ATOM 2454 C CA . ALA A 1 316 ? 9.877 -2.972 -10.909 1.00 91.38 316 ALA A CA 1
ATOM 2455 C C . ALA A 1 316 ? 9.358 -4.320 -10.385 1.00 91.38 316 ALA A C 1
ATOM 2457 O O . ALA A 1 316 ? 9.483 -4.608 -9.194 1.00 91.38 316 ALA A O 1
ATOM 2458 N N . ALA A 1 317 ? 8.818 -5.171 -11.256 1.00 94.31 317 ALA A N 1
ATOM 2459 C CA . ALA A 1 317 ? 8.382 -6.508 -10.865 1.00 94.31 317 ALA A CA 1
ATOM 2460 C C . ALA A 1 317 ? 9.573 -7.427 -10.527 1.00 94.31 317 ALA A C 1
ATOM 2462 O O . ALA A 1 317 ? 9.513 -8.200 -9.568 1.00 94.31 317 ALA A O 1
ATOM 2463 N N . ALA A 1 318 ? 10.683 -7.310 -11.263 1.00 93.75 318 ALA A N 1
ATOM 2464 C CA . ALA A 1 318 ? 11.846 -8.181 -11.145 1.00 93.75 318 ALA A CA 1
ATOM 2465 C C . ALA A 1 318 ? 12.612 -7.994 -9.835 1.00 93.75 318 ALA A C 1
ATOM 2467 O O . ALA A 1 318 ? 12.958 -8.977 -9.182 1.00 93.75 318 ALA A O 1
ATOM 2468 N N . ILE A 1 319 ? 12.815 -6.750 -9.389 1.00 88.81 319 ILE A N 1
ATOM 2469 C CA . ILE A 1 319 ? 13.472 -6.473 -8.101 1.00 88.81 319 ILE A CA 1
ATOM 2470 C C . ILE A 1 319 ? 12.658 -7.028 -6.911 1.00 88.81 319 ILE A C 1
ATOM 2472 O O . ILE A 1 319 ? 13.214 -7.458 -5.891 1.00 88.81 319 ILE A O 1
ATOM 2476 N N . ARG A 1 320 ? 11.324 -7.065 -7.044 1.00 86.50 320 ARG A N 1
ATOM 2477 C CA . ARG A 1 320 ? 10.392 -7.542 -6.008 1.00 86.50 320 ARG A CA 1
ATOM 2478 C C . ARG A 1 320 ? 10.086 -9.037 -6.090 1.00 86.50 320 ARG A C 1
ATOM 2480 O O . ARG A 1 320 ? 9.690 -9.608 -5.079 1.00 86.50 320 ARG A O 1
ATOM 2487 N N . GLY A 1 321 ? 10.331 -9.669 -7.235 1.00 91.25 321 GLY A N 1
ATOM 2488 C CA . GLY A 1 321 ? 10.068 -11.089 -7.461 1.00 91.25 321 GLY A CA 1
ATOM 2489 C C . GLY A 1 321 ? 8.632 -11.409 -7.893 1.00 91.25 321 GLY A C 1
ATOM 2490 O O . GLY A 1 321 ? 8.171 -12.525 -7.665 1.00 91.25 321 GLY A O 1
ATOM 2491 N N . HIS A 1 322 ? 7.911 -10.460 -8.498 1.00 93.69 322 HIS A N 1
ATOM 2492 C CA . HIS A 1 322 ? 6.512 -10.641 -8.913 1.00 93.69 322 HIS A CA 1
ATOM 2493 C C . HIS A 1 322 ? 6.418 -11.381 -10.252 1.00 93.69 322 HIS A C 1
ATOM 2495 O O . HIS A 1 322 ? 6.177 -10.794 -11.305 1.00 93.69 322 HIS A O 1
ATOM 2501 N N . VAL A 1 323 ? 6.653 -12.693 -10.216 1.00 96.06 323 VAL A N 1
ATOM 2502 C CA . VAL A 1 323 ? 6.767 -13.548 -11.410 1.00 96.06 323 VAL A CA 1
ATOM 2503 C C . VAL A 1 323 ? 5.499 -13.547 -12.270 1.00 96.06 323 VAL A C 1
ATOM 2505 O O . VAL A 1 323 ? 5.603 -13.507 -13.495 1.00 96.06 323 VAL A O 1
ATOM 2508 N N . THR A 1 324 ? 4.310 -13.565 -11.658 1.00 96.88 324 THR A N 1
ATOM 2509 C CA . THR A 1 324 ? 3.021 -13.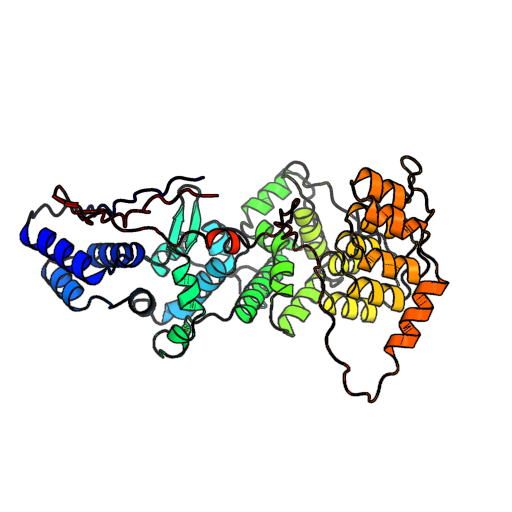544 -12.377 1.00 96.88 324 THR A CA 1
ATOM 2510 C C . THR A 1 324 ? 2.890 -12.294 -13.241 1.00 96.88 324 THR A C 1
ATOM 2512 O O . THR A 1 324 ? 2.567 -12.387 -14.423 1.00 96.88 324 THR A O 1
ATOM 2515 N N . ILE A 1 325 ? 3.235 -11.137 -12.678 1.00 96.81 325 ILE A N 1
ATOM 2516 C CA . ILE A 1 325 ? 3.238 -9.847 -13.367 1.00 96.81 325 ILE A CA 1
ATOM 2517 C C . ILE A 1 325 ? 4.268 -9.831 -14.497 1.00 96.81 325 ILE A C 1
ATOM 2519 O O . ILE A 1 325 ? 3.949 -9.377 -15.589 1.00 96.81 325 ILE A O 1
ATOM 2523 N N . ILE A 1 326 ? 5.476 -10.364 -14.283 1.00 97.62 326 ILE A N 1
ATOM 2524 C CA . ILE A 1 326 ? 6.506 -10.431 -15.337 1.00 97.62 326 ILE A CA 1
ATOM 2525 C C . ILE A 1 326 ? 6.005 -11.235 -16.535 1.00 97.62 326 ILE A C 1
ATOM 2527 O O . ILE A 1 326 ? 6.118 -10.766 -17.664 1.00 97.62 326 ILE A O 1
ATOM 2531 N N . LYS A 1 327 ? 5.399 -12.404 -16.297 1.00 97.31 327 LYS A N 1
ATOM 2532 C CA . LYS A 1 327 ? 4.822 -13.231 -17.367 1.00 97.31 327 LYS A CA 1
ATOM 2533 C C . LYS A 1 327 ? 3.726 -12.482 -18.131 1.00 97.31 327 LYS A C 1
ATOM 2535 O O . LYS A 1 327 ? 3.733 -12.506 -19.356 1.00 97.31 327 LYS A O 1
ATOM 2540 N N . LYS A 1 328 ? 2.831 -11.772 -17.431 1.00 95.88 328 LYS A N 1
ATOM 2541 C CA . LYS A 1 328 ? 1.775 -10.949 -18.054 1.00 95.88 328 LYS A CA 1
ATOM 2542 C C . LYS A 1 328 ? 2.350 -9.815 -18.903 1.00 95.88 328 LYS A C 1
ATOM 2544 O O . LYS A 1 328 ? 1.915 -9.624 -20.032 1.00 95.88 328 LYS A O 1
ATOM 2549 N N . LEU A 1 329 ? 3.348 -9.097 -18.384 1.00 96.38 329 LEU A N 1
ATOM 2550 C CA . LEU A 1 329 ? 4.024 -8.021 -19.110 1.00 96.38 329 LEU A CA 1
ATOM 2551 C C . LEU A 1 329 ? 4.706 -8.555 -20.379 1.00 96.38 329 LEU A C 1
ATOM 2553 O O . LEU A 1 329 ? 4.510 -7.995 -21.452 1.00 96.38 329 LEU A O 1
ATOM 2557 N N . ILE A 1 330 ? 5.457 -9.658 -20.287 1.00 96.00 330 ILE A N 1
ATOM 2558 C CA . ILE A 1 330 ? 6.125 -10.263 -21.452 1.00 96.00 330 ILE A CA 1
ATOM 2559 C C . ILE A 1 330 ? 5.097 -10.758 -22.477 1.00 96.00 330 ILE A C 1
ATOM 2561 O O . ILE A 1 330 ? 5.247 -10.493 -23.667 1.00 96.00 330 ILE A O 1
ATOM 2565 N N . ALA A 1 331 ? 4.018 -11.410 -22.031 1.00 94.56 331 ALA A N 1
ATOM 2566 C CA . ALA A 1 331 ? 2.936 -11.858 -22.911 1.00 94.56 331 ALA A CA 1
ATOM 2567 C C . ALA A 1 331 ? 2.248 -10.695 -23.651 1.00 94.56 331 ALA A C 1
ATOM 2569 O O . ALA A 1 331 ? 1.790 -10.871 -24.777 1.00 94.56 331 ALA A O 1
ATOM 2570 N N . ALA A 1 332 ? 2.216 -9.506 -23.046 1.00 93.75 332 ALA A N 1
ATOM 2571 C CA . ALA A 1 332 ? 1.713 -8.281 -23.659 1.00 93.75 332 ALA A CA 1
ATOM 2572 C C . ALA A 1 332 ? 2.770 -7.513 -24.490 1.00 93.75 332 ALA A C 1
ATOM 2574 O O . ALA A 1 332 ? 2.492 -6.412 -24.959 1.00 93.75 332 ALA A O 1
ATOM 2575 N N . GLY A 1 333 ? 3.967 -8.077 -24.702 1.00 93.44 333 GLY A N 1
ATOM 2576 C CA . GLY A 1 333 ? 5.004 -7.518 -25.580 1.00 93.44 333 GLY A CA 1
ATOM 2577 C C . GLY A 1 333 ? 6.080 -6.676 -24.885 1.00 93.44 333 GLY A C 1
ATOM 2578 O O . GLY A 1 333 ? 6.823 -5.954 -25.553 1.00 93.44 333 GLY A O 1
ATOM 2579 N N . ALA A 1 334 ? 6.187 -6.738 -23.557 1.00 95.38 334 ALA A N 1
ATOM 2580 C CA . ALA A 1 334 ? 7.276 -6.088 -22.834 1.00 95.38 334 ALA A CA 1
ATOM 2581 C C . ALA A 1 334 ? 8.625 -6.740 -23.172 1.00 95.38 334 ALA A C 1
ATOM 2583 O O . ALA A 1 334 ? 8.727 -7.963 -23.244 1.00 95.38 334 ALA A O 1
ATOM 2584 N N . ASP A 1 335 ? 9.670 -5.927 -23.328 1.00 95.75 335 ASP A N 1
ATOM 2585 C CA . ASP A 1 335 ? 11.016 -6.406 -23.641 1.00 95.75 335 ASP A CA 1
ATOM 2586 C C . ASP A 1 335 ? 11.745 -6.808 -22.339 1.00 95.75 335 ASP A C 1
ATOM 2588 O O . ASP A 1 335 ? 12.088 -5.934 -21.530 1.00 95.75 335 ASP A O 1
ATOM 2592 N N . PRO A 1 336 ? 12.009 -8.112 -22.105 1.00 96.62 336 PRO A N 1
ATOM 2593 C CA . PRO A 1 336 ? 12.662 -8.587 -20.884 1.00 96.62 336 PRO A CA 1
ATOM 2594 C C . PRO A 1 336 ? 14.138 -8.172 -20.788 1.00 96.62 336 PRO A C 1
ATOM 2596 O O . PRO A 1 336 ? 14.733 -8.267 -19.711 1.00 96.62 336 PRO A O 1
ATOM 2599 N N . GLY A 1 337 ? 14.734 -7.705 -21.890 1.00 96.12 337 GLY A N 1
ATOM 2600 C CA . GLY A 1 337 ? 16.101 -7.202 -21.968 1.00 96.12 337 GLY A CA 1
ATOM 2601 C C . GLY A 1 337 ? 16.222 -5.682 -22.009 1.00 96.12 337 GLY A C 1
ATOM 2602 O O . GLY A 1 337 ? 17.351 -5.184 -22.045 1.00 96.12 337 GLY A O 1
ATOM 2603 N N . LYS A 1 338 ? 15.108 -4.937 -21.975 1.00 96.31 338 LYS A N 1
ATOM 2604 C CA . LYS A 1 338 ? 15.135 -3.472 -22.028 1.00 96.31 338 LYS A CA 1
ATOM 2605 C C . LYS A 1 338 ? 15.979 -2.931 -20.884 1.00 96.31 338 LYS A C 1
ATOM 2607 O O . LYS A 1 338 ? 15.689 -3.219 -19.731 1.00 96.31 338 LYS A O 1
ATOM 2612 N N . ALA A 1 339 ? 16.999 -2.143 -21.198 1.00 95.31 339 ALA A N 1
ATOM 2613 C CA . ALA A 1 339 ? 17.875 -1.559 -20.192 1.00 95.31 339 ALA A CA 1
ATOM 2614 C C . ALA A 1 339 ? 17.372 -0.180 -19.730 1.00 95.31 339 ALA A C 1
ATOM 2616 O O . ALA A 1 339 ? 16.775 0.563 -20.516 1.00 95.31 339 ALA A O 1
ATOM 2617 N N . ASP A 1 340 ? 17.626 0.151 -18.466 1.00 92.62 340 ASP A N 1
ATOM 2618 C CA . ASP A 1 340 ? 17.376 1.469 -17.884 1.00 92.62 340 ASP A CA 1
ATOM 2619 C C . ASP A 1 340 ? 18.441 2.508 -18.323 1.00 92.62 340 ASP A C 1
ATOM 2621 O O . ASP A 1 340 ? 19.306 2.231 -19.161 1.00 92.62 340 ASP A O 1
ATOM 2625 N N . PHE A 1 341 ? 18.396 3.733 -17.787 1.00 92.81 341 PHE A N 1
ATOM 2626 C CA . PHE A 1 341 ? 19.325 4.814 -18.154 1.00 92.81 341 PHE A CA 1
ATOM 2627 C C . PHE A 1 341 ? 20.786 4.519 -17.791 1.00 92.81 341 PHE A C 1
ATOM 2629 O O . PHE A 1 341 ? 21.692 5.063 -18.421 1.00 92.81 341 PHE A O 1
ATOM 2636 N N . ASN A 1 342 ? 21.022 3.621 -16.835 1.00 92.88 342 ASN A N 1
ATOM 2637 C CA . ASN A 1 342 ? 22.345 3.142 -16.449 1.00 92.88 342 ASN A CA 1
ATOM 2638 C C . ASN A 1 342 ? 22.691 1.811 -17.130 1.00 92.88 342 ASN A C 1
ATOM 2640 O O . ASN A 1 342 ? 23.601 1.116 -16.686 1.00 92.88 342 ASN A O 1
ATOM 2644 N N . LYS A 1 343 ? 21.974 1.436 -18.197 1.00 96.81 343 LYS A N 1
ATOM 2645 C CA . LYS A 1 343 ? 22.095 0.154 -18.907 1.00 96.81 343 LYS A CA 1
ATOM 2646 C C . LYS A 1 343 ? 21.891 -1.078 -18.012 1.00 96.81 343 LYS A C 1
ATOM 2648 O O . LYS A 1 343 ? 22.289 -2.182 -18.382 1.00 96.81 343 LYS A O 1
ATOM 2653 N N . VAL A 1 344 ? 21.262 -0.916 -16.851 1.00 95.75 344 VAL A N 1
ATOM 2654 C CA . VAL A 1 344 ? 20.888 -2.028 -15.976 1.00 95.75 344 VAL A CA 1
ATOM 2655 C C . VAL A 1 344 ? 19.663 -2.697 -16.589 1.00 95.75 344 VAL A C 1
ATOM 2657 O O . VAL A 1 344 ? 18.737 -2.018 -17.013 1.00 95.75 344 VAL A O 1
ATOM 2660 N N . THR A 1 345 ? 19.657 -4.027 -16.669 1.00 97.75 345 THR A N 1
ATOM 2661 C CA . THR A 1 345 ? 18.511 -4.806 -17.185 1.00 97.75 345 THR A CA 1
ATOM 2662 C C . THR A 1 345 ? 17.674 -5.383 -16.035 1.00 97.75 345 THR A C 1
ATOM 2664 O O . THR A 1 345 ? 18.164 -5.480 -14.901 1.00 97.75 345 THR A O 1
ATOM 2667 N N . PRO A 1 346 ? 16.439 -5.863 -16.281 1.00 97.31 346 PRO A N 1
ATOM 2668 C CA . PRO A 1 346 ? 15.646 -6.513 -15.241 1.00 97.31 346 PRO A CA 1
ATOM 2669 C C . PRO A 1 346 ? 16.348 -7.721 -14.611 1.00 97.31 346 PRO A C 1
ATOM 2671 O O . PRO A 1 346 ? 16.186 -7.980 -13.417 1.00 97.31 346 PRO A O 1
ATOM 2674 N N . LEU A 1 347 ? 17.184 -8.421 -15.385 1.00 97.75 347 LEU A N 1
ATOM 2675 C CA . LEU A 1 347 ? 17.965 -9.558 -14.907 1.00 97.75 347 LEU A CA 1
ATOM 2676 C C . LEU A 1 347 ? 19.012 -9.146 -13.858 1.00 97.75 347 LEU A C 1
ATOM 2678 O O . LEU A 1 347 ? 19.145 -9.836 -12.852 1.00 97.75 347 LEU A O 1
ATOM 2682 N N . HIS A 1 348 ? 19.678 -7.994 -14.016 1.00 96.50 348 HIS A N 1
ATOM 2683 C CA . HIS A 1 348 ? 20.563 -7.433 -12.980 1.00 96.50 348 HIS A CA 1
ATOM 2684 C C . HIS A 1 348 ? 19.794 -7.166 -11.672 1.00 96.50 348 HIS A C 1
ATOM 2686 O O . HIS A 1 348 ? 20.238 -7.519 -10.574 1.00 96.50 348 HIS A O 1
ATOM 2692 N N . SER A 1 349 ? 18.595 -6.581 -11.792 1.00 91.81 349 SER A N 1
ATOM 2693 C CA . SER A 1 349 ? 17.729 -6.270 -10.647 1.00 91.81 349 SER A CA 1
ATOM 2694 C C . SER A 1 349 ? 17.269 -7.533 -9.909 1.00 91.81 349 SER A C 1
ATOM 2696 O O . SER A 1 349 ? 17.282 -7.573 -8.679 1.00 91.81 349 SER A O 1
ATOM 2698 N N . ALA A 1 350 ? 16.903 -8.585 -10.643 1.00 94.62 350 ALA A N 1
ATOM 2699 C CA . ALA A 1 350 ? 16.526 -9.874 -10.070 1.00 94.62 350 ALA A CA 1
ATOM 2700 C C . ALA A 1 350 ? 17.719 -10.598 -9.413 1.00 94.62 350 ALA A C 1
ATOM 2702 O O . ALA A 1 350 ? 17.573 -11.171 -8.328 1.00 94.62 350 ALA A O 1
ATOM 2703 N N . ALA A 1 351 ? 18.896 -10.534 -10.046 1.00 94.88 351 ALA A N 1
ATOM 2704 C CA . ALA A 1 351 ? 20.131 -11.172 -9.594 1.00 94.88 351 ALA A CA 1
ATOM 2705 C C . ALA A 1 351 ? 20.614 -10.623 -8.243 1.00 94.88 351 ALA A C 1
ATOM 2707 O O . ALA A 1 351 ? 20.825 -11.392 -7.305 1.00 94.88 351 ALA A O 1
ATOM 2708 N N . SER A 1 352 ? 20.679 -9.295 -8.098 1.00 91.94 352 SER A N 1
ATOM 2709 C CA . SER A 1 352 ? 21.066 -8.637 -6.834 1.00 91.94 352 SER A CA 1
ATOM 2710 C C . SER A 1 352 ? 20.123 -8.909 -5.656 1.00 91.94 352 SER A C 1
ATOM 2712 O O . SER A 1 352 ? 20.499 -8.727 -4.503 1.00 91.94 352 SER A O 1
ATOM 2714 N N . ARG A 1 353 ? 18.883 -9.342 -5.920 1.00 89.19 353 ARG A N 1
ATOM 2715 C CA . ARG A 1 353 ? 17.867 -9.640 -4.895 1.00 89.19 353 ARG A CA 1
ATOM 2716 C C . ARG A 1 353 ? 17.594 -11.134 -4.721 1.00 89.19 353 ARG A C 1
ATOM 2718 O O . ARG A 1 353 ? 16.599 -11.492 -4.089 1.00 89.19 353 ARG A O 1
ATOM 2725 N N . ARG A 1 354 ? 18.436 -12.000 -5.298 1.00 93.56 354 ARG A N 1
ATOM 2726 C CA . ARG A 1 354 ? 18.310 -13.467 -5.241 1.00 93.56 354 ARG A CA 1
ATOM 2727 C C . ARG A 1 354 ? 16.934 -13.988 -5.692 1.00 93.56 354 ARG A C 1
ATOM 2729 O O . ARG A 1 354 ? 16.401 -14.946 -5.131 1.00 93.56 354 ARG A O 1
ATOM 2736 N N . ARG A 1 355 ? 16.311 -13.359 -6.699 1.00 93.50 355 ARG A N 1
ATOM 2737 C CA . ARG A 1 355 ? 14.965 -13.728 -7.187 1.00 93.50 355 ARG A CA 1
ATOM 2738 C C . ARG A 1 355 ? 15.027 -14.899 -8.172 1.00 93.50 355 ARG A C 1
ATOM 2740 O O . ARG A 1 355 ? 14.814 -14.726 -9.364 1.00 93.50 355 ARG A O 1
ATOM 2747 N N . MET A 1 356 ? 15.307 -16.100 -7.668 1.00 93.31 356 MET A N 1
ATOM 2748 C CA . MET A 1 356 ? 15.579 -17.302 -8.477 1.00 93.31 356 MET A CA 1
ATOM 2749 C C . MET A 1 356 ? 14.541 -17.593 -9.569 1.00 93.31 356 MET A C 1
ATOM 2751 O O . MET A 1 356 ? 14.902 -17.831 -10.718 1.00 93.31 356 MET A O 1
ATOM 2755 N N . GLU A 1 357 ? 13.252 -17.565 -9.227 1.00 94.06 357 GLU A N 1
ATOM 2756 C CA . GLU A 1 357 ? 12.192 -17.857 -10.200 1.00 94.06 357 GLU A CA 1
ATOM 2757 C C . GLU A 1 357 ? 12.051 -16.749 -11.248 1.00 94.06 357 GLU A C 1
ATOM 2759 O O . GLU A 1 357 ? 11.893 -17.015 -12.433 1.00 94.06 357 GLU A O 1
ATOM 2764 N N . THR A 1 358 ? 12.191 -15.493 -10.831 1.00 94.31 358 THR A N 1
ATOM 2765 C CA . THR A 1 358 ? 12.228 -14.351 -11.746 1.00 94.31 358 THR A CA 1
ATOM 2766 C C . THR A 1 358 ? 13.382 -14.450 -12.735 1.00 94.31 358 THR A C 1
ATOM 2768 O O . THR A 1 358 ? 13.195 -14.184 -13.916 1.00 94.31 358 THR A O 1
ATOM 2771 N N . ILE A 1 359 ? 14.564 -14.845 -12.262 1.00 96.94 359 ILE A N 1
ATOM 2772 C CA . ILE A 1 359 ? 15.759 -15.023 -13.091 1.00 96.94 359 ILE A CA 1
ATOM 2773 C C . ILE A 1 359 ? 15.515 -16.091 -14.153 1.00 96.94 359 ILE A C 1
ATOM 2775 O O . ILE A 1 359 ? 15.784 -15.835 -15.322 1.00 96.94 359 ILE A O 1
ATOM 2779 N N . ARG A 1 360 ? 14.953 -17.246 -13.767 1.00 95.75 360 ARG A N 1
ATOM 2780 C CA . ARG A 1 360 ? 14.580 -18.305 -14.716 1.00 95.75 360 ARG A CA 1
ATOM 2781 C C . ARG A 1 360 ? 13.637 -17.791 -15.794 1.00 95.75 360 ARG A C 1
ATOM 2783 O O . ARG A 1 360 ? 13.977 -17.877 -16.965 1.00 95.75 360 ARG A O 1
ATOM 2790 N N . VAL A 1 361 ? 12.524 -17.176 -15.398 1.00 96.69 361 VAL A N 1
ATOM 2791 C CA . VAL A 1 361 ? 11.522 -16.667 -16.346 1.00 96.69 361 VAL A CA 1
ATOM 2792 C C . VAL A 1 361 ? 12.117 -15.622 -17.288 1.00 96.69 361 VAL A C 1
ATOM 2794 O O . VAL A 1 361 ? 11.855 -15.669 -18.485 1.00 96.69 361 VAL A O 1
ATOM 2797 N N . LEU A 1 362 ? 12.940 -14.696 -16.789 1.00 97.06 362 LEU A N 1
ATOM 2798 C CA . LEU A 1 362 ? 13.598 -13.701 -17.638 1.00 97.06 362 LEU A CA 1
ATOM 2799 C C . LEU A 1 362 ? 14.544 -14.357 -18.656 1.00 97.06 362 LEU A C 1
ATOM 2801 O O 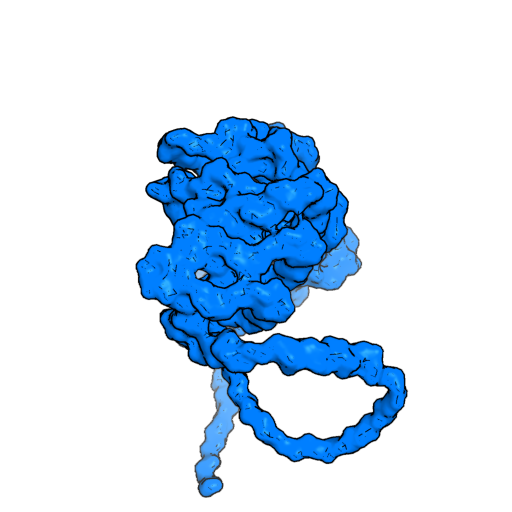. LEU A 1 362 ? 14.511 -13.993 -19.828 1.00 97.06 362 LEU A O 1
ATOM 2805 N N . LEU A 1 363 ? 15.354 -15.331 -18.232 1.00 96.38 363 LEU A N 1
ATOM 2806 C CA . LEU A 1 363 ? 16.277 -16.055 -19.113 1.00 96.38 363 LEU A CA 1
ATOM 2807 C C . LEU A 1 363 ? 15.540 -16.910 -20.155 1.00 96.38 363 LEU A C 1
ATOM 2809 O O . LEU A 1 363 ? 15.915 -16.901 -21.322 1.00 96.38 363 LEU A O 1
ATOM 2813 N N . GLU A 1 364 ? 14.461 -17.589 -19.762 1.00 95.44 364 GLU A N 1
ATOM 2814 C CA . GLU A 1 364 ? 13.588 -18.365 -20.659 1.00 95.44 364 GLU A CA 1
ATOM 2815 C C . GLU A 1 364 ? 12.965 -17.504 -21.763 1.00 95.44 364 GLU A C 1
ATOM 2817 O O . GLU A 1 364 ? 12.761 -17.977 -22.878 1.00 95.44 364 GLU A O 1
ATOM 2822 N N . HIS A 1 365 ? 12.707 -16.228 -21.470 1.00 95.56 365 HIS A N 1
ATOM 2823 C CA . HIS A 1 365 ? 12.149 -15.268 -22.422 1.00 95.56 365 HIS A CA 1
ATOM 2824 C C . HIS A 1 365 ? 13.228 -14.406 -23.101 1.00 95.56 365 HIS A C 1
ATOM 2826 O O . HIS A 1 365 ? 12.919 -13.364 -23.673 1.00 95.56 365 HIS A O 1
ATOM 2832 N N . GLY A 1 366 ? 14.496 -14.833 -23.068 1.00 93.94 366 GLY A N 1
ATOM 2833 C CA . GLY A 1 366 ? 15.572 -14.226 -23.853 1.00 93.94 366 GLY A CA 1
ATOM 2834 C C . GLY A 1 366 ? 16.211 -12.978 -23.239 1.00 93.94 366 GLY A C 1
ATOM 2835 O O . GLY A 1 366 ? 16.835 -12.199 -23.962 1.00 93.94 366 GLY A O 1
ATOM 2836 N N . ALA A 1 367 ? 16.092 -12.758 -21.924 1.00 96.06 367 ALA A N 1
ATOM 2837 C CA . ALA A 1 367 ? 16.828 -11.678 -21.269 1.00 96.06 367 ALA A CA 1
ATOM 2838 C C . ALA A 1 367 ? 18.354 -11.874 -21.436 1.00 96.06 367 ALA A C 1
ATOM 2840 O O . ALA A 1 367 ? 18.874 -12.966 -21.186 1.00 96.06 367 ALA A O 1
ATOM 2841 N N . PRO A 1 368 ? 19.109 -10.824 -21.808 1.00 95.50 368 PRO A N 1
ATOM 2842 C CA . PRO A 1 368 ? 20.532 -10.936 -22.101 1.00 95.50 368 PRO A CA 1
ATOM 2843 C C . PRO A 1 368 ? 21.342 -11.183 -20.821 1.00 95.50 368 PRO A C 1
ATOM 2845 O O . PRO A 1 368 ? 21.565 -10.272 -20.021 1.00 95.50 368 PRO A O 1
ATOM 2848 N N . ARG A 1 369 ? 21.822 -12.420 -20.647 1.00 94.81 369 ARG A N 1
ATOM 2849 C CA . ARG A 1 369 ? 22.601 -12.840 -19.466 1.00 94.81 369 ARG A CA 1
ATOM 2850 C C . ARG A 1 369 ? 23.972 -12.174 -19.334 1.00 94.81 369 ARG A C 1
ATOM 2852 O O . ARG A 1 369 ? 24.443 -12.002 -18.221 1.00 94.81 369 ARG A O 1
ATOM 2859 N N . GLU A 1 370 ? 24.572 -11.773 -20.457 1.00 95.38 370 GLU A N 1
ATOM 2860 C CA . GLU A 1 370 ? 25.885 -11.105 -20.526 1.00 95.38 370 GLU A CA 1
ATOM 2861 C C . GLU A 1 370 ? 25.762 -9.582 -20.711 1.00 95.38 370 GLU A C 1
ATOM 2863 O O . GLU A 1 370 ? 26.728 -8.914 -21.091 1.00 95.38 370 GLU A O 1
ATOM 2868 N N . ALA A 1 371 ? 24.563 -9.013 -20.521 1.00 96.50 371 ALA A N 1
ATOM 2869 C CA . ALA A 1 371 ? 24.390 -7.566 -20.598 1.00 96.50 371 ALA A CA 1
ATOM 2870 C C . ALA A 1 371 ? 25.297 -6.880 -19.576 1.00 96.50 371 ALA A C 1
ATOM 2872 O O . ALA A 1 371 ? 25.380 -7.317 -18.436 1.00 96.50 371 ALA A O 1
ATOM 2873 N N . LYS A 1 372 ? 25.963 -5.803 -19.988 1.00 97.00 372 LYS A N 1
ATOM 2874 C CA . LYS A 1 372 ? 26.834 -5.019 -19.113 1.00 97.00 372 LYS A CA 1
ATOM 2875 C C . LYS A 1 372 ? 26.130 -3.742 -18.700 1.00 97.00 372 LYS A C 1
ATOM 2877 O O . LYS A 1 372 ? 25.635 -3.019 -19.571 1.00 97.00 372 LYS A O 1
ATOM 2882 N N . ASP A 1 373 ? 26.137 -3.453 -17.405 1.00 94.75 373 ASP A N 1
ATOM 2883 C CA . ASP A 1 373 ? 25.707 -2.148 -16.920 1.00 94.75 373 ASP A CA 1
ATOM 2884 C C . ASP A 1 373 ? 26.601 -1.012 -17.457 1.00 94.75 373 ASP A C 1
ATOM 2886 O O . ASP A 1 373 ? 27.691 -1.210 -18.001 1.00 94.75 373 ASP A O 1
ATOM 2890 N N . GLY A 1 374 ? 26.097 0.211 -17.353 1.00 93.38 374 GLY A N 1
ATOM 2891 C CA . GLY A 1 374 ? 26.764 1.430 -17.792 1.00 93.38 374 GLY A CA 1
ATOM 2892 C C . GLY A 1 374 ? 27.642 2.065 -16.720 1.00 93.38 374 GLY A C 1
ATOM 2893 O O . GLY A 1 374 ? 28.162 3.149 -16.968 1.00 93.38 374 GLY A O 1
ATOM 2894 N N . MET A 1 375 ? 27.774 1.432 -15.551 1.00 92.44 375 MET A N 1
ATOM 2895 C CA . MET A 1 375 ? 28.559 1.943 -14.430 1.00 92.44 375 MET A CA 1
ATOM 2896 C C . MET A 1 375 ? 29.966 1.344 -14.477 1.00 92.44 375 MET A C 1
ATOM 2898 O O . MET A 1 375 ? 30.898 1.999 -14.933 1.00 92.44 375 MET A O 1
ATOM 2902 N N . ASP A 1 376 ? 30.095 0.073 -14.099 1.00 92.94 376 ASP A N 1
ATOM 2903 C CA . ASP A 1 376 ? 31.375 -0.638 -14.003 1.00 92.94 376 ASP A CA 1
ATOM 2904 C C . ASP A 1 376 ? 31.491 -1.766 -15.045 1.00 92.94 376 ASP A C 1
ATOM 2906 O O . ASP A 1 376 ? 32.434 -2.563 -15.021 1.00 92.94 376 ASP A O 1
ATOM 2910 N N . GLY A 1 377 ? 30.520 -1.868 -15.958 1.00 96.12 377 GLY A N 1
ATOM 2911 C CA . GLY A 1 377 ? 30.466 -2.908 -16.978 1.00 96.12 377 GLY A CA 1
ATOM 2912 C C . GLY A 1 377 ? 30.176 -4.293 -16.403 1.00 96.12 377 GLY A C 1
ATOM 2913 O O . GLY A 1 377 ? 30.600 -5.291 -16.992 1.00 96.12 377 GLY A O 1
ATOM 2914 N N . LYS A 1 378 ? 29.506 -4.354 -15.246 1.00 97.38 378 LYS A N 1
ATOM 2915 C CA . LYS A 1 378 ? 29.209 -5.600 -14.529 1.00 97.38 378 LYS A CA 1
ATOM 2916 C C . LYS A 1 378 ? 28.040 -6.318 -15.183 1.00 97.38 378 LYS A C 1
ATOM 2918 O O . LYS A 1 378 ? 27.119 -5.675 -15.680 1.00 97.38 378 LYS A O 1
ATOM 2923 N N . THR A 1 379 ? 28.093 -7.645 -15.168 1.00 97.81 379 THR A N 1
ATOM 2924 C CA . THR A 1 379 ? 27.007 -8.512 -15.640 1.00 97.81 379 THR A CA 1
ATOM 2925 C C . THR A 1 379 ? 25.975 -8.773 -14.531 1.00 97.81 379 THR A C 1
ATOM 2927 O O . THR A 1 379 ? 26.266 -8.551 -13.349 1.00 97.81 379 THR A O 1
ATOM 2930 N N . PRO A 1 380 ? 24.784 -9.319 -14.846 1.00 97.25 380 PRO A N 1
ATOM 2931 C CA . PRO A 1 380 ? 23.855 -9.808 -13.833 1.00 97.25 380 PRO A CA 1
ATOM 2932 C C . PRO A 1 380 ? 24.481 -10.833 -12.878 1.00 97.25 380 PRO A C 1
ATOM 2934 O O . PRO A 1 380 ? 24.207 -10.794 -11.678 1.00 97.25 380 PRO A O 1
ATOM 2937 N N . ALA A 1 381 ? 25.346 -11.724 -13.379 1.00 97.56 381 ALA A N 1
ATOM 2938 C CA . ALA A 1 381 ? 26.068 -12.679 -12.541 1.00 97.56 381 ALA A CA 1
ATOM 2939 C C . ALA A 1 381 ? 27.022 -11.960 -11.573 1.00 97.56 381 ALA A C 1
ATOM 2941 O O . ALA A 1 381 ? 27.050 -12.280 -10.386 1.00 97.56 381 ALA A O 1
ATOM 2942 N N . ASP A 1 382 ? 27.726 -10.922 -12.029 1.00 97.19 382 ASP A N 1
ATOM 2943 C CA . ASP A 1 382 ? 28.575 -10.104 -11.157 1.00 97.19 382 ASP A CA 1
ATOM 2944 C C . ASP A 1 382 ? 27.766 -9.354 -10.090 1.00 97.19 382 ASP A C 1
ATOM 2946 O O . ASP A 1 382 ? 28.190 -9.296 -8.939 1.00 97.19 382 ASP A O 1
ATOM 2950 N N . TRP A 1 383 ? 26.584 -8.823 -10.426 1.00 96.19 383 TRP A N 1
ATOM 2951 C CA . TRP A 1 383 ? 25.678 -8.199 -9.450 1.00 96.19 383 TRP A CA 1
ATOM 2952 C C . TRP A 1 383 ? 25.236 -9.184 -8.366 1.00 96.19 383 TRP A C 1
ATOM 2954 O O . TRP A 1 383 ? 25.191 -8.824 -7.185 1.00 96.19 383 TRP A O 1
ATOM 2964 N N . ALA A 1 384 ? 24.939 -10.430 -8.745 1.00 96.06 384 ALA A N 1
ATOM 2965 C CA . ALA A 1 384 ? 24.656 -11.493 -7.789 1.00 96.06 384 ALA A CA 1
ATOM 2966 C C . ALA A 1 384 ? 25.858 -11.751 -6.867 1.00 96.06 384 ALA A C 1
ATOM 2968 O O . ALA A 1 384 ? 25.685 -11.759 -5.649 1.00 96.06 384 ALA A O 1
ATOM 2969 N N . ARG A 1 385 ? 27.080 -11.868 -7.406 1.00 96.75 385 ARG A N 1
ATOM 2970 C CA . ARG A 1 385 ? 28.308 -12.048 -6.603 1.00 96.75 385 ARG A CA 1
ATOM 2971 C C . ARG A 1 385 ? 28.558 -10.897 -5.637 1.00 96.75 385 ARG A C 1
ATOM 2973 O O . ARG A 1 385 ? 28.788 -11.131 -4.455 1.00 96.75 385 ARG A O 1
ATOM 2980 N N . LEU A 1 386 ? 28.462 -9.658 -6.122 1.00 94.56 386 LEU A N 1
ATOM 2981 C CA . LEU A 1 386 ? 28.622 -8.446 -5.311 1.00 94.56 386 LEU A CA 1
ATOM 2982 C C . LEU A 1 386 ? 27.585 -8.365 -4.182 1.00 94.56 386 LEU A C 1
ATOM 2984 O O . LEU A 1 386 ? 27.867 -7.798 -3.131 1.00 94.56 386 LEU A O 1
ATOM 2988 N N . SER A 1 387 ? 26.411 -8.971 -4.379 1.00 91.00 387 SER A N 1
ATOM 2989 C CA . SER A 1 387 ? 25.346 -9.069 -3.372 1.00 91.00 387 SER A CA 1
ATOM 2990 C C . SER A 1 387 ? 25.463 -10.312 -2.471 1.00 91.00 387 SER A C 1
ATOM 2992 O O . SER A 1 387 ? 24.609 -10.529 -1.615 1.00 91.00 387 SER A O 1
ATOM 2994 N N . GLY A 1 388 ? 26.502 -11.141 -2.639 1.00 94.88 388 GLY A N 1
ATOM 2995 C CA . GLY A 1 388 ? 26.728 -12.360 -1.852 1.00 94.88 388 GLY A CA 1
ATOM 2996 C C . GLY A 1 388 ? 25.905 -13.577 -2.297 1.00 94.88 388 GLY A C 1
ATOM 2997 O O . GLY A 1 388 ? 25.664 -14.483 -1.503 1.00 94.88 388 GLY A O 1
ATOM 2998 N N . HIS A 1 389 ? 25.437 -13.608 -3.546 1.00 95.00 389 HIS A N 1
ATOM 2999 C CA . HIS A 1 389 ? 24.558 -14.644 -4.100 1.00 95.00 389 HIS A CA 1
ATOM 3000 C C . HIS A 1 389 ? 25.277 -15.495 -5.160 1.00 95.00 389 HIS A C 1
ATOM 3002 O O . HIS A 1 389 ? 24.940 -15.480 -6.343 1.00 95.00 389 HIS A O 1
ATOM 3008 N N . GLU A 1 390 ? 26.300 -16.242 -4.742 1.00 95.12 390 GLU A N 1
ATOM 3009 C CA . GLU A 1 390 ? 27.121 -17.066 -5.648 1.00 95.12 390 GLU A CA 1
ATOM 3010 C C . GLU A 1 390 ? 26.317 -18.187 -6.337 1.00 95.12 390 GLU A C 1
ATOM 3012 O O . GLU A 1 390 ? 26.587 -18.554 -7.480 1.00 95.12 390 GLU A O 1
ATOM 3017 N N . ASP A 1 391 ? 25.296 -18.720 -5.661 1.00 94.12 391 ASP A N 1
ATOM 3018 C CA . ASP A 1 391 ? 24.354 -19.699 -6.214 1.00 94.12 391 ASP A CA 1
ATOM 3019 C C . ASP A 1 391 ? 23.591 -19.144 -7.427 1.00 94.12 391 ASP A C 1
ATOM 3021 O O . ASP A 1 391 ? 23.425 -19.831 -8.437 1.00 94.12 391 ASP A O 1
ATOM 3025 N N . VAL A 1 392 ? 23.181 -17.878 -7.348 1.00 94.88 392 VAL A N 1
ATOM 3026 C CA . VAL A 1 392 ? 22.500 -17.163 -8.431 1.00 94.88 392 VAL A CA 1
ATOM 3027 C C . VAL A 1 392 ? 23.442 -16.881 -9.594 1.00 94.88 392 VAL A C 1
ATOM 3029 O O . VAL A 1 392 ? 23.060 -17.084 -10.744 1.00 94.88 392 VAL A O 1
ATOM 3032 N N . ALA A 1 393 ? 24.668 -16.434 -9.311 1.00 96.38 393 ALA A N 1
ATOM 3033 C CA . ALA A 1 393 ? 25.659 -16.158 -10.349 1.00 96.38 393 ALA A CA 1
ATOM 3034 C C . ALA A 1 393 ? 25.920 -17.410 -11.199 1.00 96.38 393 ALA A C 1
ATOM 3036 O O . ALA A 1 393 ? 25.785 -17.373 -12.422 1.00 96.38 393 ALA A O 1
ATOM 3037 N N . LYS A 1 394 ? 26.156 -18.552 -10.537 1.00 94.50 394 LYS A N 1
ATOM 3038 C CA . LYS A 1 394 ? 26.317 -19.850 -11.205 1.00 94.50 394 LYS A CA 1
ATOM 3039 C C . LYS A 1 394 ? 25.082 -20.247 -12.007 1.00 94.50 394 LYS A C 1
ATOM 3041 O O . LYS A 1 394 ? 25.226 -20.745 -13.120 1.00 94.50 394 LYS A O 1
ATOM 3046 N N . MET A 1 395 ? 23.874 -20.038 -11.476 1.00 94.25 395 MET A N 1
ATOM 3047 C CA . MET A 1 395 ? 22.631 -20.316 -12.205 1.00 94.25 395 MET A CA 1
ATOM 3048 C C . MET A 1 395 ? 22.533 -19.513 -13.508 1.00 94.25 395 MET A C 1
ATOM 3050 O O . MET A 1 395 ? 22.165 -20.083 -14.530 1.00 94.25 395 MET A O 1
ATOM 3054 N N . ILE A 1 396 ? 22.862 -18.219 -13.482 1.00 94.56 396 ILE A N 1
ATOM 3055 C CA . ILE A 1 396 ? 22.804 -17.344 -14.665 1.00 94.56 396 ILE A CA 1
ATOM 3056 C C . ILE A 1 396 ? 23.825 -17.791 -15.722 1.00 94.56 396 ILE A C 1
ATOM 3058 O O . ILE A 1 396 ? 23.485 -17.895 -16.900 1.00 94.56 396 ILE A O 1
ATOM 3062 N N . GLU A 1 397 ? 25.053 -18.104 -15.306 1.00 93.06 397 GLU A N 1
ATOM 3063 C CA . GLU A 1 397 ? 26.141 -18.505 -16.210 1.00 93.06 397 GLU A CA 1
ATOM 3064 C C . GLU A 1 397 ? 25.916 -19.888 -16.834 1.00 93.06 397 GLU A C 1
ATOM 3066 O O . GLU A 1 397 ? 26.178 -20.100 -18.019 1.00 93.06 397 GLU A O 1
ATOM 3071 N N . THR A 1 398 ? 25.407 -20.837 -16.044 1.00 90.31 398 THR A N 1
ATOM 3072 C CA . THR A 1 398 ? 25.168 -22.224 -16.480 1.00 90.31 398 THR A CA 1
ATOM 3073 C C . THR A 1 398 ? 23.821 -22.424 -17.169 1.00 90.31 398 THR A C 1
ATOM 3075 O O . THR A 1 398 ? 23.546 -23.522 -17.658 1.00 90.31 398 THR A O 1
ATOM 3078 N N . PHE A 1 399 ? 22.979 -21.386 -17.242 1.00 88.38 399 PHE A N 1
ATOM 3079 C CA . PHE A 1 399 ? 21.672 -21.478 -17.879 1.00 88.38 399 PHE A CA 1
ATOM 3080 C C . PHE A 1 399 ? 21.806 -21.927 -19.342 1.00 88.38 399 PHE A C 1
ATOM 3082 O O . PHE A 1 399 ? 22.521 -21.320 -20.144 1.00 88.38 399 PHE A O 1
ATOM 3089 N N . SER A 1 400 ? 21.095 -23.000 -19.688 1.00 77.62 400 SER A N 1
ATOM 3090 C CA . SER A 1 400 ? 21.017 -23.548 -21.040 1.00 77.62 400 SER A CA 1
ATOM 3091 C C . SER A 1 400 ? 19.558 -23.576 -21.479 1.00 77.62 400 SER A C 1
ATOM 3093 O O . SER A 1 400 ? 18.742 -24.266 -20.868 1.00 77.62 400 SER A O 1
ATOM 3095 N N . GLU A 1 401 ? 19.242 -22.867 -22.565 1.00 61.44 401 GLU A N 1
ATOM 3096 C CA . GLU A 1 401 ? 17.887 -22.774 -23.136 1.00 61.44 401 GLU A CA 1
ATOM 3097 C C . GLU A 1 401 ? 17.278 -24.153 -23.450 1.00 61.44 401 GLU A C 1
ATOM 3099 O O . GLU A 1 401 ? 16.069 -24.350 -23.330 1.00 61.44 401 GLU A O 1
ATOM 3104 N N . LYS A 1 402 ? 18.117 -25.143 -23.791 1.00 58.50 402 LYS A N 1
ATOM 3105 C CA . LYS A 1 402 ? 17.683 -26.509 -24.114 1.00 58.50 402 LYS A CA 1
ATOM 3106 C C . LYS A 1 402 ? 17.107 -27.246 -22.896 1.00 58.50 402 LYS A C 1
ATOM 3108 O O . LYS A 1 402 ? 16.077 -27.894 -23.011 1.00 58.50 402 LYS A O 1
ATOM 3113 N N . ALA A 1 403 ? 17.720 -27.088 -21.723 1.00 57.53 403 ALA A N 1
ATOM 3114 C CA . ALA A 1 403 ? 17.293 -27.763 -20.494 1.00 57.53 403 ALA A CA 1
ATOM 3115 C C . ALA A 1 403 ? 16.013 -27.165 -19.876 1.00 57.53 403 ALA A C 1
ATOM 3117 O O . ALA A 1 403 ? 15.316 -27.850 -19.128 1.00 57.53 403 ALA A O 1
ATOM 3118 N N . ALA A 1 404 ? 15.701 -25.897 -20.168 1.00 56.72 404 ALA A N 1
ATOM 3119 C CA . ALA A 1 404 ? 14.466 -25.255 -19.716 1.00 56.72 404 ALA A CA 1
ATOM 3120 C C . ALA A 1 404 ? 13.245 -25.752 -20.514 1.00 56.72 404 ALA A C 1
ATOM 3122 O O . ALA A 1 404 ? 12.210 -26.072 -19.932 1.00 56.72 404 ALA A O 1
ATOM 3123 N N . ARG A 1 405 ? 13.401 -25.918 -21.835 1.00 53.69 405 ARG A N 1
ATOM 3124 C CA . ARG A 1 405 ? 12.337 -26.370 -22.746 1.00 53.69 405 ARG A CA 1
ATOM 3125 C C . ARG A 1 405 ? 11.936 -27.836 -22.532 1.00 53.69 405 ARG A C 1
ATOM 3127 O O . ARG A 1 405 ? 10.765 -28.176 -22.676 1.00 53.69 405 ARG A O 1
ATOM 3134 N N . ASP A 1 406 ? 12.880 -28.687 -22.127 1.00 52.28 406 ASP A N 1
ATOM 3135 C CA . ASP A 1 406 ? 12.623 -30.108 -21.844 1.00 52.28 406 ASP A CA 1
ATOM 3136 C C . ASP A 1 406 ? 11.765 -30.317 -20.571 1.00 52.28 406 ASP A C 1
ATOM 3138 O O . ASP A 1 406 ? 11.020 -31.293 -20.482 1.00 52.28 406 ASP A O 1
ATOM 3142 N N . LYS A 1 407 ? 11.774 -29.372 -19.614 1.00 54.09 407 LYS A N 1
ATOM 3143 C CA . LYS A 1 407 ? 10.934 -29.438 -18.398 1.00 54.09 407 LYS A CA 1
ATOM 3144 C C . LYS A 1 407 ? 9.465 -29.069 -18.632 1.00 54.09 407 LYS A C 1
ATOM 3146 O O . LYS A 1 407 ? 8.603 -29.572 -17.915 1.00 54.09 407 LYS A O 1
ATOM 3151 N N . GLU A 1 408 ? 9.160 -28.235 -19.628 1.00 47.22 408 GLU A N 1
ATOM 3152 C CA . GLU A 1 408 ? 7.769 -27.933 -20.009 1.00 47.22 408 GLU A CA 1
ATOM 3153 C C . GLU A 1 408 ? 7.065 -29.151 -20.630 1.00 47.22 408 GLU A C 1
ATOM 3155 O O . GLU A 1 408 ? 5.873 -29.358 -20.402 1.00 47.22 408 GLU A O 1
ATOM 3160 N N . TYR A 1 409 ? 7.800 -30.003 -21.355 1.00 43.56 409 TYR A N 1
ATOM 3161 C CA . TYR A 1 409 ? 7.241 -31.206 -21.981 1.00 43.56 409 TYR A CA 1
ATOM 3162 C C . TYR A 1 409 ? 6.928 -32.334 -20.980 1.00 43.56 409 TYR A C 1
ATOM 3164 O O . TYR A 1 409 ? 5.980 -33.089 -21.199 1.00 43.56 409 TYR A O 1
ATOM 3172 N N . GLU A 1 410 ? 7.641 -32.436 -19.852 1.00 41.28 410 GLU A N 1
ATOM 3173 C CA . GLU A 1 410 ? 7.353 -33.454 -18.824 1.00 41.28 410 GLU A CA 1
ATOM 3174 C C . GLU A 1 410 ? 6.160 -33.100 -17.913 1.00 41.28 410 GLU A C 1
ATOM 3176 O O . GLU A 1 410 ? 5.515 -33.999 -17.369 1.00 41.28 410 GLU A O 1
ATOM 3181 N N . GLY A 1 411 ? 5.798 -31.816 -17.787 1.00 41.09 411 GLY A N 1
ATOM 3182 C CA . GLY A 1 411 ? 4.646 -31.364 -16.990 1.00 41.09 411 GLY A CA 1
ATOM 3183 C C . GLY A 1 411 ? 3.274 -31.584 -17.648 1.00 41.09 411 GLY A C 1
ATOM 3184 O O . GLY A 1 411 ? 2.248 -31.505 -16.973 1.00 41.09 411 GLY A O 1
ATOM 3185 N N . GLY A 1 412 ? 3.241 -31.879 -18.953 1.00 38.91 412 GLY A N 1
ATOM 3186 C CA . GLY A 1 412 ? 2.012 -31.990 -19.748 1.00 38.91 412 GLY A CA 1
ATOM 3187 C C . GLY A 1 412 ? 1.410 -33.394 -19.878 1.00 38.91 412 GLY A C 1
ATOM 3188 O O . GLY A 1 412 ? 0.338 -33.535 -20.464 1.00 38.91 412 GLY A O 1
ATOM 3189 N N . SER A 1 413 ? 2.050 -34.452 -19.366 1.00 43.72 413 SER A N 1
ATOM 3190 C CA . SER A 1 413 ? 1.557 -35.818 -19.591 1.00 43.72 413 SER A CA 1
ATOM 3191 C C . SER A 1 413 ? 1.891 -36.796 -18.468 1.00 43.72 413 SER A C 1
ATOM 3193 O O . SER A 1 413 ? 2.842 -37.562 -18.587 1.00 43.72 413 SER A O 1
ATOM 3195 N N . ARG A 1 414 ? 1.034 -36.877 -17.437 1.00 35.81 414 ARG A N 1
ATOM 3196 C CA . ARG A 1 414 ? 0.794 -38.130 -16.689 1.00 35.81 414 ARG A CA 1
ATOM 3197 C C . ARG A 1 414 ? -0.671 -38.260 -16.259 1.00 35.81 414 ARG A C 1
ATOM 3199 O O . ARG A 1 414 ? -1.062 -37.845 -15.173 1.00 35.81 414 ARG A O 1
ATOM 3206 N N . ARG A 1 415 ? -1.477 -38.908 -17.108 1.00 35.38 415 ARG A N 1
ATOM 3207 C CA . ARG A 1 415 ? -2.618 -39.719 -16.655 1.00 35.38 415 ARG A CA 1
ATOM 3208 C C . ARG A 1 415 ? -2.076 -41.085 -16.230 1.00 35.38 415 ARG A C 1
ATOM 3210 O O . ARG A 1 415 ? -1.450 -41.753 -17.042 1.00 35.38 415 ARG A O 1
ATOM 3217 N N . GLY A 1 416 ? -2.372 -41.478 -14.993 1.00 39.25 416 GLY A N 1
ATOM 3218 C CA . GLY A 1 416 ? -2.415 -42.869 -14.532 1.00 39.25 416 GLY A CA 1
ATOM 3219 C C . GLY A 1 416 ? -1.084 -43.613 -14.409 1.00 39.25 416 GLY A C 1
ATOM 3220 O O . GLY A 1 416 ? -0.659 -44.269 -15.349 1.00 39.25 416 GLY A O 1
ATOM 3221 N N . ALA A 1 417 ? -0.512 -43.630 -13.204 1.00 30.02 417 ALA A N 1
ATOM 3222 C CA . ALA A 1 417 ? 0.152 -44.819 -12.665 1.00 30.02 417 ALA A CA 1
ATOM 3223 C C . ALA A 1 417 ? 0.226 -44.719 -11.132 1.00 30.02 417 ALA A C 1
ATOM 3225 O O . ALA A 1 417 ? 0.607 -43.682 -10.590 1.00 30.02 417 ALA A O 1
ATOM 3226 N N . SER A 1 418 ? -0.181 -45.794 -10.459 1.00 29.05 418 SER A N 1
ATOM 3227 C CA . SER A 1 418 ? -0.123 -46.005 -9.006 1.00 29.05 418 SER A CA 1
ATOM 3228 C C . SER A 1 418 ? 1.327 -46.028 -8.475 1.00 29.05 418 SER A C 1
ATOM 3230 O O . SER A 1 418 ? 2.257 -46.191 -9.268 1.00 29.05 418 SER A O 1
ATOM 3232 N N . PRO A 1 419 ? 1.548 -45.857 -7.156 1.00 30.72 419 PRO A N 1
ATOM 3233 C CA . PRO A 1 419 ? 2.861 -45.521 -6.609 1.00 30.72 419 PRO A CA 1
ATOM 3234 C C . PRO A 1 419 ? 3.729 -46.766 -6.374 1.00 30.72 419 PRO A C 1
ATOM 3236 O O . PRO A 1 419 ? 3.186 -47.804 -5.990 1.00 30.72 419 PRO A O 1
ATOM 3239 N N . PRO A 1 420 ? 5.065 -46.673 -6.503 1.00 29.34 420 PRO A N 1
ATOM 3240 C CA . PRO A 1 420 ? 5.966 -47.591 -5.838 1.00 29.34 420 PRO A CA 1
ATOM 3241 C C . PRO A 1 420 ? 6.546 -46.997 -4.551 1.00 29.34 420 PRO A C 1
ATOM 3243 O O . PRO A 1 420 ? 6.619 -45.786 -4.340 1.00 29.34 420 PRO A O 1
ATOM 3246 N N . GLU A 1 421 ? 6.915 -47.941 -3.700 1.00 26.64 421 GLU A N 1
ATOM 3247 C CA . GLU A 1 421 ? 7.289 -47.856 -2.301 1.00 26.64 421 GLU A CA 1
ATOM 3248 C C . GLU A 1 421 ? 8.625 -47.147 -2.015 1.00 26.64 421 GLU A C 1
ATOM 3250 O O . GLU A 1 421 ? 9.562 -47.148 -2.809 1.00 26.64 421 GLU A O 1
ATOM 3255 N N . THR A 1 422 ? 8.647 -46.563 -0.814 1.00 33.06 422 THR A N 1
ATOM 3256 C CA . THR A 1 422 ? 9.759 -46.303 0.116 1.00 33.06 422 THR A CA 1
ATOM 3257 C C . THR A 1 422 ? 11.199 -46.477 -0.377 1.00 33.06 422 THR A C 1
ATOM 3259 O O . THR A 1 422 ? 11.672 -47.596 -0.552 1.00 33.06 422 THR A O 1
ATOM 3262 N N . PHE A 1 423 ? 11.950 -45.374 -0.349 1.00 27.44 423 PHE A N 1
ATOM 3263 C CA . PHE A 1 423 ? 13.351 -45.377 0.072 1.00 27.44 423 PHE A CA 1
ATOM 3264 C C . PHE A 1 423 ? 13.577 -44.242 1.071 1.00 27.44 423 PHE A C 1
ATOM 3266 O O . PHE A 1 423 ? 13.302 -43.075 0.785 1.00 27.44 423 PHE A O 1
ATOM 3273 N N . SER A 1 424 ? 14.030 -44.622 2.265 1.00 30.02 424 SER A N 1
ATOM 3274 C CA . SER A 1 424 ? 14.680 -43.733 3.218 1.00 30.02 424 SER A CA 1
ATOM 3275 C C . SER A 1 424 ? 16.034 -43.310 2.654 1.00 30.02 424 SER A C 1
ATOM 3277 O O . SER A 1 424 ? 16.705 -44.118 2.018 1.00 30.02 424 SER A O 1
ATOM 3279 N N . ASP A 1 425 ? 16.417 -42.052 2.868 1.00 26.12 425 ASP A N 1
ATOM 3280 C CA . ASP A 1 425 ? 17.646 -41.706 3.593 1.00 26.12 425 ASP A CA 1
ATOM 3281 C C . ASP A 1 425 ? 17.836 -40.177 3.650 1.00 26.12 425 ASP A C 1
ATOM 3283 O O . ASP A 1 425 ? 17.885 -39.473 2.643 1.00 26.12 425 ASP A O 1
ATOM 3287 N N . SER A 1 426 ? 17.853 -39.686 4.894 1.00 30.25 426 SER A N 1
ATOM 3288 C CA . SER A 1 426 ? 18.634 -38.551 5.411 1.00 30.25 426 SER A CA 1
ATOM 3289 C C . SER A 1 426 ? 18.899 -37.346 4.489 1.00 30.25 426 SER A C 1
ATOM 3291 O O . SER A 1 426 ? 20.001 -37.136 3.985 1.00 30.25 426 SER A O 1
ATOM 3293 N N . ILE A 1 427 ? 17.931 -36.427 4.427 1.00 25.23 427 ILE A N 1
ATOM 3294 C CA . ILE A 1 427 ? 18.210 -35.014 4.121 1.00 25.23 427 ILE A CA 1
ATOM 3295 C C . ILE A 1 427 ? 18.599 -34.331 5.445 1.00 25.23 427 ILE A C 1
ATOM 3297 O O . ILE A 1 427 ? 17.823 -34.418 6.400 1.00 25.23 427 ILE A O 1
ATOM 3301 N N . PRO A 1 428 ? 19.757 -33.655 5.558 1.00 23.58 428 PRO A N 1
ATOM 3302 C CA . PRO A 1 428 ? 20.096 -32.923 6.771 1.00 23.58 428 PRO A CA 1
ATOM 3303 C C . PRO A 1 428 ? 19.089 -31.784 6.967 1.00 23.58 428 PRO A C 1
ATOM 3305 O O . PRO A 1 428 ? 18.957 -30.895 6.126 1.00 23.58 428 PRO A O 1
ATOM 3308 N N . HIS A 1 429 ? 18.356 -31.822 8.079 1.00 23.44 429 HIS A N 1
ATOM 3309 C CA . HIS A 1 429 ? 17.496 -30.727 8.511 1.00 23.44 429 HIS A CA 1
ATOM 3310 C C . HIS A 1 429 ? 18.356 -29.572 9.024 1.00 23.44 429 HIS A C 1
ATOM 3312 O O . HIS A 1 429 ? 18.547 -29.402 10.226 1.00 23.44 429 HIS A O 1
ATOM 3318 N N . THR A 1 430 ? 18.865 -28.749 8.112 1.00 21.69 430 THR A N 1
ATOM 3319 C CA . THR A 1 430 ? 19.232 -27.381 8.467 1.00 21.69 430 THR A CA 1
ATOM 3320 C C . THR A 1 430 ? 17.928 -26.596 8.561 1.00 21.69 430 THR A C 1
ATOM 3322 O O . THR A 1 430 ? 17.320 -26.252 7.549 1.00 21.69 430 THR A O 1
ATOM 3325 N N . ILE A 1 431 ? 17.443 -26.373 9.783 1.00 23.53 431 ILE A N 1
ATOM 3326 C CA . ILE A 1 431 ? 16.412 -25.364 10.031 1.00 23.53 431 ILE A CA 1
ATOM 3327 C C . ILE A 1 431 ? 17.115 -24.019 9.864 1.00 23.53 431 ILE A C 1
ATOM 3329 O O . ILE A 1 431 ? 17.744 -23.513 10.793 1.00 23.53 431 ILE A O 1
ATOM 3333 N N . ASP A 1 432 ? 17.050 -23.468 8.655 1.00 22.20 432 ASP A N 1
ATOM 3334 C CA . ASP A 1 432 ? 17.473 -22.099 8.404 1.00 22.20 432 ASP A CA 1
ATOM 3335 C C . ASP A 1 432 ? 16.523 -21.168 9.160 1.00 22.20 432 ASP A C 1
ATOM 3337 O O . ASP A 1 432 ? 15.383 -20.917 8.759 1.00 22.20 432 ASP A O 1
ATOM 3341 N N . VAL A 1 433 ? 16.996 -20.669 10.303 1.00 23.67 433 VAL A N 1
ATOM 3342 C CA . VAL A 1 433 ? 16.342 -19.590 11.037 1.00 23.67 433 VAL A CA 1
ATOM 3343 C C . VAL A 1 433 ? 16.405 -18.348 10.157 1.00 23.67 433 VAL A C 1
ATOM 3345 O O . VAL A 1 433 ? 17.432 -17.680 10.041 1.00 23.67 433 VAL A O 1
ATOM 3348 N N . TRP A 1 434 ? 15.279 -18.064 9.513 1.00 27.44 434 TRP A N 1
ATOM 3349 C CA . TRP A 1 434 ? 15.056 -16.859 8.736 1.00 27.44 434 TRP A CA 1
ATOM 3350 C C . TRP A 1 434 ? 15.373 -15.616 9.577 1.00 27.44 434 TRP A C 1
ATOM 3352 O O . TRP A 1 434 ? 14.759 -15.368 10.615 1.00 27.44 434 TRP A O 1
ATOM 3362 N N . GLN A 1 435 ? 16.323 -14.812 9.102 1.00 23.41 435 GLN A N 1
ATOM 3363 C CA . GLN A 1 435 ? 16.486 -13.427 9.526 1.00 23.41 435 GLN A CA 1
ATOM 3364 C C . GLN A 1 435 ? 16.097 -12.517 8.353 1.00 23.41 435 GLN A C 1
ATOM 3366 O O . GLN A 1 435 ? 16.693 -12.622 7.277 1.00 23.41 435 GLN A O 1
ATOM 3371 N N . PRO A 1 436 ? 15.114 -11.615 8.514 1.00 25.27 436 PRO A N 1
ATOM 3372 C CA . PRO A 1 436 ? 14.739 -10.699 7.452 1.00 25.27 436 PRO A CA 1
ATOM 3373 C C . PRO A 1 436 ? 15.822 -9.644 7.252 1.00 25.27 436 PRO A C 1
ATOM 3375 O O . PRO A 1 436 ? 15.949 -8.705 8.038 1.00 25.27 436 PRO A O 1
ATOM 3378 N N . GLY A 1 437 ? 16.534 -9.737 6.132 1.00 26.38 437 GLY A N 1
ATOM 3379 C CA . GLY A 1 437 ? 17.149 -8.567 5.518 1.00 26.38 437 GLY A CA 1
ATOM 3380 C C . GLY A 1 437 ? 16.048 -7.571 5.151 1.00 26.38 437 GLY A C 1
ATOM 3381 O O . GLY A 1 437 ? 15.162 -7.907 4.371 1.00 26.38 437 GLY A O 1
ATOM 3382 N N . VAL A 1 438 ? 16.076 -6.390 5.778 1.00 28.98 438 VAL A N 1
ATOM 3383 C CA . VAL A 1 438 ? 15.311 -5.160 5.476 1.00 28.98 438 VAL A CA 1
ATOM 3384 C C . VAL A 1 438 ? 14.057 -5.396 4.616 1.00 28.98 438 VAL A C 1
ATOM 3386 O O . VAL A 1 438 ? 13.989 -5.051 3.436 1.00 28.98 438 VAL A O 1
ATOM 3389 N N . CYS A 1 439 ? 13.053 -6.028 5.220 1.00 25.50 439 CYS A N 1
ATOM 3390 C CA . CYS A 1 439 ? 11.714 -6.132 4.658 1.00 25.50 439 CYS A CA 1
ATOM 3391 C C . CYS A 1 439 ? 10.938 -4.869 5.058 1.00 25.50 439 CYS A C 1
ATOM 3393 O O . CYS A 1 439 ? 10.837 -4.565 6.243 1.00 25.50 439 CYS A O 1
ATOM 3395 N N . PHE A 1 440 ? 10.380 -4.146 4.083 1.00 36.12 440 PHE A N 1
ATOM 3396 C CA . PHE A 1 440 ? 9.590 -2.921 4.301 1.00 36.12 440 PHE A CA 1
ATOM 3397 C C . PHE A 1 440 ? 8.234 -3.148 4.994 1.00 36.12 440 PHE A C 1
ATOM 3399 O O . PHE A 1 440 ? 7.536 -2.181 5.266 1.00 36.12 440 PHE A O 1
ATOM 3406 N N . PHE A 1 441 ? 7.861 -4.394 5.299 1.00 41.88 441 PHE A N 1
ATOM 3407 C CA . PHE A 1 441 ? 6.629 -4.714 6.023 1.00 41.88 441 PHE A CA 1
ATOM 3408 C C . PHE A 1 441 ? 6.841 -5.949 6.904 1.00 41.88 441 PHE A C 1
ATOM 3410 O O . PHE A 1 441 ? 6.622 -7.072 6.453 1.00 41.88 441 PHE A O 1
ATOM 3417 N N . PRO A 1 442 ? 7.309 -5.786 8.147 1.00 32.62 442 PRO A N 1
ATOM 3418 C CA . PRO A 1 442 ? 6.980 -6.720 9.206 1.00 32.62 442 PRO A CA 1
ATOM 3419 C C . PRO A 1 442 ? 5.597 -6.352 9.754 1.00 32.62 442 PRO A C 1
ATOM 3421 O O . PRO A 1 442 ? 5.401 -5.211 10.168 1.00 32.62 442 PRO A O 1
ATOM 3424 N N . ASP A 1 443 ? 4.659 -7.302 9.786 1.00 37.00 443 ASP A N 1
ATOM 3425 C CA . ASP A 1 443 ? 3.448 -7.160 10.596 1.00 37.00 443 ASP A CA 1
ATOM 3426 C C . ASP A 1 443 ? 3.883 -6.855 12.038 1.00 37.00 443 ASP A C 1
ATOM 3428 O O . ASP A 1 443 ? 4.496 -7.689 12.711 1.00 37.00 443 ASP A O 1
ATOM 3432 N N . PHE A 1 444 ? 3.616 -5.632 12.509 1.00 40.28 444 PHE A N 1
ATOM 3433 C CA . PHE A 1 444 ? 4.023 -5.167 13.839 1.00 40.28 444 PHE A CA 1
ATOM 3434 C C . PHE A 1 444 ? 3.565 -6.126 14.955 1.00 40.28 444 PHE A C 1
ATOM 3436 O O . PHE A 1 444 ? 4.265 -6.310 15.953 1.00 40.28 444 PHE A O 1
ATOM 3443 N N . TYR A 1 445 ? 2.428 -6.797 14.752 1.00 41.91 445 TYR A N 1
ATOM 3444 C CA . TYR A 1 445 ? 1.836 -7.732 15.703 1.00 41.91 445 TYR A CA 1
ATOM 3445 C C . TYR A 1 445 ? 2.328 -9.184 15.590 1.00 41.91 445 TYR A C 1
ATOM 3447 O O . TYR A 1 445 ? 2.331 -9.872 16.608 1.00 41.91 445 TYR A O 1
ATOM 3455 N N . GLU A 1 446 ? 2.826 -9.644 14.435 1.00 40.47 446 GLU A N 1
ATOM 3456 C CA . GLU A 1 446 ? 3.443 -10.983 14.329 1.00 40.47 446 GLU A CA 1
ATOM 3457 C C . GLU A 1 446 ? 4.747 -11.069 15.137 1.00 40.47 446 GLU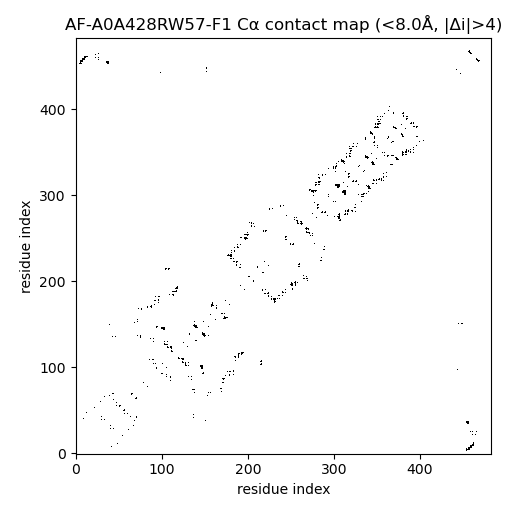 A C 1
ATOM 3459 O O . GLU A 1 446 ? 5.104 -12.129 15.638 1.00 40.47 446 GLU A O 1
ATOM 3464 N N . LYS A 1 447 ? 5.433 -9.939 15.357 1.00 38.91 447 LYS A N 1
ATOM 3465 C CA . LYS A 1 447 ? 6.626 -9.882 16.221 1.00 38.91 447 LYS A CA 1
ATOM 3466 C C . LYS A 1 447 ? 6.317 -9.885 17.724 1.00 38.91 447 LYS A C 1
ATOM 3468 O O . LYS A 1 447 ? 7.231 -10.104 18.515 1.00 38.91 447 LYS A O 1
ATOM 3473 N N . ARG A 1 448 ? 5.071 -9.612 18.138 1.00 39.03 448 ARG A N 1
ATOM 3474 C CA . ARG A 1 448 ? 4.664 -9.525 19.557 1.00 39.03 448 ARG A CA 1
ATOM 3475 C C . ARG A 1 448 ? 4.046 -10.808 20.117 1.00 39.03 448 ARG A C 1
ATOM 3477 O O . ARG A 1 448 ? 3.812 -10.850 21.322 1.00 39.03 448 ARG A O 1
ATOM 3484 N N . SER A 1 449 ? 3.848 -11.854 19.313 1.00 38.16 449 SER A N 1
ATOM 3485 C CA . SER A 1 449 ? 3.284 -13.144 19.754 1.00 38.16 449 SER A CA 1
ATOM 3486 C C . SER A 1 449 ? 4.148 -13.916 20.772 1.00 38.16 449 SER A C 1
ATOM 3488 O O . SER A 1 449 ? 3.808 -15.032 21.139 1.00 38.16 449 SER A O 1
ATOM 3490 N N . GLY A 1 450 ? 5.259 -13.339 21.247 1.00 32.94 450 GLY A N 1
ATOM 3491 C CA . GLY A 1 450 ? 6.118 -13.891 22.301 1.00 32.94 450 GLY A CA 1
ATOM 3492 C C . GLY A 1 450 ? 5.827 -13.387 23.723 1.00 32.94 450 GLY A C 1
ATOM 3493 O O . GLY A 1 450 ? 6.669 -13.579 24.594 1.00 32.94 450 GLY A O 1
ATOM 3494 N N . LEU A 1 451 ? 4.698 -12.709 23.972 1.00 34.31 451 LEU A N 1
ATOM 3495 C CA . LEU A 1 451 ? 4.292 -12.237 25.310 1.00 34.31 451 LEU A CA 1
ATOM 3496 C C . LEU A 1 451 ? 3.221 -13.125 25.970 1.00 34.31 451 LEU A C 1
ATOM 3498 O O . LEU A 1 451 ? 2.419 -12.650 26.768 1.00 34.31 451 LEU A O 1
ATOM 3502 N N . ASP A 1 452 ? 3.242 -14.427 25.709 1.00 30.27 452 ASP A N 1
ATOM 3503 C CA . ASP A 1 452 ? 2.693 -15.385 26.666 1.00 30.27 452 ASP A CA 1
ATOM 3504 C C . ASP A 1 452 ? 3.730 -15.552 27.779 1.00 30.27 452 ASP A C 1
ATOM 3506 O O . ASP A 1 452 ? 4.691 -16.285 27.582 1.00 30.27 452 ASP A O 1
ATOM 3510 N N . CYS A 1 453 ? 3.598 -14.805 28.887 1.00 35.25 453 CYS A N 1
ATOM 3511 C CA . CYS A 1 453 ? 4.072 -15.142 30.252 1.00 35.25 453 CYS A CA 1
ATOM 3512 C C . CYS A 1 453 ? 4.203 -13.902 31.171 1.00 35.25 453 CYS A C 1
ATOM 3514 O O . CYS A 1 453 ? 5.228 -13.707 31.825 1.00 35.25 453 CYS A O 1
ATOM 3516 N N . SER A 1 454 ? 3.167 -13.069 31.295 1.00 38.91 454 SER A N 1
ATOM 3517 C CA . SER A 1 454 ? 3.095 -12.087 32.393 1.00 38.91 454 SER A CA 1
ATOM 3518 C C . SER A 1 454 ? 2.201 -12.639 33.508 1.00 38.91 454 SER A C 1
ATOM 3520 O O . SER A 1 454 ? 0.977 -12.608 33.390 1.00 38.91 454 SER A O 1
ATOM 3522 N N . ARG A 1 455 ? 2.803 -13.179 34.580 1.00 39.69 455 ARG A N 1
ATOM 3523 C CA . ARG A 1 455 ? 2.096 -13.664 35.783 1.00 39.69 455 ARG A CA 1
ATOM 3524 C C . ARG A 1 455 ? 1.978 -12.543 36.822 1.00 39.69 455 ARG A C 1
ATOM 3526 O O . ARG A 1 455 ? 2.932 -11.801 37.040 1.00 39.69 455 ARG A O 1
ATOM 3533 N N . ILE A 1 456 ? 0.817 -12.417 37.468 1.00 41.19 456 ILE A N 1
ATOM 3534 C CA . ILE A 1 456 ? 0.591 -11.443 38.550 1.00 41.19 456 ILE A CA 1
ATOM 3535 C C . ILE A 1 456 ? 1.379 -11.892 39.790 1.00 41.19 456 ILE A C 1
ATOM 3537 O O . ILE A 1 456 ? 1.156 -12.994 40.282 1.00 41.19 456 ILE A O 1
ATOM 3541 N N . VAL A 1 457 ? 2.279 -11.046 40.302 1.00 40.44 457 VAL A N 1
ATOM 3542 C CA . VAL A 1 457 ? 3.104 -11.346 41.499 1.00 40.44 457 VAL A CA 1
ATOM 3543 C C . VAL A 1 457 ? 2.643 -10.566 42.736 1.00 40.44 457 VAL A C 1
ATOM 3545 O O . VAL A 1 457 ? 2.907 -10.956 43.870 1.00 40.44 457 VAL A O 1
ATOM 3548 N N . GLY A 1 458 ? 1.847 -9.516 42.535 1.00 41.88 458 GLY A N 1
ATOM 3549 C CA . GLY A 1 458 ? 1.125 -8.848 43.609 1.00 41.88 458 GLY A CA 1
ATOM 3550 C C . GLY A 1 458 ? 0.139 -7.808 43.089 1.00 41.88 458 GLY A C 1
ATOM 3551 O O . GLY A 1 458 ? 0.294 -7.286 41.982 1.00 41.88 458 GLY A O 1
ATOM 3552 N N . ILE A 1 459 ? -0.883 -7.515 43.889 1.00 43.97 459 ILE A N 1
ATOM 3553 C CA . ILE A 1 459 ? -1.852 -6.439 43.647 1.00 43.97 459 ILE A CA 1
ATOM 3554 C C . ILE A 1 459 ? -1.691 -5.414 44.770 1.00 43.97 459 ILE A C 1
ATOM 3556 O O . ILE A 1 459 ? -1.764 -5.770 45.946 1.00 43.97 459 ILE A O 1
ATOM 3560 N N . THR A 1 460 ? -1.500 -4.142 44.410 1.00 41.47 460 THR A N 1
ATOM 3561 C CA . THR A 1 460 ? -1.383 -3.044 45.381 1.00 41.47 460 THR A CA 1
ATOM 3562 C C . THR A 1 460 ? -2.583 -2.110 45.258 1.00 41.47 460 THR A C 1
ATOM 3564 O O . THR A 1 460 ? -2.841 -1.541 44.192 1.00 41.47 460 THR A O 1
ATOM 3567 N N . VAL A 1 461 ? -3.319 -1.920 46.354 1.00 39.97 461 VAL A N 1
ATOM 3568 C CA . VAL A 1 461 ? -4.514 -1.067 46.412 1.00 39.97 461 VAL A CA 1
ATOM 3569 C C . VAL A 1 461 ? -4.361 -0.071 47.565 1.00 39.97 461 VAL A C 1
ATOM 3571 O O . VAL A 1 461 ? -4.613 -0.404 48.717 1.00 39.97 461 VAL A O 1
ATOM 3574 N N . GLY A 1 462 ? -3.983 1.176 47.270 1.00 47.69 462 GLY A N 1
ATOM 3575 C CA . GLY A 1 462 ? -3.654 2.160 48.314 1.00 47.69 462 GLY A CA 1
ATOM 3576 C C . GLY A 1 462 ? -2.286 1.890 48.958 1.00 47.69 462 GLY A C 1
ATOM 3577 O O . GLY A 1 462 ? -1.298 1.782 48.236 1.00 47.69 462 GLY A O 1
ATOM 3578 N N . GLU A 1 463 ? -2.229 1.816 50.292 1.00 36.78 463 GLU A N 1
ATOM 3579 C CA . GLU A 1 463 ? -1.018 1.450 51.060 1.00 36.78 463 GLU A CA 1
ATOM 3580 C C . GLU A 1 463 ? -0.895 -0.066 51.303 1.00 36.78 463 GLU A C 1
ATOM 3582 O O . GLU A 1 463 ? 0.138 -0.537 51.771 1.00 36.78 463 GLU A O 1
ATOM 3587 N N . GLU A 1 464 ? -1.928 -0.841 50.961 1.00 37.88 464 GLU A N 1
ATOM 3588 C CA . GLU A 1 464 ? -1.952 -2.291 51.144 1.00 37.88 464 GLU A CA 1
ATOM 3589 C C . GLU A 1 464 ? -1.459 -3.007 49.877 1.00 37.88 464 GLU A C 1
ATOM 3591 O O . GLU A 1 464 ? -1.973 -2.784 48.773 1.00 37.88 464 GLU A O 1
ATOM 3596 N N . SER A 1 465 ? -0.471 -3.890 50.033 1.00 39.84 465 SER A N 1
ATOM 3597 C CA . SER A 1 465 ? 0.020 -4.792 48.989 1.00 39.84 465 SER A CA 1
ATOM 3598 C C . SER A 1 465 ? -0.261 -6.244 49.366 1.00 39.84 465 SER A C 1
ATOM 3600 O O . SER A 1 465 ? 0.052 -6.692 50.466 1.00 39.84 465 SER A O 1
ATOM 3602 N N . CYS A 1 466 ? -0.849 -6.996 48.437 1.00 43.56 466 CYS A N 1
ATOM 3603 C CA . CYS A 1 466 ? -1.006 -8.440 48.554 1.00 43.56 466 CYS A CA 1
ATOM 3604 C C . CYS A 1 466 ? -0.029 -9.096 47.574 1.00 43.56 466 CYS A C 1
ATOM 3606 O O . CYS A 1 466 ? -0.147 -8.896 46.364 1.00 43.56 466 CYS A O 1
ATOM 3608 N N . THR A 1 467 ? 0.970 -9.803 48.096 1.00 45.38 467 THR A N 1
ATOM 3609 C CA . THR A 1 467 ? 1.957 -10.569 47.322 1.00 45.38 467 THR A CA 1
ATOM 3610 C C . THR A 1 467 ? 1.515 -12.023 47.222 1.00 45.38 467 THR A C 1
ATOM 3612 O O . THR A 1 467 ? 1.021 -12.583 48.199 1.00 45.38 467 THR A O 1
ATOM 3615 N N . PHE A 1 468 ? 1.675 -12.629 46.048 1.00 50.81 468 PHE A N 1
ATOM 3616 C CA . PHE A 1 468 ? 1.313 -14.028 45.828 1.00 50.81 468 PHE A CA 1
ATOM 3617 C C . PHE A 1 468 ? 2.536 -14.918 46.049 1.00 50.81 468 PHE A C 1
ATOM 3619 O O . PHE A 1 468 ? 3.462 -14.894 45.238 1.00 50.81 468 PHE A O 1
ATOM 3626 N N . ASP A 1 469 ? 2.530 -15.706 47.125 1.00 39.91 469 ASP A N 1
ATOM 3627 C CA . ASP A 1 469 ? 3.485 -16.800 47.297 1.00 39.91 469 ASP A CA 1
ATOM 3628 C C . ASP A 1 469 ? 3.082 -17.943 46.362 1.00 39.91 469 ASP A C 1
ATOM 3630 O O . ASP A 1 469 ? 2.009 -18.529 46.497 1.00 39.91 469 ASP A O 1
ATOM 3634 N N . ASN A 1 470 ? 3.937 -18.248 45.389 1.00 39.91 470 ASN A N 1
ATOM 3635 C CA . ASN A 1 470 ? 3.888 -19.524 44.691 1.00 39.91 470 ASN A CA 1
ATOM 3636 C C . ASN A 1 470 ? 5.066 -20.343 45.203 1.00 39.91 470 ASN A C 1
ATOM 3638 O O . ASN A 1 470 ? 6.216 -19.992 44.928 1.00 39.91 470 ASN A O 1
ATOM 3642 N N . ASP A 1 471 ? 4.772 -21.417 45.934 1.00 33.53 471 ASP A N 1
ATOM 3643 C CA . ASP A 1 471 ? 5.757 -22.427 46.297 1.00 33.53 471 ASP A CA 1
ATOM 3644 C C . ASP A 1 471 ? 6.469 -22.913 45.029 1.00 33.53 471 ASP A C 1
ATOM 3646 O O . ASP A 1 471 ? 5.901 -23.587 44.166 1.00 33.53 471 ASP A O 1
ATOM 3650 N N . PHE A 1 472 ? 7.740 -22.536 44.910 1.00 35.19 472 PHE A N 1
ATOM 3651 C CA . PHE A 1 472 ? 8.674 -23.114 43.961 1.00 35.19 472 PHE A CA 1
ATOM 3652 C C . PHE A 1 472 ? 8.953 -24.556 44.399 1.00 35.19 472 PHE A C 1
ATOM 3654 O O . PHE A 1 472 ? 9.872 -24.810 45.171 1.00 35.19 472 PHE A O 1
ATOM 3661 N N . THR A 1 473 ? 8.187 -25.518 43.890 1.00 28.83 473 THR A N 1
ATOM 3662 C CA . THR A 1 473 ? 8.694 -26.889 43.764 1.00 28.83 473 THR A CA 1
ATOM 3663 C C . THR A 1 473 ? 9.339 -27.006 42.393 1.00 28.83 473 THR A C 1
ATOM 3665 O O . THR A 1 473 ? 8.705 -27.276 41.378 1.00 28.83 473 THR A O 1
ATOM 3668 N N . SER A 1 474 ? 10.633 -26.696 42.354 1.00 30.41 474 SER A N 1
ATOM 3669 C CA . SER A 1 474 ? 11.519 -27.199 41.315 1.00 30.41 474 SER A CA 1
ATOM 3670 C C . SER A 1 474 ? 11.480 -28.724 41.386 1.00 30.41 474 SER A C 1
ATOM 3672 O O . SER A 1 474 ? 12.011 -29.293 42.338 1.00 30.41 474 SER A O 1
ATOM 3674 N N . GLU A 1 475 ? 10.843 -29.386 40.420 1.00 27.28 475 GLU A N 1
ATOM 3675 C CA . GLU A 1 475 ? 11.143 -30.794 40.168 1.00 27.28 475 GLU A CA 1
ATOM 3676 C C . GLU A 1 475 ? 12.641 -30.886 39.862 1.00 27.28 475 GLU A C 1
ATOM 3678 O O . GLU A 1 475 ? 13.148 -30.293 38.905 1.00 27.28 475 GLU A O 1
ATOM 3683 N N . GLU A 1 476 ? 13.349 -31.554 40.769 1.00 30.14 476 GLU A N 1
ATOM 3684 C CA . GLU A 1 476 ? 14.755 -31.898 40.674 1.00 30.14 476 GLU A CA 1
ATOM 3685 C C . GLU A 1 476 ? 15.004 -32.609 39.338 1.00 30.14 476 GLU A C 1
ATOM 3687 O O . GLU A 1 476 ? 14.520 -33.715 39.095 1.00 30.14 476 GLU A O 1
ATOM 3692 N N . GLN A 1 477 ? 15.780 -31.973 38.456 1.00 31.38 477 GLN A N 1
ATOM 3693 C CA . GLN A 1 477 ? 16.512 -32.706 37.431 1.00 31.38 477 GLN A CA 1
ATOM 3694 C C . GLN A 1 477 ? 17.565 -33.540 38.152 1.00 31.38 477 GLN A C 1
ATOM 3696 O O . GLN A 1 477 ? 18.646 -33.052 38.485 1.00 31.38 477 GLN A O 1
ATOM 3701 N N . ASP A 1 478 ? 17.197 -34.786 38.426 1.00 29.55 478 ASP A N 1
ATOM 3702 C CA . ASP A 1 478 ? 18.098 -35.793 38.947 1.00 29.55 478 ASP A CA 1
ATOM 3703 C C . ASP A 1 478 ? 19.250 -35.994 37.953 1.00 29.55 478 ASP A C 1
ATOM 3705 O O . ASP A 1 478 ? 19.063 -36.179 36.743 1.00 29.55 478 ASP A O 1
ATOM 3709 N N . GLY A 1 479 ? 20.465 -35.865 38.475 1.00 34.47 479 GLY A N 1
ATOM 3710 C CA . GLY A 1 479 ? 21.696 -35.992 37.719 1.00 34.47 479 GLY A CA 1
ATOM 3711 C C . GLY A 1 479 ? 21.951 -37.449 37.354 1.00 34.47 479 GLY A C 1
ATOM 3712 O O . GLY A 1 479 ? 22.059 -38.309 38.220 1.00 34.47 479 GLY A O 1
ATOM 3713 N N . GLY A 1 480 ? 22.134 -37.712 36.063 1.00 26.31 480 GLY A N 1
ATOM 3714 C CA . GLY A 1 480 ? 22.575 -39.009 35.560 1.00 26.31 480 GLY A CA 1
ATOM 3715 C C . GLY A 1 480 ? 23.561 -38.843 34.415 1.00 26.31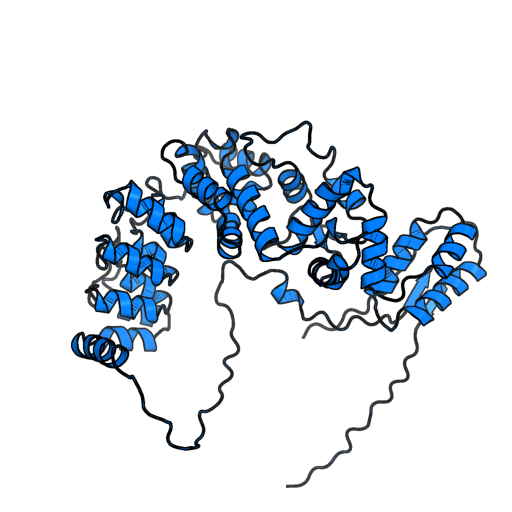 480 GLY A C 1
ATOM 3716 O O . GLY A 1 480 ? 23.180 -38.848 33.250 1.00 26.31 480 GLY A O 1
ATOM 3717 N N . SER A 1 481 ? 24.840 -38.689 34.748 1.00 33.09 481 SER A N 1
ATOM 3718 C CA . SER A 1 481 ? 25.952 -38.932 33.834 1.00 33.09 481 SER A CA 1
ATOM 3719 C C . SER A 1 481 ? 26.238 -40.436 33.758 1.00 33.09 481 SER A C 1
ATOM 3721 O O . SER A 1 481 ? 26.465 -41.056 34.792 1.00 33.09 481 SER A O 1
ATOM 3723 N N . ALA A 1 482 ? 26.287 -41.012 32.551 1.00 32.25 482 ALA A N 1
ATOM 3724 C CA . ALA A 1 482 ? 27.176 -42.129 32.198 1.00 32.25 482 ALA A CA 1
ATOM 3725 C C . ALA A 1 482 ? 27.101 -42.479 30.697 1.00 32.25 482 ALA A C 1
ATOM 3727 O O . ALA A 1 482 ? 26.064 -42.937 30.230 1.00 32.25 482 ALA A O 1
ATOM 3728 N N . GLN A 1 483 ? 28.269 -42.331 30.052 1.00 34.53 483 GLN A N 1
ATOM 3729 C CA . GLN A 1 483 ? 28.786 -42.945 28.810 1.00 34.53 483 GLN A CA 1
ATOM 3730 C C . GLN A 1 483 ? 28.139 -42.628 27.459 1.00 34.53 483 GLN A C 1
ATOM 3732 O O . GLN A 1 483 ? 27.014 -43.087 27.179 1.00 34.53 483 GLN A O 1
#

Secondary structure (DSSP, 8-state):
------PPEEE----SS--HHHHHHHHHHHHHHSTT-HHHHHHHHHHHHT--SHHHHHHHHHT--SSHHHHHHHHHHTS-TTTHHHHHHHHHHHHH-SSPEEHHHHHHHHT--TT-SS--SSSS-S-TTHHHHHHGGGEEE-TTSEEEES-HHHHHHHHSHHHHHSTTTGGG---HHHHHHHHHHHHHHHHT-GGGTT-S-SSHHHHHHHHHH-TTHHHHHHHHHHHHHHSPP-HHHHHHHHHHHSGGGHHHHHHHHHHHH-SSGGGTT-S-TT--HHHHHHHHT-HHHHHHHHHHHTTTTTT---STT---HHHHHHHHT-HHHHHHHHHTT--TT---TTS--HHHHHHHTT-HHHHHHHHHTT--TTPPPSSS---HHHHHHHTT-HHHHHHHHH--HHHHHHHHHHTT-----PPPP---------------SS-S---TTGGGTT-------EEEETTEEEE----------------

Solvent-accessible surface area (backbone atoms only — not comparable to full-atom values): 27689 Å² total; per-residue (Å²): 141,79,80,84,76,86,60,73,55,74,50,84,72,90,55,91,69,82,50,68,69,58,51,54,50,50,51,55,55,46,61,75,60,32,82,60,39,43,68,49,45,51,50,49,51,55,58,49,66,70,43,90,45,72,69,50,40,54,54,49,64,73,65,58,60,88,45,59,64,53,43,52,47,55,58,61,60,70,51,56,84,86,43,46,68,56,47,34,49,51,50,41,50,53,66,66,47,58,56,85,38,37,41,61,27,50,44,52,59,70,25,59,55,88,95,45,45,63,77,45,74,84,80,31,74,95,45,51,67,52,56,54,65,69,45,42,82,56,40,39,73,48,97,88,46,36,39,39,55,55,46,73,66,56,47,53,41,34,55,34,69,68,31,53,73,34,82,84,41,29,82,52,43,49,49,73,34,58,44,24,31,51,54,16,43,49,23,43,41,60,52,60,20,57,88,39,49,79,29,52,65,92,46,68,68,54,43,52,51,47,50,68,77,36,60,41,50,68,53,29,57,72,41,21,63,60,24,48,73,54,22,58,94,50,70,65,53,52,48,47,55,48,49,48,55,30,79,93,27,44,30,22,36,43,26,44,47,26,62,59,46,31,86,43,85,93,37,47,86,56,51,42,91,60,54,39,57,56,22,49,28,29,46,66,62,37,60,70,56,37,54,54,48,48,70,74,50,74,46,76,61,47,68,39,43,26,41,78,55,34,33,26,21,52,31,34,10,24,52,70,45,36,48,71,52,42,52,52,42,43,76,64,68,31,62,53,51,56,52,22,76,52,38,45,30,23,52,32,40,8,31,49,59,67,24,62,67,35,42,50,55,35,50,78,67,63,23,60,66,80,46,46,27,64,80,84,56,45,28,23,34,51,37,4,45,78,60,72,31,58,71,54,19,50,51,59,72,67,61,49,76,69,68,58,58,57,56,60,63,64,75,75,68,83,84,85,80,85,87,83,82,89,81,88,80,88,75,83,84,75,80,76,79,84,72,83,75,88,61,98,72,61,56,57,65,74,75,55,75,77,69,84,80,61,62,63,51,36,49,31,51,72,94,50,71,50,70,62,89,70,85,83,76,74,79,75,82,77,88,78,90,82,136

pLDDT: mean 77.46, std 23.46, range [20.45, 97.94]

Mean predicted aligned error: 13.31 Å

Organism: NCBI:txid1325733